Protein AF-0000000069460543 (afdb_homodimer)

Solvent-accessible surface area (backbone atoms only — not comparable to full-atom values): 22808 Å² total; per-residue (Å²): 130,92,50,48,71,61,76,53,67,44,56,52,52,51,47,51,51,32,42,70,69,61,38,53,67,60,47,52,57,54,53,64,64,22,32,71,47,74,68,56,28,33,51,51,40,27,51,17,43,76,58,66,29,61,70,50,37,52,49,44,46,74,73,62,39,51,56,57,54,98,86,43,42,60,34,55,42,48,24,46,72,68,46,42,61,69,56,40,38,53,42,44,71,67,62,44,70,57,83,63,67,57,51,96,53,58,57,56,29,51,76,68,66,34,53,64,28,37,40,52,51,27,51,59,62,61,37,50,68,58,34,55,57,48,50,75,77,48,89,68,52,72,66,53,36,30,52,51,46,37,38,30,44,62,72,61,42,54,69,45,46,54,52,41,49,74,70,68,42,51,73,76,70,92,49,88,83,61,82,73,48,44,54,52,44,17,52,74,66,68,35,61,68,50,29,51,54,48,50,55,51,49,54,65,74,96,133,91,52,50,71,60,77,53,67,44,56,51,50,52,46,51,50,33,41,69,68,61,38,54,68,62,48,52,56,53,53,64,66,22,32,70,48,72,67,56,29,34,50,51,42,27,52,16,44,75,59,66,28,59,68,50,39,51,50,44,45,74,74,61,37,50,56,56,56,98,86,43,39,59,33,54,41,50,23,47,70,69,46,42,61,70,56,40,37,52,41,44,70,66,61,45,69,56,85,61,69,57,50,96,53,58,57,54,30,50,74,67,65,34,54,63,29,36,41,52,50,26,51,58,62,62,37,48,69,60,33,54,57,48,51,73,77,48,88,69,52,72,66,55,35,31,52,52,45,38,38,32,44,62,72,61,41,54,70,45,48,54,52,41,48,75,69,68,41,51,74,77,70,92,50,89,84,59,83,74,50,44,53,51,45,18,53,76,66,68,34,61,70,50,29,50,52,46,50,54,50,49,52,65,74,96

Secondary structure (DSSP, 8-state):
--PPB---HHHHHHHHHHHHTT-HHHHHHHHHH-B--HHHHHHHHHHHHHTT-HHHHHHHHHTT--S-BTTB-HHHHHHHHHT-HHHHHHHHHTT--TT--S-S-THHHHHTT-HHHHHHHHHHHT-HHHHHHHHHT----HHHHHHHHHHHHHHT-HHHHHHHHHTT--S----TT--S-HHHHHHHTT-HHHHHHHHHHHHHH-/----B---HHHHHHHHHHHHTT-HHHHHHHHHH-B--HHHHHHHHHHHHHTT-HHHHHHHHHTT--S-BTTB-HHHHHHHHHT-HHHHHHHHHTT--TT--S-S-THHHHHTT-HHHHHHHHHHTT-HHHHHHHHHT----HHHHHHHHHHHHHHT-HHHHHHHHHTT--S----TT-SS-HHHHHHHTT-HHHHHHHHHHHHHH-

Organism: Araneus ventricosus (NCBI:txid182803)

Sequence (412 aa):
MYRPLITSNSLIYILTFHIKHGNIDKIREILQLGRLDEKQGHTLLFCAVLCKQFEIVSELLAQGCQVTIAGDSAPFRMALLSGNLKIVELLVVHGADLLIFVTKNPDIFRANGNYLCRLIHFVIQGRTTDVKETLHHLKLSQILRYEVMRLAVACGYTEMVKELLSLDFEINIKSIDCKQSPLEIAISRDNFEMAELLETEKAYLFMYRPLITSNSLIYILTFHIKHGNIDKIREILQLGRLDEKQGHTLLFCAVLCKQFEIVSELLAQGCQVTIAGDSAPFRMALLSGNLKIVELLVVHGADLLIFVTKNPDIFRANGNYLCRLIHFVIQGRTTDVKETLHHLKLSQILRYEVMRLAVACGYTEMVKELLSLDFEINIKSIDCKQSPLEIAISRDNFEMAELLETEKAYLF

InterPro domains:
  IPR002110 Ankyrin repeat [PF00023] (41-69)
  IPR002110 Ankyrin repeat [SM00248] (40-69)
  IPR002110 Ankyrin repeat [SM00248] (71-100)
  IPR002110 Ankyrin repeat [SM00248] (144-173)
  IPR036770 Ankyrin repeat-containing domain superfamily [G3DSA:1.25.40.20] (9-205)
  IPR036770 Ankyrin repeat-containing domain superfamily [SSF48403] (15-199)

Structure (mmCIF, N/CA/C/O backbone):
data_AF-0000000069460543-model_v1
#
loop_
_entity.id
_entity.type
_entity.pdbx_description
1 polymer Alpha-latrotoxin
#
loop_
_atom_site.group_PDB
_atom_site.id
_atom_site.type_symbol
_atom_site.label_atom_id
_atom_site.label_alt_id
_atom_site.label_comp_id
_atom_site.label_asym_id
_atom_site.label_entity_id
_atom_site.label_seq_id
_atom_site.pdbx_PDB_ins_code
_atom_site.Cartn_x
_atom_site.Cartn_y
_atom_site.Cartn_z
_atom_site.occupancy
_atom_site.B_iso_or_equiv
_atom_site.auth_seq_id
_atom_site.auth_comp_id
_atom_site.auth_asym_id
_atom_site.auth_atom_id
_atom_site.pdbx_PDB_model_num
ATOM 1 N N . MET A 1 1 ? 13.156 -2.096 28.5 1 50.56 1 MET A N 1
ATOM 2 C CA . MET A 1 1 ? 13.641 -3.414 28.109 1 50.56 1 MET A CA 1
ATOM 3 C C . MET A 1 1 ? 14.25 -3.371 26.703 1 50.56 1 MET A C 1
ATOM 5 O O . MET A 1 1 ? 13.805 -2.6 25.859 1 50.56 1 MET A O 1
ATOM 9 N N . TYR A 1 2 ? 15.461 -3.857 26.562 1 62.97 2 TYR A N 1
ATOM 10 C CA . TYR A 1 2 ? 16.266 -3.854 25.344 1 62.97 2 TYR A CA 1
ATOM 11 C C . TYR A 1 2 ? 15.555 -4.598 24.219 1 62.97 2 TYR A C 1
ATOM 13 O O . TYR A 1 2 ? 15.125 -5.742 24.406 1 62.97 2 TYR A O 1
ATOM 21 N N . ARG A 1 3 ? 15.094 -3.951 23.297 1 69.88 3 ARG A N 1
ATOM 22 C CA . ARG A 1 3 ? 14.477 -4.602 22.141 1 69.88 3 ARG A CA 1
ATOM 23 C C . ARG A 1 3 ? 15.477 -4.793 21.016 1 69.88 3 ARG A C 1
ATOM 25 O O . ARG A 1 3 ? 16.047 -3.822 20.516 1 69.88 3 ARG A O 1
ATOM 32 N N . PRO A 1 4 ? 15.758 -6.168 20.672 1 78.75 4 PRO A N 1
ATOM 33 C CA . PRO A 1 4 ? 16.703 -6.395 19.578 1 78.75 4 PRO A CA 1
ATOM 34 C C . PRO A 1 4 ? 16.188 -5.852 18.234 1 78.75 4 PRO A C 1
ATOM 36 O O . PRO A 1 4 ? 14.992 -5.609 18.078 1 78.75 4 PRO A O 1
ATOM 39 N N . LEU A 1 5 ? 17.188 -5.625 17.344 1 79.12 5 LEU A N 1
ATOM 40 C CA . LEU A 1 5 ? 16.797 -5.184 16.016 1 79.12 5 LEU A CA 1
ATOM 41 C C . LEU A 1 5 ? 16.125 -6.312 15.234 1 79.12 5 LEU A C 1
ATOM 43 O O . LEU A 1 5 ? 16.562 -7.465 15.312 1 79.12 5 LEU A O 1
ATOM 47 N N . ILE A 1 6 ? 15.086 -5.988 14.57 1 78.31 6 ILE A N 1
ATOM 48 C CA . ILE A 1 6 ? 14.469 -6.938 13.656 1 78.31 6 ILE A CA 1
ATOM 49 C C . ILE A 1 6 ? 15.336 -7.098 12.414 1 78.31 6 ILE A C 1
ATOM 51 O O . ILE A 1 6 ? 15.531 -6.145 11.656 1 78.31 6 ILE A O 1
ATOM 55 N N . THR A 1 7 ? 15.938 -8.195 12.234 1 71.94 7 THR A N 1
ATOM 56 C CA . THR A 1 7 ? 16.875 -8.406 11.141 1 71.94 7 THR A CA 1
ATOM 57 C C . THR A 1 7 ? 16.25 -9.281 10.055 1 71.94 7 THR A C 1
ATOM 59 O O . THR A 1 7 ? 16.75 -9.344 8.93 1 71.94 7 THR A O 1
ATOM 62 N N . SER A 1 8 ? 15.234 -9.852 10.43 1 69.25 8 SER A N 1
ATOM 63 C CA . SER A 1 8 ? 14.625 -10.789 9.484 1 69.25 8 SER A CA 1
ATOM 64 C C . SER A 1 8 ? 13.766 -10.055 8.461 1 69.25 8 SER A C 1
ATOM 66 O O . SER A 1 8 ? 12.805 -9.375 8.82 1 69.25 8 SER A O 1
ATOM 68 N N . ASN A 1 9 ? 14.148 -10.133 7.191 1 71.81 9 ASN A N 1
ATOM 69 C CA . ASN A 1 9 ? 13.352 -9.562 6.113 1 71.81 9 ASN A CA 1
ATOM 70 C C . ASN A 1 9 ? 11.945 -10.141 6.09 1 71.81 9 ASN A C 1
ATOM 72 O O . ASN A 1 9 ? 10.984 -9.445 5.746 1 71.81 9 ASN A O 1
ATOM 76 N N . SER A 1 10 ? 11.922 -11.375 6.562 1 73.25 10 SER A N 1
ATOM 77 C CA . SER A 1 10 ? 10.617 -12.023 6.586 1 73.25 10 SER A CA 1
ATOM 78 C C . SER A 1 10 ? 9.648 -11.289 7.516 1 73.25 10 SER A C 1
ATOM 80 O O . SER A 1 10 ? 8.469 -11.156 7.211 1 73.25 10 SER A O 1
ATOM 82 N N . LEU A 1 11 ? 10.203 -10.852 8.602 1 78.62 11 LEU A N 1
ATOM 83 C CA . LEU A 1 11 ? 9.359 -10.195 9.586 1 78.62 11 LEU A CA 1
ATOM 84 C C . LEU A 1 11 ? 8.836 -8.867 9.055 1 78.62 11 LEU A C 1
ATOM 86 O O . LEU A 1 11 ? 7.707 -8.469 9.359 1 78.62 11 LEU A O 1
ATOM 90 N N . ILE A 1 12 ? 9.586 -8.289 8.195 1 82.75 12 ILE A N 1
ATOM 91 C CA . ILE A 1 12 ? 9.172 -7.012 7.613 1 82.75 12 ILE A CA 1
ATOM 92 C C . ILE A 1 12 ? 7.98 -7.234 6.684 1 82.75 12 ILE A C 1
ATOM 94 O O . ILE A 1 12 ? 7.039 -6.434 6.668 1 82.75 12 ILE A O 1
ATOM 98 N N . TYR A 1 13 ? 8.016 -8.258 6.035 1 83.69 13 TYR A N 1
ATOM 99 C CA . TYR A 1 13 ? 6.914 -8.547 5.129 1 83.69 13 TYR A CA 1
ATOM 100 C C . TYR A 1 13 ? 5.664 -8.953 5.906 1 83.69 13 TYR A C 1
ATOM 102 O O . TYR A 1 13 ? 4.547 -8.625 5.5 1 83.69 13 TYR A O 1
ATOM 110 N N . ILE A 1 14 ? 5.914 -9.625 7.008 1 83.75 14 ILE A N 1
ATOM 111 C CA . ILE A 1 14 ? 4.793 -9.969 7.879 1 83.75 14 ILE A CA 1
ATOM 112 C C . ILE A 1 14 ? 4.168 -8.695 8.445 1 83.75 14 ILE A C 1
ATOM 114 O O . ILE A 1 14 ? 2.943 -8.555 8.477 1 83.75 14 ILE A O 1
ATOM 118 N N . LEU A 1 15 ? 4.977 -7.816 8.828 1 89.69 15 LEU A N 1
ATOM 119 C CA . LEU A 1 15 ? 4.488 -6.531 9.312 1 89.69 15 LEU A CA 1
ATOM 120 C C . LEU A 1 15 ? 3.721 -5.793 8.219 1 89.69 15 LEU A C 1
ATOM 122 O O . LEU A 1 15 ? 2.645 -5.25 8.469 1 89.69 15 LEU A O 1
ATOM 126 N N . THR A 1 16 ? 4.258 -5.797 7.023 1 90.81 16 THR A N 1
ATOM 127 C CA . THR A 1 16 ? 3.602 -5.145 5.895 1 90.81 16 THR A CA 1
ATOM 128 C C . THR A 1 16 ? 2.227 -5.758 5.637 1 90.81 16 THR A C 1
ATOM 130 O O . THR A 1 16 ? 1.266 -5.043 5.352 1 90.81 16 THR A O 1
ATOM 133 N N . PHE A 1 17 ? 2.156 -7.039 5.816 1 86.69 17 PHE A N 1
ATOM 134 C CA . PHE A 1 17 ? 0.882 -7.73 5.668 1 86.69 17 PHE A CA 1
ATOM 135 C C . PHE A 1 17 ? -0.129 -7.234 6.695 1 86.69 17 PHE A C 1
ATOM 137 O O . PHE A 1 17 ? -1.277 -6.945 6.352 1 86.69 17 PHE A O 1
ATOM 144 N N . HIS A 1 18 ? 0.3 -7.191 7.875 1 90 18 HIS A N 1
ATOM 145 C CA . HIS A 1 18 ? -0.588 -6.75 8.945 1 90 18 HIS A CA 1
ATOM 146 C C . HIS A 1 18 ? -0.95 -5.277 8.789 1 90 18 HIS A C 1
ATOM 148 O O . HIS A 1 18 ? -2.059 -4.867 9.141 1 90 18 HIS A O 1
ATOM 154 N N . ILE A 1 19 ? -0.067 -4.469 8.219 1 94.31 19 ILE A N 1
ATOM 155 C CA . ILE A 1 19 ? -0.363 -3.072 7.93 1 94.31 19 ILE A CA 1
ATOM 156 C C . ILE A 1 19 ? -1.477 -2.988 6.887 1 94.31 19 ILE A C 1
ATOM 158 O O . ILE A 1 19 ? -2.459 -2.268 7.078 1 94.31 19 ILE A O 1
ATOM 162 N N . LYS A 1 20 ? -1.317 -3.672 5.875 1 91.56 20 LYS A N 1
ATOM 163 C CA . LYS A 1 20 ? -2.307 -3.686 4.805 1 91.56 20 LYS A CA 1
ATOM 164 C C . LYS A 1 20 ? -3.697 -4.016 5.34 1 91.56 20 LYS A C 1
ATOM 166 O O . LYS A 1 20 ? -4.691 -3.438 4.898 1 91.56 20 LYS A O 1
ATOM 171 N N . HIS A 1 21 ? -3.727 -4.848 6.332 1 90 21 HIS A N 1
ATOM 172 C CA . HIS A 1 21 ? -5.012 -5.344 6.82 1 90 21 HIS A CA 1
ATOM 173 C C . HIS A 1 21 ? -5.438 -4.613 8.086 1 90 21 HIS A C 1
ATOM 175 O O . HIS A 1 21 ? -6.473 -4.934 8.672 1 90 21 HIS A O 1
ATOM 181 N N . GLY A 1 22 ? -4.664 -3.734 8.539 1 93.31 22 GLY A N 1
ATOM 182 C CA . GLY A 1 22 ? -5.027 -2.91 9.68 1 93.31 22 GLY A CA 1
ATOM 183 C C . GLY A 1 22 ? -4.996 -3.666 10.992 1 93.31 22 GLY A C 1
ATOM 184 O O . GLY A 1 22 ? -5.777 -3.373 11.906 1 93.31 22 GLY A O 1
ATOM 185 N N . ASN A 1 23 ? -4.137 -4.688 11.094 1 91.62 23 ASN A N 1
ATOM 186 C CA . ASN A 1 23 ? -4.039 -5.488 12.312 1 91.62 23 ASN A CA 1
ATOM 187 C C . ASN A 1 23 ? -3.115 -4.836 13.336 1 91.62 23 ASN A C 1
ATOM 189 O O . ASN A 1 23 ? -2.014 -5.328 13.586 1 91.62 23 ASN A O 1
ATOM 193 N N . ILE A 1 24 ? -3.621 -3.869 14.016 1 95.69 24 ILE A N 1
ATOM 194 C CA . ILE A 1 24 ? -2.814 -3.039 14.906 1 95.69 24 ILE A CA 1
ATOM 195 C C . ILE A 1 24 ? -2.285 -3.885 16.062 1 95.69 24 ILE A C 1
ATOM 197 O O . ILE A 1 24 ? -1.147 -3.701 16.5 1 95.69 24 ILE A O 1
ATOM 201 N N . ASP A 1 25 ? -3.072 -4.777 16.578 1 94.44 25 ASP A N 1
ATOM 202 C CA . ASP A 1 25 ? -2.652 -5.598 17.719 1 94.44 25 ASP A CA 1
ATOM 203 C C . ASP A 1 25 ? -1.455 -6.473 17.344 1 94.44 25 ASP A C 1
ATOM 205 O O . ASP A 1 25 ? -0.499 -6.578 18.125 1 94.44 25 ASP A O 1
ATOM 209 N N . LYS A 1 26 ? -1.512 -7.059 16.25 1 90.12 26 LYS A N 1
ATOM 210 C CA . LYS A 1 26 ? -0.409 -7.898 15.789 1 90.12 26 LYS A CA 1
ATOM 211 C C . LYS A 1 26 ? 0.852 -7.074 15.555 1 90.12 26 LYS A C 1
ATOM 213 O O . LYS A 1 26 ? 1.962 -7.527 15.844 1 90.12 26 LYS A O 1
ATOM 218 N N . ILE A 1 27 ? 0.662 -5.906 15 1 93.62 27 ILE A N 1
ATOM 219 C CA . ILE A 1 27 ? 1.788 -5.012 14.766 1 93.62 27 ILE A CA 1
ATOM 220 C C . ILE A 1 27 ? 2.461 -4.668 16.094 1 93.62 27 ILE A C 1
ATOM 222 O O . ILE A 1 27 ? 3.684 -4.758 16.219 1 93.62 27 ILE A O 1
ATOM 226 N N . ARG A 1 28 ? 1.667 -4.352 17.047 1 93.94 28 ARG A N 1
ATOM 227 C CA . ARG A 1 28 ? 2.193 -4.012 18.359 1 93.94 28 ARG A CA 1
ATOM 228 C C . ARG A 1 28 ? 2.939 -5.191 18.969 1 93.94 28 ARG A C 1
ATOM 230 O O . ARG A 1 28 ? 4.008 -5.02 19.562 1 93.94 28 ARG A O 1
ATOM 237 N N . GLU A 1 29 ? 2.389 -6.371 18.859 1 90.25 29 GLU A N 1
ATOM 238 C CA . GLU A 1 29 ? 3.029 -7.578 19.375 1 90.25 29 GLU A CA 1
ATOM 239 C C . GLU A 1 29 ? 4.414 -7.77 18.766 1 90.25 29 GLU A C 1
ATOM 241 O O . GLU A 1 29 ? 5.375 -8.078 19.469 1 90.25 29 GLU A O 1
ATOM 246 N N . ILE A 1 30 ? 4.516 -7.613 17.531 1 88.88 30 ILE A N 1
ATOM 247 C CA . ILE A 1 30 ? 5.773 -7.836 16.828 1 88.88 30 ILE A CA 1
ATOM 248 C C . ILE A 1 30 ? 6.781 -6.754 17.219 1 88.88 30 ILE A C 1
ATOM 250 O O . ILE A 1 30 ? 7.957 -7.047 17.453 1 88.88 30 ILE A O 1
ATOM 254 N N . LEU A 1 31 ? 6.301 -5.516 17.328 1 91.12 31 LEU A N 1
ATOM 255 C CA . LEU A 1 31 ? 7.184 -4.395 17.625 1 91.12 31 LEU A CA 1
ATOM 256 C C . LEU A 1 31 ? 7.68 -4.465 19.062 1 91.12 31 LEU A C 1
ATOM 258 O O . LEU A 1 31 ? 8.656 -3.803 19.422 1 91.12 31 LEU A O 1
ATOM 262 N N . GLN A 1 32 ? 6.969 -5.211 19.844 1 89.06 32 GLN A N 1
ATOM 263 C CA . GLN A 1 32 ? 7.426 -5.426 21.203 1 89.06 32 GLN A CA 1
ATOM 264 C C . GLN A 1 32 ? 8.602 -6.398 21.25 1 89.06 32 GLN A C 1
ATOM 266 O O . GLN A 1 32 ? 9.422 -6.355 22.172 1 89.06 32 GLN A O 1
ATOM 271 N N . LEU A 1 33 ? 8.68 -7.191 20.281 1 84.19 33 LEU A N 1
ATOM 272 C CA . LEU A 1 33 ? 9.711 -8.227 20.234 1 84.19 33 LEU A CA 1
ATOM 273 C C . LEU A 1 33 ? 11.016 -7.66 19.688 1 84.19 33 LEU A C 1
ATOM 275 O O . LEU A 1 33 ? 12.094 -8.203 19.969 1 84.19 33 LEU A O 1
ATOM 279 N N . GLY A 1 34 ? 10.891 -6.625 18.922 1 86.31 34 GLY A N 1
ATOM 280 C CA . GLY A 1 34 ? 12.086 -6.062 18.312 1 86.31 34 GLY A CA 1
ATOM 281 C C . GLY A 1 34 ? 11.898 -4.637 17.844 1 86.31 34 GLY A C 1
ATOM 282 O O . GLY A 1 34 ? 10.773 -4.152 17.734 1 86.31 34 GLY A O 1
ATOM 283 N N . ARG A 1 35 ? 13.164 -4.031 17.547 1 88.81 35 ARG A N 1
ATOM 284 C CA . ARG A 1 35 ? 13.148 -2.662 17.047 1 88.81 35 ARG A CA 1
ATOM 285 C C . ARG A 1 35 ? 13.414 -2.629 15.547 1 88.81 35 ARG A C 1
ATOM 287 O O . ARG A 1 35 ? 14.102 -3.504 15.008 1 88.81 35 ARG A O 1
ATOM 294 N N . LEU A 1 36 ? 12.883 -1.617 14.93 1 91.12 36 LEU A N 1
ATOM 295 C CA . LEU A 1 36 ? 13.102 -1.397 13.508 1 91.12 36 LEU A CA 1
ATOM 296 C C . LEU A 1 36 ? 14.32 -0.512 13.266 1 91.12 36 LEU A C 1
ATOM 298 O O . LEU A 1 36 ? 14.57 0.422 14.031 1 91.12 36 LEU A O 1
ATOM 302 N N . ASP A 1 37 ? 15.055 -0.892 12.266 1 90 37 ASP A N 1
ATOM 303 C CA . ASP A 1 37 ? 16.062 0.093 11.883 1 90 37 ASP A CA 1
ATOM 304 C C . ASP A 1 37 ? 15.438 1.253 11.117 1 90 37 ASP A C 1
ATOM 306 O O . ASP A 1 37 ? 14.234 1.25 10.844 1 90 37 ASP A O 1
ATOM 310 N N . GLU A 1 38 ? 16.25 2.203 10.758 1 91 38 GLU A N 1
ATOM 311 C CA . GLU A 1 38 ? 15.758 3.445 10.172 1 91 38 GLU A CA 1
ATOM 312 C C . GLU A 1 38 ? 15.078 3.188 8.828 1 91 38 GLU A C 1
ATOM 314 O O . GLU A 1 38 ? 13.992 3.711 8.57 1 91 38 GLU A O 1
ATOM 319 N N . LYS A 1 39 ? 15.703 2.398 8.055 1 88.69 39 LYS A N 1
ATOM 320 C CA . LYS A 1 39 ? 15.18 2.123 6.719 1 88.69 39 LYS A CA 1
ATOM 321 C C . LYS A 1 39 ? 13.898 1.297 6.793 1 88.69 39 LYS A C 1
ATOM 323 O O . LYS A 1 39 ? 12.922 1.585 6.094 1 88.69 39 LYS A O 1
ATOM 328 N N . GLN A 1 40 ? 13.859 0.308 7.672 1 90.56 40 GLN A N 1
ATOM 329 C CA . GLN A 1 40 ? 12.68 -0.527 7.871 1 90.56 40 GLN A CA 1
ATOM 330 C C . GLN A 1 40 ? 11.5 0.298 8.383 1 90.56 40 GLN A C 1
ATOM 332 O O . GLN A 1 40 ? 10.391 0.181 7.863 1 90.56 40 GLN A O 1
ATOM 337 N N . GLY A 1 41 ? 11.82 1.102 9.359 1 93.88 41 GLY A N 1
ATOM 338 C CA . GLY A 1 41 ? 10.781 1.95 9.922 1 93.88 41 GLY A CA 1
ATOM 339 C C . GLY A 1 41 ? 10.172 2.896 8.898 1 93.88 41 GLY A C 1
ATOM 340 O O . GLY A 1 41 ? 8.953 3.064 8.852 1 93.88 41 GLY A O 1
ATOM 341 N N . HIS A 1 42 ? 11.07 3.453 8.086 1 93.19 42 HIS A N 1
ATOM 342 C CA . HIS A 1 42 ? 10.625 4.391 7.066 1 93.19 42 HIS A CA 1
ATOM 343 C C . HIS A 1 42 ? 9.75 3.695 6.027 1 93.19 42 HIS A C 1
ATOM 345 O O . HIS A 1 42 ? 8.719 4.234 5.617 1 93.19 42 HIS A O 1
ATOM 351 N N . THR A 1 43 ? 10.117 2.541 5.691 1 91.38 43 THR A N 1
ATOM 352 C CA . THR A 1 43 ? 9.367 1.766 4.711 1 91.38 43 THR A CA 1
ATOM 353 C C . THR A 1 43 ? 8 1.376 5.258 1 91.38 43 THR A C 1
ATOM 355 O O . THR A 1 43 ? 6.988 1.506 4.562 1 91.38 43 THR A O 1
ATOM 358 N N . LEU A 1 44 ? 7.996 0.921 6.449 1 95.31 44 LEU A N 1
ATOM 359 C CA . LEU A 1 44 ? 6.738 0.515 7.07 1 95.31 44 LEU A CA 1
ATOM 360 C C . LEU A 1 44 ? 5.82 1.714 7.27 1 95.31 44 LEU A C 1
ATOM 362 O O . LEU A 1 44 ? 4.602 1.604 7.09 1 95.31 44 LEU A O 1
ATOM 366 N N . LEU A 1 45 ? 6.414 2.83 7.598 1 96.62 45 LEU A N 1
ATOM 367 C CA . LEU A 1 45 ? 5.629 4.055 7.719 1 96.62 45 LEU A CA 1
ATOM 368 C C . LEU A 1 45 ? 5 4.434 6.383 1 96.62 45 LEU A C 1
ATOM 370 O O . LEU A 1 45 ? 3.82 4.793 6.328 1 96.62 45 LEU A O 1
ATOM 374 N N . PHE A 1 46 ? 5.777 4.336 5.387 1 95.12 46 PHE A N 1
ATOM 375 C CA . PHE A 1 46 ? 5.266 4.605 4.047 1 95.12 46 PHE A CA 1
ATOM 376 C C . PHE A 1 46 ? 4.098 3.686 3.719 1 95.12 46 PHE A C 1
ATOM 378 O O . PHE A 1 46 ? 3.059 4.141 3.236 1 95.12 46 PHE A O 1
ATOM 385 N N . CYS A 1 47 ? 4.234 2.418 3.957 1 96.12 47 CYS A N 1
ATOM 386 C CA . CYS A 1 47 ? 3.174 1.45 3.689 1 96.12 47 CYS A CA 1
ATOM 387 C C . CYS A 1 47 ? 1.92 1.778 4.492 1 96.12 47 CYS A C 1
ATOM 389 O O . CYS A 1 47 ? 0.806 1.693 3.971 1 96.12 47 CYS A O 1
ATOM 391 N N . ALA A 1 48 ? 2.078 2.094 5.688 1 97.44 48 ALA A N 1
ATOM 392 C CA . ALA A 1 48 ? 0.944 2.424 6.547 1 97.44 48 ALA A CA 1
ATOM 393 C C . ALA A 1 48 ? 0.187 3.637 6.012 1 97.44 48 ALA A C 1
ATOM 395 O O . ALA A 1 48 ? -1.045 3.672 6.051 1 97.44 48 ALA A O 1
ATOM 396 N N . VAL A 1 49 ? 0.959 4.605 5.531 1 95.81 49 VAL A N 1
ATOM 397 C CA . VAL A 1 49 ? 0.344 5.801 4.965 1 95.81 49 VAL A CA 1
ATOM 398 C C . VAL A 1 49 ? -0.392 5.441 3.678 1 95.81 49 VAL A C 1
ATOM 400 O O . VAL A 1 49 ? -1.539 5.848 3.477 1 95.81 49 VAL A O 1
ATOM 403 N N . LEU A 1 50 ? 0.289 4.711 2.877 1 94.62 50 LEU A N 1
ATOM 404 C CA . LEU A 1 50 ? -0.296 4.289 1.61 1 94.62 50 LEU A CA 1
ATOM 405 C C . LEU A 1 50 ? -1.611 3.549 1.839 1 94.62 50 LEU A C 1
ATOM 407 O O . LEU A 1 50 ? -2.584 3.77 1.115 1 94.62 50 LEU A O 1
ATOM 411 N N . CYS A 1 51 ? -1.683 2.766 2.875 1 95 51 CYS A N 1
ATOM 412 C CA . CYS A 1 51 ? -2.859 1.953 3.166 1 95 51 CYS A CA 1
ATOM 413 C C . CYS A 1 51 ? -3.84 2.711 4.051 1 95 51 CYS A C 1
ATOM 415 O O . CYS A 1 51 ? -4.867 2.166 4.453 1 95 51 CYS A O 1
ATOM 417 N N . LYS A 1 52 ? -3.582 3.885 4.383 1 94.19 52 LYS A N 1
ATOM 418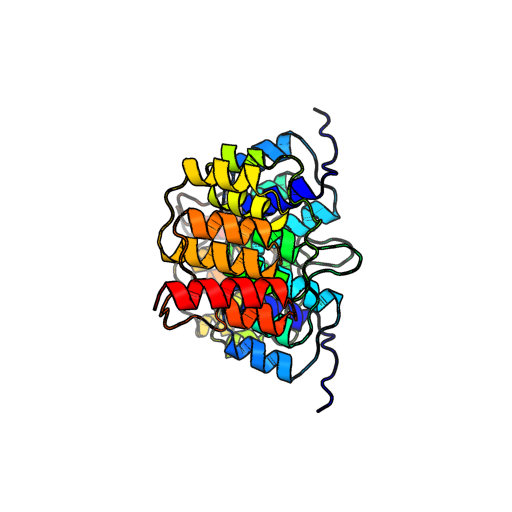 C CA . LYS A 1 52 ? -4.438 4.789 5.145 1 94.19 52 LYS A CA 1
ATOM 419 C C . LYS A 1 52 ? -4.77 4.207 6.516 1 94.19 52 LYS A C 1
ATOM 421 O O . LYS A 1 52 ? -5.922 4.242 6.949 1 94.19 52 LYS A O 1
ATOM 426 N N . GLN A 1 53 ? -3.758 3.646 7.109 1 95.75 53 GLN A N 1
ATOM 427 C CA . GLN A 1 53 ? -3.914 3.064 8.438 1 95.75 53 GLN A CA 1
ATOM 428 C C . GLN A 1 53 ? -3.457 4.035 9.523 1 95.75 53 GLN A C 1
ATOM 430 O O . GLN A 1 53 ? -2.332 3.939 10.016 1 95.75 53 GLN A O 1
ATOM 435 N N . PHE A 1 54 ? -4.355 4.867 10.008 1 95.12 54 PHE A N 1
ATOM 436 C CA . PHE A 1 54 ? -4.035 5.965 10.906 1 95.12 54 PHE A CA 1
ATOM 437 C C . PHE A 1 54 ? -3.418 5.438 12.203 1 95.12 54 PHE A C 1
ATOM 439 O O . PHE A 1 54 ? -2.375 5.922 12.641 1 95.12 54 PHE A O 1
ATOM 446 N N . GLU A 1 55 ? -4.059 4.434 12.797 1 96 55 GLU A N 1
ATOM 447 C CA . GLU A 1 55 ? -3.594 3.914 14.078 1 96 55 GLU A CA 1
ATOM 448 C C . GLU A 1 55 ? -2.197 3.311 13.953 1 96 55 GLU A C 1
ATOM 450 O O . GLU A 1 55 ? -1.375 3.447 14.859 1 96 55 GLU A O 1
ATOM 455 N N . ILE A 1 56 ? -1.962 2.719 12.867 1 97.56 56 ILE A N 1
ATOM 456 C CA . ILE A 1 56 ? -0.663 2.088 12.656 1 97.56 56 ILE A CA 1
ATOM 457 C C . ILE A 1 56 ? 0.399 3.16 12.422 1 97.56 56 ILE A C 1
ATOM 459 O O . ILE A 1 56 ? 1.52 3.053 12.93 1 97.56 56 ILE A O 1
ATOM 463 N N . VAL A 1 57 ? 0.034 4.176 11.617 1 97.56 57 VAL A N 1
ATOM 464 C CA . VAL A 1 57 ? 0.942 5.301 11.438 1 97.56 57 VAL A CA 1
ATOM 465 C C . VAL A 1 57 ? 1.326 5.879 12.797 1 97.56 57 VAL A C 1
ATOM 467 O O . VAL A 1 57 ? 2.51 6.082 13.086 1 97.56 57 VAL A O 1
ATOM 470 N N . SER A 1 58 ? 0.338 6.074 13.625 1 95.94 58 SER A N 1
ATOM 471 C CA . SER A 1 58 ? 0.548 6.613 14.969 1 95.94 58 SER A CA 1
ATOM 472 C C . SER A 1 58 ? 1.468 5.715 15.789 1 95.94 58 SER A C 1
ATOM 474 O O . SER A 1 58 ? 2.381 6.203 16.453 1 95.94 58 SER A O 1
ATOM 476 N N . GLU A 1 59 ? 1.253 4.473 15.719 1 96 59 GLU A N 1
ATOM 477 C CA . GLU A 1 59 ? 2.057 3.51 16.469 1 96 59 GLU A CA 1
ATOM 478 C C . GLU A 1 59 ? 3.51 3.523 16 1 96 59 GLU A C 1
ATOM 480 O O . GLU A 1 59 ? 4.43 3.512 16.812 1 96 59 GLU A O 1
ATOM 485 N N . LEU A 1 60 ? 3.746 3.518 14.734 1 96.88 60 LEU A N 1
ATOM 486 C CA . LEU A 1 60 ? 5.098 3.512 14.188 1 96.88 60 LEU A CA 1
ATOM 487 C C . LEU A 1 60 ? 5.848 4.781 14.578 1 96.88 60 LEU A C 1
ATOM 489 O O . LEU A 1 60 ? 7.031 4.723 14.93 1 96.88 60 LEU A O 1
ATOM 493 N N . LEU A 1 61 ? 5.156 5.887 14.539 1 95.56 61 LEU A N 1
ATOM 494 C CA . LEU A 1 61 ? 5.762 7.148 14.945 1 95.56 61 LEU A CA 1
ATOM 495 C C . LEU A 1 61 ? 6.105 7.129 16.438 1 95.56 61 LEU A C 1
ATOM 497 O O . LEU A 1 61 ? 7.164 7.613 16.844 1 95.56 61 LEU A O 1
ATOM 501 N N . ALA A 1 62 ? 5.203 6.578 17.234 1 93.19 62 ALA A N 1
ATOM 502 C CA . ALA A 1 62 ? 5.445 6.449 18.672 1 93.19 62 ALA A CA 1
ATOM 503 C C . ALA A 1 62 ? 6.672 5.586 18.953 1 93.19 62 ALA A C 1
ATOM 505 O O . ALA A 1 62 ? 7.371 5.793 19.938 1 93.19 62 ALA A O 1
ATOM 506 N N . GLN A 1 63 ? 6.992 4.676 18.062 1 92.56 63 GLN A N 1
ATOM 507 C CA . GLN A 1 63 ? 8.141 3.789 18.188 1 92.56 63 GLN A CA 1
ATOM 508 C C . GLN A 1 63 ? 9.422 4.469 17.703 1 92.56 63 GLN A C 1
ATOM 510 O O . GLN A 1 63 ? 10.508 3.889 17.781 1 92.56 63 GLN A O 1
ATOM 515 N N . GLY A 1 64 ? 9.234 5.648 17.125 1 92.38 64 GLY A N 1
ATOM 516 C CA . GLY A 1 64 ? 10.406 6.434 16.781 1 92.38 64 GLY A CA 1
ATOM 517 C C . GLY A 1 64 ? 10.719 6.426 15.297 1 92.38 64 GLY A C 1
ATOM 518 O O . GLY A 1 64 ? 11.781 6.887 14.875 1 92.38 64 GLY A O 1
ATOM 519 N N . CYS A 1 65 ? 9.883 5.867 14.516 1 94 65 CYS A N 1
ATOM 520 C CA . CYS A 1 65 ? 10.102 5.914 13.07 1 94 65 CYS A CA 1
ATOM 521 C C . CYS A 1 65 ? 10.117 7.355 12.57 1 94 65 CYS A C 1
ATOM 523 O O . CYS A 1 65 ? 9.297 8.172 12.992 1 94 65 CYS A O 1
ATOM 525 N N . GLN A 1 66 ? 11.039 7.566 11.672 1 93.12 66 GLN A N 1
ATOM 526 C CA . GLN A 1 66 ? 11.211 8.93 11.188 1 93.12 66 GLN A CA 1
ATOM 527 C C . GLN A 1 66 ? 10.422 9.164 9.906 1 93.12 66 GLN A C 1
ATOM 529 O O . GLN A 1 66 ? 10.367 8.289 9.039 1 93.12 66 GLN A O 1
ATOM 534 N N . VAL A 1 67 ? 9.828 10.344 9.812 1 93.56 67 VAL A N 1
ATOM 535 C CA . VAL A 1 67 ? 9.031 10.703 8.648 1 93.56 67 VAL A CA 1
ATOM 536 C C . VAL A 1 67 ? 9.953 10.938 7.449 1 93.56 67 VAL A C 1
ATOM 538 O O . VAL A 1 67 ? 9.602 10.586 6.32 1 93.56 67 VAL A O 1
ATOM 541 N N . THR A 1 68 ? 11.086 11.523 7.699 1 90.81 68 THR A N 1
ATOM 542 C CA . THR A 1 68 ? 12.062 11.812 6.66 1 90.81 68 THR A CA 1
ATOM 543 C C . THR A 1 68 ? 13.414 11.195 7.004 1 90.81 68 THR A C 1
ATOM 545 O O . THR A 1 68 ? 13.898 11.336 8.125 1 90.81 68 THR A O 1
ATOM 548 N N . ILE A 1 69 ? 13.945 10.43 6.023 1 88.31 69 ILE A N 1
ATOM 549 C CA . ILE A 1 69 ? 15.281 9.883 6.195 1 88.31 69 ILE A CA 1
ATOM 550 C C . ILE A 1 69 ? 16.172 10.289 5.02 1 88.31 69 ILE A C 1
ATOM 552 O O . ILE A 1 69 ? 15.812 10.062 3.861 1 88.31 69 ILE A O 1
ATOM 556 N N . ALA A 1 70 ? 17.297 10.812 5.273 1 86.12 70 ALA A N 1
ATOM 557 C CA . ALA A 1 70 ? 18.266 11.227 4.254 1 86.12 70 ALA A CA 1
ATOM 558 C C . ALA A 1 70 ? 17.578 12.023 3.146 1 86.12 70 ALA A C 1
ATOM 560 O O . ALA A 1 70 ? 17.766 11.742 1.961 1 86.12 70 ALA A O 1
ATOM 561 N N . GLY A 1 71 ? 16.625 12.891 3.5 1 81.12 71 GLY A N 1
ATOM 562 C CA . GLY A 1 71 ? 15.961 13.781 2.561 1 81.12 71 GLY A CA 1
ATOM 563 C C . GLY A 1 71 ? 14.75 13.156 1.891 1 81.12 71 GLY A C 1
ATOM 564 O O . GLY A 1 71 ? 14 13.844 1.186 1 81.12 71 GLY A O 1
ATOM 565 N N . ASP A 1 72 ? 14.523 11.852 2.135 1 84.56 72 ASP A N 1
ATOM 566 C CA . ASP A 1 72 ? 13.367 11.18 1.547 1 84.56 72 ASP A CA 1
ATOM 567 C C . ASP A 1 72 ? 12.133 11.32 2.438 1 84.56 72 ASP A C 1
ATOM 569 O O . ASP A 1 72 ? 12.133 10.844 3.578 1 84.56 72 ASP A O 1
ATOM 573 N N . SER A 1 73 ? 11.156 11.992 1.968 1 89.94 73 SER A N 1
ATOM 574 C CA . SER A 1 73 ? 9.906 12.211 2.695 1 89.94 73 SER A CA 1
ATOM 575 C C . SER A 1 73 ? 8.742 11.5 2.021 1 89.94 73 SER A C 1
ATOM 577 O O . SER A 1 73 ? 7.648 12.055 1.907 1 89.94 73 SER A O 1
ATOM 579 N N . ALA A 1 74 ? 8.969 10.281 1.66 1 88.94 74 ALA A N 1
ATOM 580 C CA . ALA A 1 74 ? 7.977 9.523 0.902 1 88.94 74 ALA A CA 1
ATOM 581 C C . ALA A 1 74 ? 6.676 9.383 1.688 1 88.94 74 ALA A C 1
ATOM 583 O O . ALA A 1 74 ? 5.59 9.617 1.15 1 88.94 74 ALA A O 1
ATOM 584 N N . PRO A 1 75 ? 6.742 9.039 2.977 1 92.38 75 PRO A N 1
ATOM 585 C CA . PRO A 1 75 ? 5.48 8.922 3.707 1 92.38 75 PRO A CA 1
ATOM 586 C C . PRO A 1 75 ? 4.676 10.219 3.701 1 92.38 75 PRO A C 1
ATOM 588 O O . PRO A 1 75 ? 3.467 10.203 3.455 1 92.38 75 PRO A O 1
ATOM 591 N N . PHE A 1 76 ? 5.363 11.328 3.844 1 92 76 PHE A N 1
ATOM 592 C CA . PHE A 1 76 ? 4.676 12.609 3.904 1 92 76 PHE A CA 1
ATOM 593 C C . PHE A 1 76 ? 4.133 12.992 2.535 1 92 76 PHE A C 1
ATOM 595 O O . PHE A 1 76 ? 2.99 13.453 2.422 1 92 76 PHE A O 1
ATOM 602 N N . ARG A 1 77 ? 4.887 12.805 1.528 1 87.56 77 ARG A N 1
ATOM 603 C CA . ARG A 1 77 ? 4.438 13.102 0.171 1 87.56 77 ARG A CA 1
ATOM 604 C C . ARG A 1 77 ? 3.207 12.273 -0.191 1 87.56 77 ARG A C 1
ATOM 606 O O . ARG A 1 77 ? 2.256 12.797 -0.778 1 87.56 77 ARG A O 1
ATOM 613 N N . MET A 1 78 ? 3.24 11.055 0.193 1 89.62 78 MET A N 1
ATOM 614 C CA . MET A 1 78 ? 2.098 10.188 -0.085 1 89.62 78 MET A CA 1
ATOM 615 C C . MET A 1 78 ? 0.867 10.648 0.689 1 89.62 78 MET A C 1
ATOM 617 O O . MET A 1 78 ? -0.25 10.602 0.172 1 89.62 78 MET A O 1
ATOM 621 N N . ALA A 1 79 ? 1.044 11.016 1.861 1 91.44 79 ALA A N 1
ATOM 622 C CA . ALA A 1 79 ? -0.067 11.516 2.668 1 91.44 79 ALA A CA 1
ATOM 623 C C . ALA A 1 79 ? -0.7 12.75 2.021 1 91.44 79 ALA A C 1
ATOM 625 O O . ALA A 1 79 ? -1.927 12.875 1.979 1 91.44 79 ALA A O 1
ATOM 626 N N . LEU A 1 80 ? 0.119 13.609 1.523 1 87.56 80 LEU A N 1
ATOM 627 C CA . LEU A 1 80 ? -0.358 14.828 0.878 1 87.56 80 LEU A CA 1
ATOM 628 C C . LEU A 1 80 ? -1.168 14.5 -0.372 1 87.56 80 LEU A C 1
ATOM 630 O O . LEU A 1 80 ? -2.242 15.07 -0.587 1 87.56 80 LEU A O 1
ATOM 634 N N . LEU A 1 81 ? -0.689 13.586 -1.062 1 84.19 81 LEU A N 1
ATOM 635 C CA . LEU A 1 81 ? -1.353 13.203 -2.305 1 84.19 81 LEU A CA 1
ATOM 636 C C . LEU A 1 81 ? -2.672 12.5 -2.023 1 84.19 81 LEU A C 1
ATOM 638 O O . LEU A 1 81 ? -3.633 12.641 -2.785 1 84.19 81 LEU A O 1
ATOM 642 N N . SER A 1 82 ? -2.691 11.773 -0.961 1 85.06 82 SER A N 1
ATOM 643 C CA . SER A 1 82 ? -3.9 11.031 -0.614 1 85.06 82 SER A CA 1
ATOM 644 C C . SER A 1 82 ? -4.957 11.953 -0.015 1 85.06 82 SER A C 1
ATOM 646 O O . SER A 1 82 ? -6.141 11.602 0.038 1 85.06 82 SER A O 1
ATOM 648 N N . GLY A 1 83 ? -4.516 13.047 0.522 1 83.94 83 GLY A N 1
ATOM 649 C CA . GLY A 1 83 ? -5.445 14.008 1.097 1 83.94 83 GLY A CA 1
ATOM 650 C C . GLY A 1 83 ? -5.969 13.594 2.459 1 83.94 83 GLY A C 1
ATOM 651 O O . GLY A 1 83 ? -7.047 14.023 2.871 1 83.94 83 GLY A O 1
ATOM 652 N N . ASN A 1 84 ? -5.359 12.719 3.07 1 87.19 84 ASN A N 1
ATOM 653 C CA . ASN A 1 84 ? -5.766 12.32 4.414 1 87.19 84 ASN A CA 1
ATOM 654 C C . ASN A 1 84 ? -5.281 13.32 5.465 1 87.19 84 ASN A C 1
ATOM 656 O O . ASN A 1 84 ? -4.168 13.195 5.977 1 87.19 84 ASN A O 1
ATOM 660 N N . LEU A 1 85 ? -6.137 14.188 5.879 1 88.88 85 LEU A N 1
ATOM 661 C CA . LEU A 1 85 ? -5.785 15.312 6.738 1 88.88 85 LEU A CA 1
ATOM 662 C C . LEU A 1 85 ? -5.266 14.828 8.086 1 88.88 85 LEU A C 1
ATOM 664 O O . LEU A 1 85 ? -4.309 15.383 8.625 1 88.88 85 LEU A O 1
ATOM 668 N N . LYS A 1 86 ? -5.863 13.82 8.602 1 89.31 86 LYS A N 1
ATOM 669 C CA . LYS A 1 86 ? -5.469 13.32 9.914 1 89.31 86 LYS A CA 1
ATOM 670 C C . LYS A 1 86 ? -4.039 12.781 9.891 1 89.31 86 LYS A C 1
ATOM 672 O O . LYS A 1 86 ? -3.248 13.07 10.789 1 89.31 86 LYS A O 1
ATOM 677 N N . ILE A 1 87 ? -3.754 12.062 8.836 1 94.31 87 ILE A N 1
ATOM 678 C CA . ILE A 1 87 ? -2.41 11.508 8.727 1 94.31 87 ILE A CA 1
ATOM 679 C C . ILE A 1 87 ? -1.409 12.625 8.438 1 94.31 87 ILE A C 1
ATOM 681 O O . ILE A 1 87 ? -0.304 12.633 8.984 1 94.31 87 ILE A O 1
ATOM 685 N N . VAL A 1 88 ? -1.776 13.586 7.59 1 93 88 VAL A N 1
ATOM 686 C CA . VAL A 1 88 ? -0.915 14.727 7.285 1 93 88 VAL A CA 1
ATOM 687 C C . VAL A 1 88 ? -0.572 15.477 8.57 1 93 88 VAL A C 1
ATOM 689 O O . VAL A 1 88 ? 0.598 15.75 8.844 1 93 88 VAL A O 1
ATOM 692 N N . GLU A 1 89 ? -1.577 15.758 9.344 1 91.12 89 GLU A N 1
ATOM 693 C CA . GLU A 1 89 ? -1.378 16.453 10.609 1 91.12 89 GLU A CA 1
ATOM 694 C C . GLU A 1 89 ? -0.446 15.68 11.531 1 91.12 89 GLU A C 1
ATOM 696 O O . GLU A 1 89 ? 0.454 16.25 12.148 1 91.12 89 GLU A O 1
ATOM 701 N N . LEU A 1 90 ? -0.707 14.438 11.641 1 91.88 90 LEU A N 1
ATOM 702 C CA . LEU A 1 90 ? 0.102 13.578 12.492 1 91.88 90 LEU A CA 1
ATOM 703 C C . LEU A 1 90 ? 1.57 13.633 12.086 1 91.88 90 LEU A C 1
ATOM 705 O O . LEU A 1 90 ? 2.455 13.727 12.938 1 91.88 90 LEU A O 1
ATOM 709 N N . LEU A 1 91 ? 1.806 13.562 10.805 1 94.25 91 LEU A N 1
ATOM 710 C CA . LEU A 1 91 ? 3.178 13.602 10.312 1 94.25 91 LEU A CA 1
ATOM 711 C C . LEU A 1 91 ? 3.814 14.961 10.562 1 94.25 91 LEU A C 1
ATOM 713 O O . LEU A 1 91 ? 5 15.047 10.891 1 94.25 91 LEU A O 1
ATOM 717 N N . VAL A 1 92 ? 3.092 16.016 10.438 1 89.94 92 VAL A N 1
ATOM 718 C CA . VAL A 1 92 ? 3.572 17.375 10.688 1 89.94 92 VAL A CA 1
ATOM 719 C C . VAL A 1 92 ? 3.984 17.516 12.148 1 89.94 92 VAL A C 1
ATOM 721 O O . VAL A 1 92 ? 5.078 18 12.445 1 89.94 92 VAL A O 1
ATOM 724 N N . VAL A 1 93 ? 3.096 17.078 12.992 1 87.69 93 VAL A N 1
ATOM 725 C CA . VAL A 1 93 ? 3.352 17.172 14.422 1 87.69 93 VAL A CA 1
ATOM 726 C C . VAL A 1 93 ? 4.602 16.375 14.789 1 87.69 93 VAL A C 1
ATOM 728 O O . VAL A 1 93 ? 5.324 16.734 15.719 1 87.69 93 VAL A O 1
ATOM 731 N N . HIS A 1 94 ? 4.934 15.367 13.984 1 90.5 94 HIS A N 1
ATOM 732 C CA . HIS A 1 94 ? 6.09 14.531 14.273 1 90.5 94 HIS A CA 1
ATOM 733 C C . HIS A 1 94 ? 7.301 14.953 13.453 1 90.5 94 HIS A C 1
ATOM 735 O O . HIS A 1 94 ? 8.242 14.18 13.281 1 90.5 94 HIS A O 1
ATOM 741 N N . GLY A 1 95 ? 7.172 16.047 12.773 1 86.81 95 GLY A N 1
ATOM 742 C CA . GLY A 1 95 ? 8.375 16.656 12.242 1 86.81 95 GLY A CA 1
ATOM 743 C C . GLY A 1 95 ? 8.484 16.547 10.734 1 86.81 95 GLY A C 1
ATOM 744 O O . GLY A 1 95 ? 9.586 16.578 10.18 1 86.81 95 GLY A O 1
ATOM 745 N N . ALA A 1 96 ? 7.449 16.406 10.078 1 90 96 ALA A N 1
ATOM 746 C CA . ALA A 1 96 ? 7.5 16.422 8.617 1 90 96 ALA A CA 1
ATOM 747 C C . ALA A 1 96 ? 8.094 17.719 8.102 1 90 96 ALA A C 1
ATOM 749 O O . ALA A 1 96 ? 7.898 18.781 8.688 1 90 96 ALA A O 1
ATOM 750 N N . ASP A 1 97 ? 8.898 17.547 7.035 1 83.62 97 ASP A N 1
ATOM 751 C CA . ASP A 1 97 ? 9.453 18.719 6.375 1 83.62 97 ASP A CA 1
ATOM 752 C C . ASP A 1 97 ? 8.398 19.406 5.52 1 83.62 97 ASP A C 1
ATOM 754 O O . ASP A 1 97 ? 8 18.906 4.469 1 83.62 97 ASP A O 1
ATOM 758 N N . LEU A 1 98 ? 8.078 20.609 5.953 1 80.31 98 LEU A N 1
ATOM 759 C CA . LEU A 1 98 ? 6.973 21.312 5.32 1 80.31 98 LEU A CA 1
ATOM 760 C C . LEU A 1 98 ? 7.406 21.922 3.992 1 80.31 98 LEU A C 1
ATOM 762 O O . LEU A 1 98 ? 6.566 22.344 3.186 1 80.31 98 LEU A O 1
ATOM 766 N N . LEU A 1 99 ? 8.68 21.969 3.725 1 75.88 99 LEU A N 1
ATOM 767 C CA . LEU A 1 99 ? 9.188 22.578 2.5 1 75.88 99 LEU A CA 1
ATOM 768 C C . LEU A 1 99 ? 9.172 21.578 1.347 1 75.88 99 LEU A C 1
ATOM 770 O O . LEU A 1 99 ? 9.562 21.922 0.226 1 75.88 99 LEU A O 1
ATOM 774 N N . ILE A 1 100 ? 8.602 20.469 1.655 1 70.5 100 ILE A N 1
ATOM 775 C CA . ILE A 1 100 ? 8.594 19.453 0.62 1 70.5 100 ILE A CA 1
ATOM 776 C C . ILE A 1 100 ? 7.48 19.734 -0.384 1 70.5 100 ILE A C 1
ATOM 778 O O . ILE A 1 100 ? 6.395 20.188 -0.005 1 70.5 100 ILE A O 1
ATOM 782 N N . PHE A 1 101 ? 7.883 19.844 -1.617 1 62.09 101 PHE A N 1
ATOM 783 C CA . PHE A 1 101 ? 6.898 20 -2.68 1 62.09 101 PHE A CA 1
ATOM 784 C C . PHE A 1 101 ? 6.488 18.656 -3.258 1 62.09 101 PHE A C 1
ATOM 786 O O . PHE A 1 101 ? 7.344 17.828 -3.572 1 62.09 101 PHE A O 1
ATOM 793 N N . VAL A 1 102 ? 5.262 18.281 -2.992 1 61.62 102 VAL A N 1
ATOM 794 C CA . VAL A 1 102 ? 4.785 17.078 -3.684 1 61.62 102 VAL A CA 1
ATOM 795 C C . VAL A 1 102 ? 4.809 17.312 -5.191 1 61.62 102 VAL A C 1
ATOM 797 O O . VAL A 1 102 ? 5.23 16.438 -5.957 1 61.62 102 VAL A O 1
ATOM 800 N N . THR A 1 103 ? 4.238 18.344 -5.629 1 61.06 103 THR A N 1
ATOM 801 C CA . THR A 1 103 ? 4.246 18.703 -7.039 1 61.06 103 THR A CA 1
ATOM 802 C C . THR A 1 103 ? 4.523 20.203 -7.203 1 61.06 103 THR A C 1
ATOM 804 O O . THR A 1 103 ? 4.145 21 -6.352 1 61.06 103 THR A O 1
ATOM 807 N N . LYS A 1 104 ? 5.43 20.406 -8.062 1 61.44 104 LYS A N 1
ATOM 808 C CA . LYS A 1 104 ? 5.688 21.797 -8.383 1 61.44 104 LYS A CA 1
ATOM 809 C C . LYS A 1 104 ? 4.434 22.484 -8.93 1 61.44 104 LYS A C 1
ATOM 811 O O . LYS A 1 104 ? 4.312 23.703 -8.867 1 61.44 104 LYS A O 1
ATOM 816 N N . ASN A 1 105 ? 3.527 21.609 -9.328 1 61.81 105 ASN A N 1
ATOM 817 C CA . ASN A 1 105 ? 2.301 22.156 -9.898 1 61.81 105 ASN A CA 1
ATOM 818 C C . ASN A 1 105 ? 1.064 21.625 -9.172 1 61.81 105 ASN A C 1
ATOM 820 O O . ASN A 1 105 ? 0.525 20.578 -9.531 1 61.81 105 ASN A O 1
ATOM 824 N N . PRO A 1 106 ? 0.701 22.328 -8.164 1 60.09 106 PRO A N 1
ATOM 825 C CA . PRO A 1 106 ? -0.472 21.906 -7.398 1 60.09 106 PRO A CA 1
ATOM 826 C C . PRO A 1 106 ? -1.742 21.859 -8.242 1 60.09 106 PRO A C 1
ATOM 828 O O . PRO A 1 106 ? -2.744 21.266 -7.824 1 60.09 106 PRO A O 1
ATOM 831 N N . ASP A 1 107 ? -1.633 22.344 -9.391 1 62 107 ASP A N 1
ATOM 832 C CA . ASP A 1 107 ? -2.805 22.344 -10.258 1 62 107 ASP A CA 1
ATOM 833 C C . ASP A 1 107 ? -3.162 20.938 -10.711 1 62 107 ASP A C 1
ATOM 835 O O . ASP A 1 107 ? -4.285 20.688 -11.148 1 62 107 ASP A O 1
ATOM 839 N N . ILE A 1 108 ? -2.244 20.141 -10.477 1 62.41 108 ILE A N 1
ATOM 840 C CA . ILE A 1 108 ? -2.562 18.766 -10.836 1 62.41 108 ILE A CA 1
ATOM 841 C C . ILE A 1 108 ? -3.736 18.266 -9.992 1 62.41 108 ILE A C 1
ATOM 843 O O . ILE A 1 108 ? -4.586 17.516 -10.484 1 62.41 108 ILE A O 1
ATOM 847 N N . PHE A 1 109 ? -3.773 18.688 -8.867 1 66.25 109 PHE A N 1
ATOM 848 C CA . PHE A 1 109 ? -4.859 18.266 -7.984 1 66.25 109 PHE A CA 1
ATOM 849 C C . PHE A 1 109 ? -6.184 18.875 -8.438 1 66.25 109 PHE A C 1
ATOM 851 O O . PHE A 1 109 ? -7.227 18.219 -8.359 1 66.25 109 PHE A O 1
ATOM 858 N N . ARG A 1 110 ? -6.023 20.016 -8.852 1 59.5 110 ARG A N 1
ATOM 859 C CA . ARG A 1 110 ? -7.219 20.641 -9.406 1 59.5 110 ARG A CA 1
ATOM 860 C C . ARG A 1 110 ? -7.73 19.875 -10.625 1 59.5 110 ARG A C 1
ATOM 862 O O . ARG A 1 110 ? -8.93 19.625 -10.742 1 59.5 110 ARG A O 1
ATOM 869 N N . ALA A 1 111 ? -6.852 19.594 -11.359 1 54.75 111 ALA A N 1
ATOM 870 C CA . ALA A 1 111 ? -7.199 18.906 -12.594 1 54.75 111 ALA A CA 1
ATOM 871 C C . ALA A 1 111 ? -7.859 17.562 -12.305 1 54.75 111 ALA A C 1
ATOM 873 O O . ALA A 1 111 ? -8.727 17.109 -13.055 1 54.75 111 ALA A O 1
ATOM 874 N N . ASN A 1 112 ? -7.578 17.109 -11.242 1 57.75 112 ASN A N 1
ATOM 875 C CA . ASN A 1 112 ? -8.133 15.805 -10.906 1 57.75 112 ASN A CA 1
ATOM 876 C C . ASN A 1 112 ? -9.336 15.93 -9.984 1 57.75 112 ASN A C 1
ATOM 878 O O . ASN A 1 112 ? -9.859 14.922 -9.492 1 57.75 112 ASN A O 1
ATOM 882 N N . GLY A 1 113 ? -9.633 17.141 -9.773 1 60.47 113 GLY A N 1
ATOM 883 C CA . GLY A 1 113 ? -10.812 17.391 -8.961 1 60.47 113 GLY A CA 1
ATOM 884 C C . GLY A 1 113 ? -10.57 17.156 -7.48 1 60.47 113 GLY A C 1
ATOM 885 O O . GLY A 1 113 ? -11.523 17.016 -6.703 1 60.47 113 GLY A O 1
ATOM 886 N N . ASN A 1 114 ? -9.438 17.047 -7.262 1 74.12 114 ASN A N 1
ATOM 887 C CA . ASN A 1 114 ? -9.164 16.797 -5.852 1 74.12 114 ASN A CA 1
ATOM 888 C C . ASN A 1 114 ? -8.812 18.078 -5.113 1 74.12 114 ASN A C 1
ATOM 890 O O . ASN A 1 114 ? -7.668 18.281 -4.703 1 7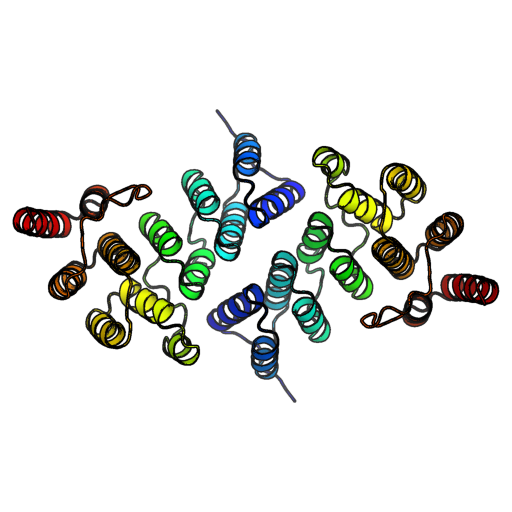4.12 114 ASN A O 1
ATOM 894 N N . TYR A 1 115 ? -9.727 18.891 -4.855 1 77.19 115 TYR A N 1
ATOM 895 C CA . TYR A 1 115 ? -9.57 20.203 -4.25 1 77.19 115 TYR A CA 1
ATOM 896 C C . TYR A 1 115 ? -9.102 20.094 -2.807 1 77.19 115 TYR A C 1
ATOM 898 O O . TYR A 1 115 ? -8.422 20.984 -2.293 1 77.19 115 TYR A O 1
ATOM 906 N N . LEU A 1 116 ? -9.438 19.109 -2.271 1 82.81 116 LEU A N 1
ATOM 907 C CA . LEU A 1 116 ? -8.992 18.922 -0.892 1 82.81 116 LEU A CA 1
ATOM 908 C C . LEU A 1 116 ? -7.477 18.781 -0.821 1 82.81 116 LEU A C 1
ATOM 910 O O . LEU A 1 116 ? -6.828 19.391 0.023 1 82.81 116 LEU A O 1
ATOM 914 N N . CYS A 1 117 ? -6.957 18.016 -1.7 1 83.12 117 CYS A N 1
ATOM 915 C CA . CYS A 1 117 ? -5.508 17.859 -1.753 1 83.12 117 CYS A CA 1
ATOM 916 C C . CYS A 1 117 ? -4.832 19.203 -2.037 1 83.12 117 CYS A C 1
ATOM 918 O O . CYS A 1 117 ? -3.791 19.5 -1.454 1 83.12 117 CYS A O 1
ATOM 920 N N . ARG A 1 118 ? -5.43 19.922 -2.906 1 83.06 118 ARG A N 1
ATOM 921 C CA . ARG A 1 118 ? -4.91 21.25 -3.217 1 83.06 118 AR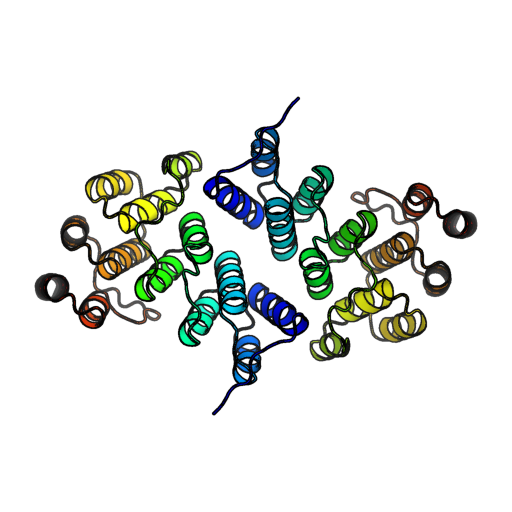G A CA 1
ATOM 922 C C . ARG A 1 118 ? -4.902 22.141 -1.976 1 83.06 118 ARG A C 1
ATOM 924 O O . ARG A 1 118 ? -3.912 22.812 -1.696 1 83.06 118 ARG A O 1
ATOM 931 N N . LEU A 1 119 ? -5.98 22.125 -1.3 1 88.81 119 LEU A N 1
ATOM 932 C CA . LEU A 1 119 ? -6.102 22.922 -0.076 1 88.81 119 LEU A CA 1
ATOM 933 C C . LEU A 1 119 ? -5.031 22.516 0.934 1 88.81 119 LEU A C 1
ATOM 935 O O . LEU A 1 119 ? -4.34 23.375 1.482 1 88.81 119 LEU A O 1
ATOM 939 N N . ILE A 1 120 ? -4.887 21.25 1.134 1 88.88 120 ILE A N 1
ATOM 940 C CA . ILE A 1 120 ? -3.918 20.734 2.094 1 88.88 120 ILE A CA 1
ATOM 941 C C . ILE A 1 120 ? -2.512 21.188 1.696 1 88.88 120 ILE A C 1
ATOM 943 O O . ILE A 1 120 ? -1.729 21.625 2.543 1 88.88 120 ILE A O 1
ATOM 947 N N . HIS A 1 121 ? -2.256 21.141 0.479 1 86.62 121 HIS A N 1
ATOM 948 C CA . HIS A 1 121 ? -0.946 21.547 -0.017 1 86.62 121 HIS A CA 1
ATOM 949 C C . HIS A 1 121 ? -0.677 23.016 0.289 1 86.62 121 HIS A C 1
ATOM 951 O O . HIS A 1 121 ? 0.408 23.359 0.756 1 86.62 121 HIS A O 1
ATOM 957 N N . PHE A 1 122 ? -1.594 23.828 0.043 1 89 122 PHE A N 1
ATOM 958 C CA . PHE A 1 122 ? -1.427 25.266 0.279 1 89 122 PHE A CA 1
ATOM 959 C C . PHE A 1 122 ? -1.277 25.547 1.768 1 89 122 PHE A C 1
ATOM 961 O O . PHE A 1 122 ? -0.519 26.438 2.16 1 89 122 PHE A O 1
ATOM 968 N N . VAL A 1 123 ? -2.023 24.844 2.553 1 91.56 123 VAL A N 1
ATOM 969 C CA . VAL A 1 123 ? -1.922 25.031 3.998 1 91.56 123 VAL A CA 1
ATOM 970 C C . VAL A 1 123 ? -0.509 24.688 4.465 1 91.56 123 VAL A C 1
ATOM 972 O O . VAL A 1 123 ? 0.118 25.469 5.188 1 91.56 123 VAL A O 1
ATOM 975 N N . ILE A 1 124 ? -0.011 23.562 4.02 1 90.12 124 ILE A N 1
ATOM 976 C CA . ILE A 1 124 ? 1.305 23.078 4.438 1 90.12 124 ILE A CA 1
ATOM 977 C C . ILE A 1 124 ? 2.379 24.062 3.963 1 90.12 124 ILE A C 1
ATOM 979 O O . ILE A 1 124 ? 3.377 24.281 4.656 1 90.12 124 ILE A O 1
ATOM 983 N N . GLN A 1 125 ? 2.164 24.703 2.875 1 88.31 125 GLN A N 1
ATOM 984 C CA . GLN A 1 125 ? 3.141 25.625 2.316 1 88.31 125 GLN A CA 1
ATOM 985 C C . GLN A 1 125 ? 2.982 27.016 2.916 1 88.31 125 GLN A C 1
ATOM 987 O O . GLN A 1 125 ? 3.77 27.922 2.621 1 88.31 125 GLN A O 1
ATOM 992 N N . GLY A 1 126 ? 1.991 27.203 3.645 1 91 126 GLY A N 1
ATOM 993 C CA . GLY A 1 126 ? 1.76 28.484 4.281 1 91 126 GLY A CA 1
ATOM 994 C C . GLY A 1 126 ? 1.269 29.547 3.314 1 91 126 GLY A C 1
ATOM 995 O O . GLY A 1 126 ? 1.468 30.75 3.545 1 91 126 GLY A O 1
ATOM 996 N N . ARG A 1 127 ? 0.708 29.125 2.309 1 90.88 127 ARG A N 1
ATOM 997 C CA . ARG A 1 127 ? 0.198 30.062 1.307 1 90.88 127 ARG A CA 1
ATOM 998 C C . ARG A 1 127 ? -1.225 30.5 1.638 1 90.88 127 ARG A C 1
ATOM 1000 O O . ARG A 1 127 ? -2.184 30.031 1.024 1 90.88 127 ARG A O 1
ATOM 1007 N N . THR A 1 128 ? -1.388 31.516 2.428 1 94.38 128 THR A N 1
ATOM 1008 C CA . THR A 1 128 ? -2.656 31.953 3 1 94.38 128 THR A CA 1
ATOM 1009 C C . THR A 1 128 ? -3.604 32.438 1.906 1 94.38 128 THR A C 1
ATOM 1011 O O . THR A 1 128 ? -4.793 32.125 1.915 1 94.38 128 THR A O 1
ATOM 1014 N N . THR A 1 129 ? -3.064 33.188 0.923 1 93.88 129 THR A N 1
ATOM 1015 C CA . THR A 1 129 ? -3.896 33.719 -0.148 1 93.88 129 THR A CA 1
ATOM 1016 C C . THR A 1 129 ? -4.516 32.594 -0.97 1 93.88 129 THR A C 1
ATOM 1018 O O . THR A 1 129 ? -5.707 32.625 -1.284 1 93.88 129 THR A O 1
ATOM 1021 N N . ASP A 1 130 ? -3.732 31.672 -1.318 1 90.31 130 ASP A N 1
ATOM 1022 C CA . ASP A 1 130 ? -4.203 30.531 -2.109 1 90.31 130 ASP A CA 1
ATOM 1023 C C . ASP A 1 130 ? -5.223 29.719 -1.328 1 90.31 130 ASP A C 1
ATOM 1025 O O . ASP A 1 130 ? -6.156 29.156 -1.911 1 90.31 130 ASP A O 1
ATOM 1029 N N . VAL A 1 131 ? -5.016 29.547 -0.034 1 93.06 131 VAL A N 1
ATOM 1030 C CA . VAL A 1 131 ? -5.953 28.828 0.817 1 93.06 131 VAL A CA 1
ATOM 1031 C C . VAL A 1 131 ? -7.328 29.5 0.759 1 93.06 131 VAL A C 1
ATOM 1033 O O . VAL A 1 131 ? -8.336 28.828 0.532 1 93.06 131 VAL A O 1
ATOM 1036 N N . LYS A 1 132 ? -7.359 30.75 0.878 1 91.25 132 LYS A N 1
ATOM 1037 C CA . LYS A 1 132 ? -8.609 31.5 0.836 1 91.25 132 LYS A CA 1
ATOM 1038 C C . LYS A 1 132 ? -9.32 31.312 -0.503 1 91.25 132 LYS A C 1
ATOM 1040 O O . LYS A 1 132 ? -10.531 31.109 -0.546 1 91.25 132 LYS A O 1
ATOM 1045 N N . GLU A 1 133 ? -8.555 31.406 -1.494 1 89.06 133 GLU A N 1
ATOM 1046 C CA . GLU A 1 133 ? -9.117 31.25 -2.83 1 89.06 133 GLU A CA 1
ATOM 1047 C C . GLU A 1 133 ? -9.719 29.859 -3.012 1 89.06 133 GLU A C 1
ATOM 1049 O O . GLU A 1 133 ? -10.805 29.719 -3.586 1 89.06 133 GLU A O 1
ATOM 1054 N N . THR A 1 134 ? -8.969 28.906 -2.602 1 87.88 134 THR A N 1
ATOM 1055 C CA . THR A 1 134 ? -9.43 27.516 -2.746 1 87.88 134 THR A CA 1
ATOM 1056 C C . THR A 1 134 ? -10.703 27.281 -1.945 1 87.88 134 THR A C 1
ATOM 1058 O O . THR A 1 134 ? -11.594 26.547 -2.383 1 87.88 134 THR A O 1
ATOM 1061 N N . LEU A 1 135 ? -10.789 27.891 -0.81 1 90.06 135 LEU A N 1
ATOM 1062 C CA . LEU A 1 135 ? -11.938 27.703 0.074 1 90.06 135 LEU A CA 1
ATOM 1063 C C . LEU A 1 135 ? -13.203 28.266 -0.562 1 90.06 135 LEU A C 1
ATOM 1065 O O . LEU A 1 135 ? -14.312 27.812 -0.257 1 90.06 135 LEU A O 1
ATOM 1069 N N . HIS A 1 136 ? -13.016 29.172 -1.473 1 85.5 136 HIS A N 1
ATOM 1070 C CA . HIS A 1 136 ? -14.164 29.734 -2.164 1 85.5 136 HIS A CA 1
ATOM 1071 C C . HIS A 1 136 ? -14.82 28.719 -3.084 1 85.5 136 HIS A C 1
ATOM 1073 O O . HIS A 1 136 ? -16.016 28.797 -3.371 1 85.5 136 HIS A O 1
ATOM 1079 N N . HIS A 1 137 ? -14.078 27.766 -3.428 1 80.88 137 HIS A N 1
ATOM 1080 C CA . HIS A 1 137 ? -14.57 26.766 -4.367 1 80.88 137 HIS A CA 1
ATOM 1081 C C . HIS A 1 137 ? -14.914 25.453 -3.654 1 80.88 137 HIS A C 1
ATOM 1083 O O . HIS A 1 137 ? -15.375 24.5 -4.285 1 80.88 137 HIS A O 1
ATOM 1089 N N . LEU A 1 138 ? -14.641 25.391 -2.395 1 82.69 138 LEU A N 1
ATOM 1090 C CA . LEU A 1 138 ? -14.82 24.141 -1.66 1 82.69 138 LEU A CA 1
ATOM 1091 C C . LEU A 1 138 ? -15.867 24.297 -0.568 1 82.69 138 LEU A C 1
ATOM 1093 O O . LEU A 1 138 ? -15.859 25.281 0.17 1 82.69 138 LEU A O 1
ATOM 1097 N N . LYS A 1 139 ? -16.844 23.438 -0.649 1 84 139 LYS A N 1
ATOM 1098 C CA . LYS A 1 139 ? -17.75 23.328 0.484 1 84 139 LYS A CA 1
ATOM 1099 C C . LYS A 1 139 ? -17.266 22.281 1.479 1 84 139 LYS A C 1
ATOM 1101 O O . LYS A 1 139 ? -17.297 21.078 1.185 1 84 139 LYS A O 1
ATOM 1106 N N . LEU A 1 140 ? -16.828 22.75 2.562 1 87.94 140 LEU A N 1
ATOM 1107 C CA . LEU A 1 140 ? -16.281 21.844 3.562 1 87.94 140 LEU A CA 1
ATOM 1108 C C . LEU A 1 140 ? -17.281 21.578 4.672 1 87.94 140 LEU A C 1
ATOM 1110 O O . LEU A 1 140 ? -18.016 22.484 5.078 1 87.94 140 LEU A O 1
ATOM 1114 N N . SER A 1 141 ? -17.328 20.359 5.066 1 87.38 141 SER A N 1
ATOM 1115 C CA . SER A 1 141 ? -18.094 20.031 6.262 1 87.38 141 SER A CA 1
ATOM 1116 C C . SER A 1 141 ? -17.484 20.672 7.504 1 87.38 141 SER A C 1
ATOM 1118 O O . SER A 1 141 ? -16.344 21.156 7.469 1 87.38 141 SER A O 1
ATOM 1120 N N . GLN A 1 142 ? -18.219 20.734 8.539 1 85.56 142 GLN A N 1
ATOM 1121 C CA . GLN A 1 142 ? -17.734 21.266 9.805 1 85.56 142 GLN A CA 1
ATOM 1122 C C . GLN A 1 142 ? -16.516 20.5 10.297 1 85.56 142 GLN A C 1
ATOM 1124 O O . GLN A 1 142 ? -15.57 21.109 10.828 1 85.56 142 GLN A O 1
ATOM 1129 N N . ILE A 1 143 ? -16.578 19.266 10.117 1 84.56 143 ILE A N 1
ATOM 1130 C CA . ILE A 1 143 ? -15.477 18.422 10.578 1 84.56 143 ILE A CA 1
ATOM 1131 C C . ILE A 1 143 ? -14.211 18.734 9.773 1 84.56 143 ILE A C 1
ATOM 1133 O O . ILE A 1 143 ? -13.125 18.875 10.344 1 84.56 143 ILE A O 1
ATOM 1137 N N . LEU A 1 144 ? -14.352 18.844 8.484 1 87.12 144 LEU A N 1
ATOM 1138 C CA . LEU A 1 144 ? -13.195 19.109 7.633 1 87.12 144 LEU A CA 1
ATOM 1139 C C . LEU A 1 144 ? -12.625 20.5 7.914 1 87.12 144 LEU A C 1
ATOM 1141 O O . LEU A 1 144 ? -11.414 20.703 7.871 1 87.12 144 LEU A O 1
ATOM 1145 N N . ARG A 1 145 ? -13.5 21.422 8.195 1 88.62 145 ARG A N 1
ATOM 1146 C CA . ARG A 1 145 ? -13.047 22.75 8.578 1 88.62 145 ARG A CA 1
ATOM 1147 C C . ARG A 1 145 ? -12.203 22.703 9.844 1 88.62 145 ARG A C 1
ATOM 1149 O O . ARG A 1 145 ? -11.164 23.359 9.93 1 88.62 145 ARG A O 1
ATOM 1156 N N . TYR A 1 146 ? -12.695 21.906 10.711 1 89.19 146 TYR A N 1
ATOM 1157 C CA . TYR A 1 146 ? -11.969 21.734 11.969 1 89.19 146 TYR A CA 1
ATOM 1158 C C . TYR A 1 146 ? -10.609 21.094 11.727 1 89.19 146 TYR A C 1
ATOM 1160 O O . TYR A 1 146 ? -9.609 21.5 12.312 1 89.19 146 TYR A O 1
ATOM 1168 N N . GLU A 1 147 ? -10.578 20.109 10.875 1 89.19 147 GLU A N 1
ATOM 1169 C CA . GLU A 1 147 ? -9.328 19.422 10.578 1 89.19 147 GLU A CA 1
ATOM 1170 C C . GLU A 1 147 ? -8.336 20.359 9.891 1 89.19 147 GLU A C 1
ATOM 1172 O O . GLU A 1 147 ? -7.133 20.281 10.141 1 89.19 147 GLU A O 1
ATOM 1177 N N . VAL A 1 148 ? -8.836 21.188 9.031 1 92.12 148 VAL A N 1
ATOM 1178 C CA . VAL A 1 148 ? -7.984 22.156 8.359 1 92.12 148 VAL A CA 1
ATOM 1179 C C . VAL A 1 148 ? -7.426 23.141 9.367 1 92.12 148 VAL A C 1
ATOM 1181 O O . VAL A 1 148 ? -6.238 23.484 9.336 1 92.12 148 VAL A O 1
ATOM 1184 N N . MET A 1 149 ? -8.234 23.578 10.273 1 92.12 149 MET A N 1
ATOM 1185 C CA . MET A 1 149 ? -7.801 24.469 11.344 1 92.12 149 MET A CA 1
ATOM 1186 C C . MET A 1 149 ? -6.691 23.844 12.172 1 92.12 149 MET A C 1
ATOM 1188 O O . MET A 1 149 ? -5.656 24.469 12.414 1 92.12 149 MET A O 1
ATOM 1192 N N . ARG A 1 150 ? -6.926 22.641 12.555 1 91.19 150 ARG A N 1
ATOM 1193 C CA . ARG A 1 150 ? -5.938 21.906 13.352 1 91.19 150 ARG A CA 1
ATOM 1194 C C . ARG A 1 150 ? -4.609 21.812 12.609 1 91.19 150 ARG A C 1
ATOM 1196 O O . ARG A 1 150 ? -3.543 21.969 13.211 1 91.19 150 ARG A O 1
ATOM 1203 N N . LEU A 1 151 ? -4.684 21.531 11.375 1 92.88 151 LEU A N 1
ATOM 1204 C CA . LEU A 1 151 ? -3.477 21.422 10.562 1 92.88 151 LEU A CA 1
ATOM 1205 C C . LEU A 1 151 ? -2.732 22.75 10.516 1 92.88 151 LEU A C 1
ATOM 1207 O O . LEU A 1 151 ? -1.509 22.797 10.664 1 92.88 151 LEU A O 1
ATOM 1211 N N . ALA A 1 152 ? -3.422 23.797 10.273 1 94.5 152 ALA A N 1
ATOM 1212 C CA . ALA A 1 152 ? -2.811 25.109 10.227 1 94.5 152 ALA A CA 1
ATOM 1213 C C . ALA A 1 152 ? -2.117 25.453 11.539 1 94.5 152 ALA A C 1
ATOM 1215 O O . ALA A 1 152 ? -1.02 26.016 11.547 1 94.5 152 ALA A O 1
ATOM 1216 N N . VAL A 1 153 ? -2.768 25.141 12.664 1 93.38 153 VAL A N 1
ATOM 1217 C CA . VAL A 1 153 ? -2.195 25.359 13.984 1 93.38 153 VAL A CA 1
ATOM 1218 C C . VAL A 1 153 ? -0.936 24.516 14.156 1 93.38 153 VAL A C 1
ATOM 1220 O O . VAL A 1 153 ? 0.09 25.016 14.633 1 93.38 153 VAL A O 1
ATOM 1223 N N . ALA A 1 154 ? -1.018 23.281 13.758 1 91.44 154 ALA A N 1
ATOM 1224 C CA . ALA A 1 154 ? 0.12 22.375 13.867 1 91.44 154 ALA A CA 1
ATOM 1225 C C . ALA A 1 154 ? 1.312 22.875 13.062 1 91.44 154 ALA A C 1
ATOM 1227 O O . ALA A 1 154 ? 2.463 22.703 13.461 1 91.44 154 ALA A O 1
ATOM 1228 N N . CYS A 1 155 ? 1.041 23.531 11.938 1 92.88 155 CYS A N 1
ATOM 1229 C CA . CYS A 1 155 ? 2.094 24.062 11.078 1 92.88 155 CYS A CA 1
ATOM 1230 C C . CYS A 1 155 ? 2.654 25.375 11.641 1 92.88 155 CYS A C 1
ATOM 1232 O O . CYS A 1 155 ? 3.73 25.812 11.242 1 92.88 155 CYS A O 1
ATOM 1234 N N . GLY A 1 156 ? 1.877 25.984 12.469 1 92.5 156 GLY A N 1
ATOM 1235 C CA . GLY A 1 156 ? 2.34 27.188 13.133 1 92.5 156 GLY A CA 1
ATOM 1236 C C . GLY A 1 156 ? 2.088 28.453 12.328 1 92.5 156 GLY A C 1
ATOM 1237 O O . GLY A 1 156 ? 2.766 29.453 12.523 1 92.5 156 GLY A O 1
ATOM 1238 N N . TYR A 1 157 ? 1.231 28.453 11.461 1 94.25 157 TYR A N 1
ATOM 1239 C CA . TYR A 1 157 ? 0.942 29.609 10.625 1 94.25 157 TYR A CA 1
ATOM 1240 C C . TYR A 1 157 ? -0.127 30.5 11.258 1 94.25 157 TYR A C 1
ATOM 1242 O O . TYR A 1 157 ? -1.31 30.375 10.93 1 94.25 157 TYR A O 1
ATOM 1250 N N . THR A 1 158 ? 0.276 31.453 12.047 1 94.62 158 THR A N 1
ATOM 1251 C CA . THR A 1 158 ? -0.614 32.281 12.852 1 94.62 158 THR A CA 1
ATOM 1252 C C . THR A 1 158 ? -1.493 33.156 11.961 1 94.62 158 THR A C 1
ATOM 1254 O O . THR A 1 158 ? -2.695 33.281 12.195 1 94.62 158 THR A O 1
ATOM 1257 N N . GLU A 1 159 ? -0.91 33.719 10.922 1 94.62 159 GLU A N 1
ATOM 1258 C CA . GLU A 1 159 ? -1.686 34.562 10.023 1 94.62 159 GLU A CA 1
ATOM 1259 C C . GLU A 1 159 ? -2.791 33.75 9.328 1 94.62 159 GLU A C 1
ATOM 1261 O O . GLU A 1 159 ? -3.912 34.25 9.18 1 94.62 159 GLU A O 1
ATOM 1266 N N . MET A 1 160 ? -2.492 32.625 8.914 1 96.25 160 MET A N 1
ATOM 1267 C CA . MET A 1 160 ? -3.48 31.75 8.273 1 96.25 160 MET A CA 1
ATOM 1268 C C . MET A 1 160 ? -4.609 31.406 9.234 1 96.25 160 MET A C 1
ATOM 1270 O O . MET A 1 160 ? -5.781 31.406 8.852 1 96.25 160 MET A O 1
ATOM 1274 N N . VAL A 1 161 ? -4.242 31.125 10.438 1 95.88 161 VAL A N 1
ATOM 1275 C CA . VAL A 1 161 ? -5.238 30.766 11.445 1 95.88 161 VAL A CA 1
ATOM 1276 C C . VAL A 1 161 ? -6.188 31.938 11.664 1 95.88 161 VAL A C 1
ATOM 1278 O O . VAL A 1 161 ? -7.402 31.75 11.781 1 95.88 161 VAL A O 1
ATOM 1281 N N . LYS A 1 162 ? -5.68 33.125 11.688 1 94.25 162 LYS A N 1
ATOM 1282 C CA . LYS A 1 162 ? -6.516 34.312 11.812 1 94.25 162 LYS A CA 1
ATOM 1283 C C . LYS A 1 162 ? -7.527 34.406 10.672 1 94.25 162 LYS A C 1
ATOM 1285 O O . LYS A 1 162 ? -8.703 34.688 10.906 1 94.25 162 LYS A O 1
ATOM 1290 N N . GLU A 1 163 ? -7.031 34.125 9.523 1 94.12 163 GLU A N 1
ATOM 1291 C CA . GLU A 1 163 ? -7.902 34.188 8.352 1 94.12 163 GLU A CA 1
ATOM 1292 C C . GLU A 1 163 ? -8.984 33.094 8.422 1 94.12 163 GLU A C 1
ATOM 1294 O O . GLU A 1 163 ? -10.141 33.344 8.078 1 94.12 163 GLU A O 1
ATOM 1299 N N . LEU A 1 164 ? -8.625 31.938 8.797 1 94.94 164 LEU A N 1
ATOM 1300 C CA . LEU A 1 164 ? -9.586 30.844 8.906 1 94.94 164 LEU A CA 1
ATOM 1301 C C . LEU A 1 164 ? -10.656 31.156 9.945 1 94.94 164 LEU A C 1
ATOM 1303 O O . LEU A 1 164 ? -11.828 30.828 9.758 1 94.94 164 LEU A O 1
ATOM 1307 N N . LEU A 1 165 ? -10.266 31.797 11.016 1 92 165 LEU A N 1
ATOM 1308 C CA . LEU A 1 165 ? -11.211 32.219 12.039 1 92 165 LEU A CA 1
ATOM 1309 C C . LEU A 1 165 ? -12.219 33.219 11.477 1 92 165 LEU A C 1
ATOM 1311 O O . LEU A 1 165 ? -13.406 33.156 11.789 1 92 165 LEU A O 1
ATOM 1315 N N . SER A 1 166 ? -11.75 34.062 10.641 1 91.12 166 SER A N 1
ATOM 1316 C CA . SER A 1 166 ? -12.617 35.062 10.031 1 91.12 166 SER A CA 1
ATOM 1317 C C . SER A 1 166 ? -13.609 34.406 9.07 1 91.12 166 SER A C 1
ATOM 1319 O O . SER A 1 166 ? -14.664 34.969 8.781 1 91.12 166 SER A O 1
ATOM 1321 N N . LEU A 1 167 ? -13.266 33.25 8.578 1 90.5 167 LEU A N 1
ATOM 1322 C CA . LEU A 1 167 ? -14.133 32.5 7.66 1 90.5 167 LEU A CA 1
ATOM 1323 C C . LEU A 1 167 ? -15.008 31.516 8.422 1 90.5 167 LEU A C 1
ATOM 1325 O O . LEU A 1 167 ? -15.578 30.609 7.82 1 90.5 167 LEU A O 1
ATOM 1329 N N . ASP A 1 168 ? -15.07 31.531 9.672 1 86.75 168 ASP A N 1
ATOM 1330 C CA . ASP A 1 168 ? -15.961 30.797 10.562 1 86.75 168 ASP A CA 1
ATOM 1331 C C . ASP A 1 168 ? -15.5 29.359 10.727 1 86.75 168 ASP A C 1
ATOM 1333 O O . ASP A 1 168 ? -16.312 28.438 10.773 1 86.75 168 ASP A O 1
ATOM 1337 N N . PHE A 1 169 ? -14.234 29.156 10.617 1 90.25 169 PHE A N 1
ATOM 1338 C CA . PHE A 1 169 ? -13.711 27.844 10.992 1 90.25 169 PHE A CA 1
ATOM 1339 C C . PHE A 1 169 ? -13.734 27.672 12.508 1 90.25 169 PHE A C 1
ATOM 1341 O O . PHE A 1 169 ? -13.336 28.578 13.25 1 90.25 169 PHE A O 1
ATOM 1348 N N . GLU A 1 170 ? -14.203 26.547 12.938 1 82.31 170 GLU A N 1
ATOM 1349 C CA . GLU A 1 170 ? -14.383 26.312 14.367 1 82.31 170 GLU A CA 1
ATOM 1350 C C . GLU A 1 170 ? -13.094 25.797 15 1 82.31 170 GLU A C 1
ATOM 1352 O O . GLU A 1 170 ? -12.297 25.109 14.352 1 82.31 170 GLU A O 1
ATOM 1357 N N . ILE A 1 171 ? -12.867 26.188 16.266 1 82.94 171 ILE A N 1
ATOM 1358 C CA . ILE A 1 171 ? -11.695 25.719 17 1 82.94 171 ILE A CA 1
ATOM 1359 C C . ILE A 1 171 ? -12.117 24.719 18.062 1 82.94 171 ILE A C 1
ATOM 1361 O O . ILE A 1 171 ? -11.281 24 18.625 1 82.94 171 ILE A O 1
ATOM 1365 N N . ASN A 1 172 ? -13.344 24.719 18.344 1 76.44 172 ASN A N 1
ATOM 1366 C CA . ASN A 1 172 ? -13.828 23.812 19.375 1 76.44 172 ASN A CA 1
ATOM 1367 C C . ASN A 1 172 ? -14.914 22.875 18.844 1 76.44 172 ASN A C 1
ATOM 1369 O O . ASN A 1 172 ? -15.898 23.328 18.266 1 76.44 172 ASN A O 1
ATOM 1373 N N . ILE A 1 173 ? -14.469 21.75 18.375 1 67.5 173 ILE A N 1
ATOM 1374 C CA . ILE A 1 173 ? -15.508 20.781 18.078 1 67.5 173 ILE A CA 1
ATOM 1375 C C . ILE A 1 173 ? -15.445 19.625 19.078 1 67.5 173 ILE A C 1
ATOM 1377 O O . ILE A 1 173 ? -14.359 19.219 19.484 1 67.5 173 ILE A O 1
ATOM 1381 N N . LYS A 1 174 ? -16.594 19.375 19.781 1 56.31 174 LYS A N 1
ATOM 1382 C CA . LYS A 1 174 ? -16.75 18.25 20.719 1 56.31 174 LYS A CA 1
ATOM 1383 C C . LYS A 1 174 ? -16.453 16.922 20.031 1 56.31 174 LYS A C 1
ATOM 1385 O O . LYS A 1 174 ? -17.359 16.281 19.484 1 56.31 174 LYS A O 1
ATOM 1390 N N . SER A 1 175 ? -15.578 16.922 19.094 1 52.81 175 SER A N 1
ATOM 1391 C CA . SER A 1 175 ? -15.508 15.641 18.406 1 52.81 175 SER A CA 1
ATOM 1392 C C . SER A 1 175 ? -14.898 14.562 19.281 1 52.81 175 SER A C 1
ATOM 1394 O O . SER A 1 175 ? -13.977 14.836 20.062 1 52.81 175 SER A O 1
ATOM 1396 N N . ILE A 1 176 ? -15.734 13.531 19.578 1 49.59 176 ILE A N 1
ATOM 1397 C CA . ILE A 1 176 ? -15.5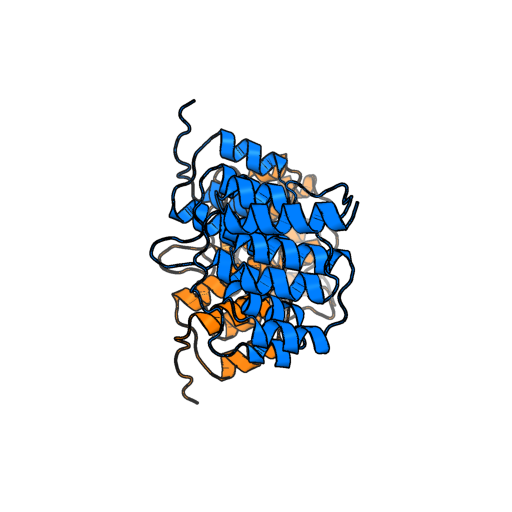 12.359 20.422 1 49.59 176 ILE A CA 1
ATOM 1398 C C . ILE A 1 176 ? -14.086 11.828 20.188 1 49.59 176 ILE A C 1
ATOM 1400 O O . ILE A 1 176 ? -13.438 11.367 21.141 1 49.59 176 ILE A O 1
ATOM 1404 N N . ASP A 1 177 ? -13.703 11.883 18.984 1 50.72 177 ASP A N 1
ATOM 1405 C CA . ASP A 1 177 ? -12.523 11.07 18.734 1 50.72 177 ASP A CA 1
ATOM 1406 C C . ASP A 1 177 ? -11.258 11.93 18.688 1 50.72 177 ASP A C 1
ATOM 1408 O O . ASP A 1 177 ? -10.188 11.445 18.312 1 50.72 177 ASP A O 1
ATOM 1412 N N . CYS A 1 178 ? -11.539 13.32 19.031 1 55.16 178 CYS A N 1
ATOM 1413 C CA . CYS A 1 178 ? -10.398 14.172 18.719 1 55.16 178 CYS A CA 1
ATOM 1414 C C . CYS A 1 178 ? -9.422 14.242 19.891 1 55.16 178 CYS A C 1
ATOM 1416 O O . CYS A 1 178 ? -9.844 14.32 21.047 1 55.16 178 CYS A O 1
ATOM 1418 N N . LYS A 1 179 ? -8.062 13.773 19.672 1 62.47 179 LYS A N 1
ATOM 1419 C CA . LYS A 1 179 ? -6.957 13.781 20.641 1 62.47 179 LYS A CA 1
ATOM 1420 C C . LYS A 1 179 ? -6.762 15.164 21.25 1 62.47 179 LYS A C 1
ATOM 1422 O O . LYS A 1 179 ? -7.582 15.609 22.047 1 62.47 179 LYS A O 1
ATOM 1427 N N . GLN A 1 180 ? -5.961 16.031 20.625 1 77.62 180 GLN A N 1
ATOM 1428 C CA . GLN A 1 180 ? -5.559 17.328 21.172 1 77.62 180 GLN A CA 1
ATOM 1429 C C . GLN A 1 180 ? -6.27 18.469 20.438 1 77.62 180 GLN A C 1
ATOM 1431 O O . GLN A 1 180 ? -6.383 18.453 19.219 1 77.62 180 GLN A O 1
ATOM 1436 N N . SER A 1 181 ? -6.93 19.344 21.219 1 84.94 181 SER A N 1
ATOM 1437 C CA . SER A 1 181 ? -7.531 20.547 20.625 1 84.94 181 SER A CA 1
ATOM 1438 C C . SER A 1 181 ? -6.477 21.438 19.984 1 84.94 181 SER A C 1
ATOM 1440 O O . SER A 1 181 ? -5.281 21.297 20.266 1 84.94 181 SER A O 1
ATOM 1442 N N . PRO A 1 182 ? -6.961 22.359 19.047 1 89 182 PRO A N 1
ATOM 1443 C CA . PRO A 1 182 ? -6.012 23.297 18.438 1 89 182 PRO A CA 1
ATOM 1444 C C . PRO A 1 182 ? -5.191 24.047 19.469 1 89 182 PRO A C 1
ATOM 1446 O O . PRO A 1 182 ? -3.98 24.234 19.297 1 89 182 PRO A O 1
ATOM 1449 N N . LEU A 1 183 ? -5.805 24.469 20.594 1 88.5 183 LEU A N 1
ATOM 1450 C CA . LEU A 1 183 ? -5.098 25.156 21.656 1 88.5 183 LEU A CA 1
ATOM 1451 C C . LEU A 1 183 ? -4.027 24.266 22.281 1 88.5 183 LEU A C 1
ATOM 1453 O O . LEU A 1 183 ? -2.898 24.703 22.5 1 88.5 183 LEU A O 1
ATOM 1457 N N . GLU A 1 184 ? -4.418 23.094 22.547 1 88.44 184 GLU A N 1
ATOM 1458 C CA . GLU A 1 184 ? -3.479 22.125 23.109 1 88.44 184 GLU A CA 1
ATOM 1459 C C . GLU A 1 184 ? -2.297 21.891 22.188 1 88.44 184 GLU A C 1
ATOM 1461 O O . GLU A 1 184 ? -1.16 21.75 22.641 1 88.44 184 GLU A O 1
ATOM 1466 N N . ILE A 1 185 ? -2.52 21.812 20.922 1 88.62 185 ILE A N 1
ATOM 1467 C CA . ILE A 1 185 ? -1.463 21.641 19.922 1 88.62 185 ILE A CA 1
ATOM 1468 C C . ILE A 1 185 ? -0.509 22.828 19.969 1 88.62 185 ILE A C 1
ATOM 1470 O O . ILE A 1 185 ? 0.711 22.656 20 1 88.62 185 ILE A O 1
ATOM 1474 N N . ALA A 1 186 ? -1.037 23.984 19.984 1 91 186 ALA A N 1
ATOM 1475 C CA . ALA A 1 186 ? -0.23 25.203 20.016 1 91 186 ALA A CA 1
ATOM 1476 C C . ALA A 1 186 ? 0.676 25.219 21.25 1 91 186 ALA A C 1
ATOM 1478 O O . ALA A 1 186 ? 1.85 25.578 21.156 1 91 186 ALA A O 1
ATOM 1479 N N . ILE A 1 187 ? 0.073 24.797 22.344 1 90.81 187 ILE A N 1
ATOM 1480 C CA . ILE A 1 187 ? 0.819 24.781 23.594 1 90.81 187 ILE A CA 1
ATOM 1481 C C . ILE A 1 187 ? 1.925 23.719 23.516 1 90.81 187 ILE A C 1
ATOM 1483 O O . ILE A 1 187 ? 3.07 23.984 23.891 1 90.81 187 ILE A O 1
ATOM 1487 N N . SER A 1 188 ? 1.513 22.562 23.031 1 87.88 188 SER A N 1
ATOM 1488 C CA . SER A 1 188 ? 2.465 21.469 22.953 1 87.88 188 SER A CA 1
ATOM 1489 C C . SER A 1 188 ? 3.637 21.812 22.047 1 87.88 188 SER A C 1
ATOM 1491 O O . SER A 1 188 ? 4.75 21.328 22.234 1 87.88 188 SER A O 1
ATOM 1493 N N . ARG A 1 189 ? 3.457 22.703 21.141 1 89.12 189 ARG A N 1
ATOM 1494 C CA . ARG A 1 189 ? 4.488 23.094 20.203 1 89.12 189 ARG A CA 1
ATOM 1495 C C . ARG A 1 189 ? 5.18 24.375 20.656 1 89.12 189 ARG A C 1
ATOM 1497 O O . ARG A 1 189 ? 5.965 24.969 19.906 1 89.12 189 ARG A O 1
ATOM 1504 N N . ASP A 1 190 ? 4.816 24.859 21.781 1 91.31 190 ASP A N 1
ATOM 1505 C CA . ASP A 1 190 ? 5.395 26.047 22.391 1 91.31 190 ASP A CA 1
ATOM 1506 C C . ASP A 1 190 ? 5.195 27.281 21.516 1 91.31 190 ASP A C 1
ATOM 1508 O O . ASP A 1 190 ? 6.113 28.094 21.359 1 91.31 190 ASP A O 1
ATOM 1512 N N . ASN A 1 191 ? 4.223 27.312 20.781 1 93 191 ASN A N 1
ATOM 1513 C CA . ASN A 1 191 ? 3.84 28.484 20.016 1 93 191 ASN A CA 1
ATOM 1514 C C . ASN A 1 191 ? 2.943 29.422 20.828 1 93 191 ASN A C 1
ATOM 1516 O O . ASN A 1 191 ? 1.718 29.375 20.703 1 93 191 ASN A O 1
ATOM 1520 N N . PHE A 1 192 ? 3.459 30.297 21.516 1 92.44 192 PHE A N 1
ATOM 1521 C CA . PHE A 1 192 ? 2.756 31.125 22.484 1 92.44 192 PHE A CA 1
ATOM 1522 C C . PHE A 1 192 ? 1.882 32.156 21.781 1 92.44 192 PHE A C 1
ATOM 1524 O O 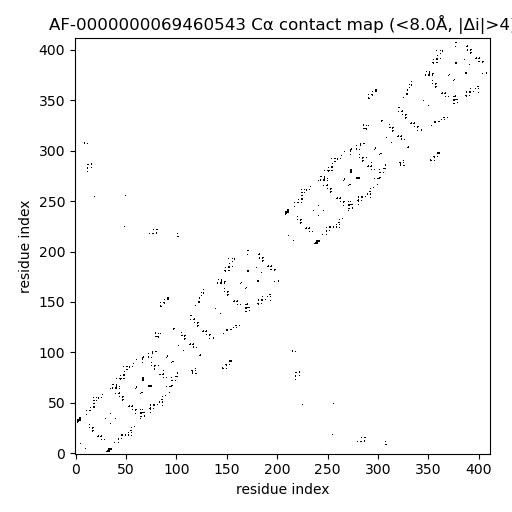. PHE A 1 192 ? 0.786 32.469 22.25 1 92.44 192 PHE A O 1
ATOM 1531 N N . GLU A 1 193 ? 2.377 32.688 20.719 1 93.44 193 GLU A N 1
ATOM 1532 C CA . GLU A 1 193 ? 1.571 33.625 19.953 1 93.44 193 GLU A CA 1
ATOM 1533 C C . GLU A 1 193 ? 0.27 32.969 19.469 1 93.44 193 GLU A C 1
ATOM 1535 O O . GLU A 1 193 ? -0.803 33.562 19.594 1 93.44 193 GLU A O 1
ATOM 1540 N N . MET A 1 194 ? 0.419 31.812 18.938 1 94.12 194 MET A N 1
ATOM 1541 C CA . MET A 1 194 ? -0.732 31.047 18.469 1 94.12 194 MET A CA 1
ATOM 1542 C C . MET A 1 194 ? -1.678 30.734 19.625 1 94.12 194 MET A C 1
ATOM 1544 O O . MET A 1 194 ? -2.896 30.844 19.484 1 94.12 194 MET A O 1
ATOM 1548 N N . ALA A 1 195 ? -1.117 30.297 20.734 1 93.06 195 ALA A N 1
ATOM 1549 C CA . ALA A 1 195 ? -1.927 29.953 21.906 1 93.06 195 ALA A CA 1
ATOM 1550 C C . ALA A 1 195 ? -2.73 31.156 22.391 1 93.06 195 ALA A C 1
ATOM 1552 O O . ALA A 1 195 ? -3.912 31.016 22.719 1 93.06 195 ALA A O 1
ATOM 1553 N N . GLU A 1 196 ? -2.127 32.219 22.422 1 93.06 196 GLU A N 1
ATOM 1554 C CA . GLU A 1 196 ? -2.799 33.469 22.844 1 93.06 196 GLU A CA 1
ATOM 1555 C C . GLU A 1 196 ? -3.943 33.812 21.906 1 93.06 196 GLU A C 1
ATOM 1557 O O . GLU A 1 196 ? -5.027 34.188 22.344 1 93.06 196 GLU A O 1
ATOM 1562 N N . LEU A 1 197 ? -3.66 33.719 20.656 1 92.44 197 LEU A N 1
ATOM 1563 C CA . LEU A 1 197 ? -4.676 34 19.656 1 92.44 197 LEU A CA 1
ATOM 1564 C C . LEU A 1 197 ? -5.891 33.094 19.844 1 92.44 197 LEU A C 1
ATOM 1566 O O . LEU A 1 197 ? -7.031 33.562 19.828 1 92.44 197 LEU A O 1
ATOM 1570 N N . LEU A 1 198 ? -5.68 31.828 20.031 1 92.38 198 LEU A N 1
ATOM 1571 C CA . LEU A 1 198 ? -6.758 30.859 20.156 1 92.38 198 LEU A CA 1
ATOM 1572 C C . LEU A 1 198 ? -7.523 31.062 21.453 1 92.38 198 LEU A C 1
ATOM 1574 O O . LEU A 1 198 ? -8.742 30.859 21.5 1 92.38 198 LEU A O 1
ATOM 1578 N N . GLU A 1 199 ? -6.797 31.359 22.453 1 88.81 199 GLU A N 1
ATOM 1579 C CA . GLU A 1 199 ? -7.434 31.625 23.75 1 88.81 199 GLU A CA 1
ATOM 1580 C C . GLU A 1 199 ? -8.352 32.844 23.656 1 88.81 199 GLU A C 1
ATOM 1582 O O . GLU A 1 199 ? -9.445 32.844 24.234 1 88.81 199 GLU A O 1
ATOM 1587 N N . THR A 1 200 ? -7.883 33.812 23.062 1 87.06 200 THR A N 1
ATOM 1588 C CA . THR A 1 200 ? -8.672 35.031 22.891 1 87.06 200 THR A CA 1
ATOM 1589 C C . THR A 1 200 ? -9.938 34.75 22.094 1 87.06 200 THR A C 1
ATOM 1591 O O . THR A 1 200 ? -11.008 35.281 22.406 1 87.06 200 THR A O 1
ATOM 1594 N N . GLU A 1 201 ? -9.789 34 21.062 1 83.12 201 GLU A N 1
ATOM 1595 C CA . GLU A 1 201 ? -10.938 33.625 20.234 1 83.12 201 GLU A CA 1
ATOM 1596 C C . GLU A 1 201 ? -11.93 32.781 21 1 83.12 201 GLU A C 1
ATOM 1598 O O . GLU A 1 201 ? -13.148 32.906 20.828 1 83.12 201 GLU A O 1
ATOM 1603 N N . LYS A 1 202 ? -11.352 31.766 21.688 1 75.69 202 LYS A N 1
ATOM 1604 C CA . LYS A 1 202 ? -12.219 30.922 22.516 1 75.69 202 LYS A CA 1
ATOM 1605 C C . LYS A 1 202 ? -13.008 31.75 23.516 1 75.69 202 LYS A C 1
ATOM 1607 O O . LYS A 1 202 ? -14.18 31.469 23.766 1 75.69 202 LYS A O 1
ATOM 1612 N N . ALA A 1 203 ? -12.367 32.625 24.078 1 62.62 203 ALA A N 1
ATOM 1613 C CA . ALA A 1 203 ? -12.992 33.531 25.062 1 62.62 203 ALA A CA 1
ATOM 1614 C C . ALA A 1 203 ? -14.133 34.312 24.438 1 62.62 203 ALA A C 1
ATOM 1616 O O . ALA A 1 203 ? -15.141 34.594 25.094 1 62.62 203 ALA A O 1
ATOM 1617 N N . TYR A 1 204 ? -13.906 34.469 23.266 1 58.19 204 TYR A N 1
ATOM 1618 C CA . TYR A 1 204 ? -14.945 35.25 22.562 1 58.19 204 TYR A CA 1
ATOM 1619 C C . TYR A 1 204 ? -16.141 34.344 22.219 1 58.19 204 TYR A C 1
ATOM 1621 O O . TYR A 1 204 ? -17.266 34.812 22.172 1 58.19 204 TYR A O 1
ATOM 1629 N N . LEU A 1 205 ? -15.82 33.125 21.922 1 58 205 LEU A N 1
ATOM 1630 C CA . LEU A 1 205 ? -16.906 32.219 21.547 1 58 205 LEU A CA 1
ATOM 1631 C C . LEU A 1 205 ? -17.734 31.844 22.781 1 58 205 LEU A C 1
ATOM 1633 O O . LEU A 1 205 ? -18.922 31.562 22.656 1 58 205 LEU A O 1
ATOM 1637 N N . PHE A 1 206 ? -17.25 31.734 24.016 1 51.56 206 PHE A N 1
ATOM 1638 C CA . PHE A 1 206 ? -18.016 31.5 25.234 1 51.56 206 PHE A CA 1
ATOM 1639 C C . PHE A 1 206 ? -18.109 32.781 26.062 1 51.56 206 PHE A C 1
ATOM 1641 O O . PHE A 1 206 ? -17.156 33.562 26.094 1 51.56 206 PHE A O 1
ATOM 1648 N N . MET B 1 1 ? 9.07 4.336 -30.172 1 50.22 1 MET B N 1
ATOM 1649 C CA . MET B 1 1 ? 9.312 5.73 -29.828 1 50.22 1 MET B CA 1
ATOM 1650 C C . MET B 1 1 ? 10.07 5.832 -28.5 1 50.22 1 MET B C 1
ATOM 1652 O O . MET B 1 1 ? 9.891 4.99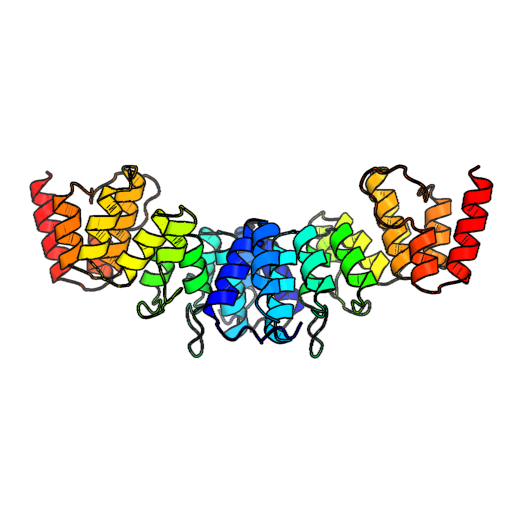6 -27.609 1 50.22 1 MET B O 1
ATOM 1656 N N . TYR B 1 2 ? 11.141 6.566 -28.5 1 62.94 2 TYR B N 1
ATOM 1657 C CA . TYR B 1 2 ? 12.055 6.742 -27.375 1 62.94 2 TYR B CA 1
ATOM 1658 C C . TYR B 1 2 ? 11.336 7.34 -26.172 1 62.94 2 TYR B C 1
ATOM 1660 O O . TYR B 1 2 ? 10.656 8.359 -26.297 1 62.94 2 TYR B O 1
ATOM 1668 N N . ARG B 1 3 ? 11.133 6.613 -25.188 1 70.19 3 ARG B N 1
ATOM 1669 C CA . ARG B 1 3 ? 10.523 7.133 -23.969 1 70.19 3 ARG B CA 1
ATOM 1670 C C . ARG B 1 3 ? 11.586 7.547 -22.953 1 70.19 3 ARG B C 1
ATOM 1672 O O . ARG B 1 3 ? 12.398 6.727 -22.531 1 70.19 3 ARG B O 1
ATOM 1679 N N . PRO B 1 4 ? 11.609 8.953 -22.641 1 79.75 4 PRO B N 1
ATOM 1680 C CA . PRO B 1 4 ? 12.602 9.391 -21.656 1 79.75 4 PRO B CA 1
ATOM 1681 C C . PRO B 1 4 ? 12.375 8.773 -20.266 1 79.75 4 PRO B C 1
ATOM 1683 O O . PRO B 1 4 ? 11.281 8.289 -19.984 1 79.75 4 PRO B O 1
ATOM 1686 N N . LEU B 1 5 ? 13.484 8.773 -19.5 1 79.81 5 LEU B N 1
ATOM 1687 C CA . LEU B 1 5 ? 13.359 8.273 -18.125 1 79.81 5 LEU B CA 1
ATOM 1688 C C . LEU B 1 5 ? 12.57 9.25 -17.266 1 79.81 5 LEU B C 1
ATOM 1690 O O . LEU B 1 5 ? 12.734 10.469 -17.391 1 79.81 5 LEU B O 1
ATOM 1694 N N . ILE B 1 6 ? 11.688 8.719 -16.5 1 78.56 6 ILE B N 1
ATOM 1695 C CA . ILE B 1 6 ? 10.992 9.523 -15.5 1 78.56 6 ILE B CA 1
ATOM 1696 C C . ILE B 1 6 ? 11.938 9.875 -14.367 1 78.56 6 ILE B C 1
ATOM 1698 O O . ILE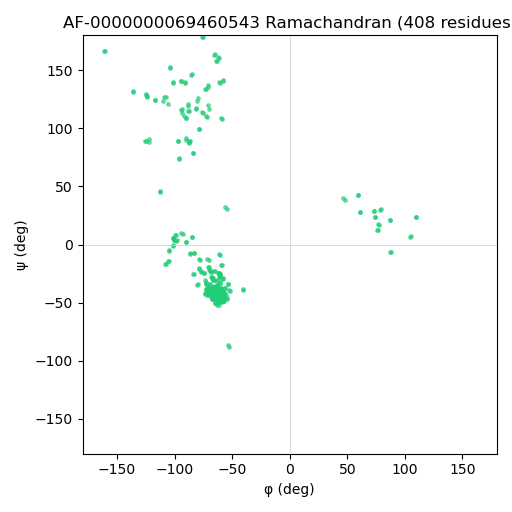 B 1 6 ? 12.414 8.992 -13.641 1 78.56 6 ILE B O 1
ATOM 1702 N N . THR B 1 7 ? 12.312 11.078 -14.25 1 72.19 7 THR B N 1
ATOM 1703 C CA . THR B 1 7 ? 13.305 11.492 -13.258 1 72.19 7 THR B CA 1
ATOM 1704 C C . THR B 1 7 ? 12.633 12.219 -12.102 1 72.19 7 THR B C 1
ATOM 1706 O O . THR B 1 7 ? 13.242 12.406 -11.047 1 72.19 7 THR B O 1
ATOM 1709 N N . SER B 1 8 ? 11.484 12.562 -12.336 1 69.38 8 SER B N 1
ATOM 1710 C CA . SER B 1 8 ? 10.797 13.352 -11.32 1 69.38 8 SER B CA 1
ATOM 1711 C C . SER B 1 8 ? 10.242 12.461 -10.211 1 69.38 8 SER B C 1
ATOM 1713 O O . SER B 1 8 ? 9.414 11.586 -10.461 1 69.38 8 SER B O 1
ATOM 1715 N N . ASN B 1 9 ? 10.734 12.656 -9 1 71.94 9 ASN B N 1
ATOM 1716 C CA . ASN B 1 9 ? 10.211 11.938 -7.84 1 71.94 9 ASN B CA 1
ATOM 1717 C C . ASN B 1 9 ? 8.719 12.195 -7.652 1 71.94 9 ASN B C 1
ATOM 1719 O O . ASN B 1 9 ? 7.98 11.312 -7.223 1 71.94 9 ASN B O 1
ATOM 1723 N N . SER B 1 10 ? 8.367 13.398 -8.094 1 73.19 10 SER B N 1
ATOM 1724 C CA . SER B 1 10 ? 6.953 13.742 -7.957 1 73.19 10 SER B CA 1
ATOM 1725 C C . SER B 1 10 ? 6.078 12.812 -8.789 1 73.19 10 SER B C 1
ATOM 1727 O O . SER B 1 10 ? 4.992 12.422 -8.352 1 73.19 10 SER B O 1
ATOM 1729 N N . LEU B 1 11 ? 6.59 12.484 -9.93 1 78.75 11 LEU B N 1
ATOM 1730 C CA . LEU B 1 11 ? 5.797 11.648 -10.82 1 78.75 11 LEU B CA 1
ATOM 1731 C C . LEU B 1 11 ? 5.637 10.242 -10.25 1 78.75 11 LEU B C 1
ATOM 1733 O O . LEU B 1 11 ? 4.598 9.609 -10.438 1 78.75 11 LEU B O 1
ATOM 1737 N N . ILE B 1 12 ? 6.586 9.844 -9.492 1 82.75 12 ILE B N 1
ATOM 1738 C CA . ILE B 1 12 ? 6.523 8.523 -8.891 1 82.75 12 ILE B CA 1
ATOM 1739 C C . ILE B 1 12 ? 5.43 8.492 -7.824 1 82.75 12 ILE B C 1
ATOM 1741 O O . ILE B 1 12 ? 4.691 7.508 -7.711 1 82.75 12 ILE B O 1
ATOM 1745 N N . TYR B 1 13 ? 5.328 9.5 -7.168 1 83.69 13 TYR B N 1
ATOM 1746 C CA . TYR B 1 13 ? 4.297 9.562 -6.141 1 83.69 13 TYR B CA 1
ATOM 1747 C C . TYR B 1 13 ? 2.91 9.688 -6.762 1 83.69 13 TYR B C 1
ATOM 1749 O O . TYR B 1 13 ? 1.938 9.133 -6.238 1 83.69 13 TYR B O 1
ATOM 1757 N N . ILE B 1 14 ? 2.879 10.391 -7.887 1 83.62 14 ILE B N 1
ATOM 1758 C CA . ILE B 1 14 ? 1.619 10.477 -8.617 1 83.62 14 ILE B CA 1
ATOM 1759 C C . ILE B 1 14 ? 1.223 9.094 -9.125 1 83.62 14 ILE B C 1
ATOM 1761 O O . ILE B 1 14 ? 0.06 8.695 -9.023 1 83.62 14 ILE B O 1
ATOM 1765 N N . LEU B 1 15 ? 2.15 8.406 -9.617 1 89.81 15 LEU B N 1
ATOM 1766 C CA . LEU B 1 15 ? 1.896 7.039 -10.055 1 89.81 15 LEU B CA 1
ATOM 1767 C C . LEU B 1 15 ? 1.434 6.168 -8.898 1 89.81 15 LEU B C 1
ATOM 1769 O O . LEU B 1 15 ? 0.476 5.406 -9.031 1 89.81 15 LEU B O 1
ATOM 1773 N N . THR B 1 16 ? 2.092 6.293 -7.77 1 90.94 16 THR B N 1
ATOM 1774 C CA . THR B 1 16 ? 1.722 5.527 -6.582 1 90.94 16 THR B CA 1
ATOM 1775 C C . THR B 1 16 ? 0.286 5.832 -6.164 1 90.94 16 THR B C 1
ATOM 1777 O O . THR B 1 16 ? -0.462 4.93 -5.785 1 90.94 16 THR B O 1
ATOM 1780 N N . PHE B 1 17 ? -0.07 7.07 -6.32 1 86.62 17 PHE B N 1
ATOM 1781 C CA . PHE B 1 17 ? -1.438 7.477 -6.02 1 86.62 17 PHE B CA 1
ATOM 1782 C C . PHE B 1 17 ? -2.428 6.762 -6.934 1 86.62 17 PHE B C 1
ATOM 1784 O O . PHE B 1 17 ? -3.443 6.238 -6.469 1 86.62 17 PHE B O 1
ATOM 1791 N N . HIS B 1 18 ? -2.146 6.801 -8.148 1 90.12 18 HIS B N 1
ATOM 1792 C CA . HIS B 1 18 ? -3.033 6.168 -9.117 1 90.12 18 HIS B CA 1
ATOM 1793 C C . HIS B 1 18 ? -3.053 4.656 -8.945 1 90.12 18 HIS B C 1
ATOM 1795 O O . HIS B 1 18 ? -4.082 4.012 -9.172 1 90.12 18 HIS B O 1
ATOM 1801 N N . ILE B 1 19 ? -1.955 4.059 -8.484 1 94.5 19 ILE B N 1
ATOM 1802 C CA . ILE B 1 19 ? -1.912 2.633 -8.18 1 94.5 19 ILE B CA 1
ATOM 1803 C C . ILE B 1 19 ? -2.857 2.324 -7.02 1 94.5 19 ILE B C 1
ATOM 1805 O O . ILE B 1 19 ? -3.68 1.409 -7.109 1 94.5 19 ILE B O 1
ATOM 1809 N N . LYS B 1 20 ? -2.736 3.045 -6.02 1 91.5 20 LYS B N 1
ATOM 1810 C CA . LYS B 1 20 ? -3.578 2.859 -4.84 1 91.5 20 LYS B CA 1
ATOM 1811 C C . LYS B 1 20 ? -5.059 2.877 -5.215 1 91.5 20 LYS B C 1
ATOM 1813 O O . LYS B 1 20 ? -5.852 2.107 -4.668 1 91.5 20 LYS B O 1
ATOM 1818 N N . HIS B 1 21 ? -5.387 3.67 -6.191 1 90.06 21 HIS B N 1
ATOM 1819 C CA . HIS B 1 21 ? -6.793 3.871 -6.523 1 90.06 21 HIS B CA 1
ATOM 1820 C C . HIS B 1 21 ? -7.191 3.053 -7.742 1 90.06 21 HIS B C 1
ATOM 1822 O O . HIS B 1 21 ? -8.336 3.139 -8.211 1 90.06 21 HIS B O 1
ATOM 1828 N N . GLY B 1 22 ? -6.312 2.355 -8.289 1 93.38 22 GLY B N 1
ATOM 1829 C CA . GLY B 1 22 ? -6.621 1.461 -9.391 1 93.38 22 GLY B CA 1
ATOM 1830 C C . GLY B 1 22 ? -6.898 2.191 -10.695 1 93.38 22 GLY B C 1
ATOM 1831 O O . GLY B 1 22 ? -7.691 1.729 -11.516 1 93.38 22 GLY B O 1
ATOM 1832 N N . ASN B 1 23 ? -6.293 3.373 -10.875 1 91.69 23 ASN B N 1
ATOM 1833 C CA . ASN B 1 23 ? -6.504 4.164 -12.078 1 91.69 23 ASN B CA 1
ATOM 1834 C C . ASN B 1 23 ? -5.582 3.715 -13.211 1 91.69 23 ASN B C 1
ATOM 1836 O O . ASN B 1 23 ? -4.648 4.43 -13.578 1 91.69 23 ASN B O 1
ATOM 1840 N N . ILE B 1 24 ? -5.945 2.641 -13.844 1 95.75 24 ILE B N 1
ATOM 1841 C CA . ILE B 1 24 ? -5.082 1.992 -14.82 1 95.75 24 ILE B CA 1
ATOM 1842 C C . ILE B 1 24 ? -4.887 2.914 -16.031 1 95.75 24 ILE B C 1
ATOM 1844 O O . ILE B 1 24 ? -3.793 2.975 -16.594 1 95.75 24 ILE B O 1
ATOM 1848 N N . ASP B 1 25 ? -5.887 3.619 -16.438 1 94.5 25 ASP B N 1
ATOM 1849 C CA . ASP B 1 25 ? -5.789 4.492 -17.609 1 94.5 25 ASP B CA 1
ATOM 1850 C C . ASP B 1 25 ? -4.773 5.609 -17.359 1 94.5 25 ASP B C 1
ATOM 1852 O O . ASP B 1 25 ? -3.957 5.906 -18.234 1 94.5 25 ASP B O 1
ATOM 1856 N N . LYS B 1 26 ? -4.828 6.18 -16.25 1 90.31 26 LYS B N 1
ATOM 1857 C CA . LYS B 1 26 ? -3.887 7.246 -15.922 1 90.31 26 LYS B CA 1
ATOM 1858 C C . LYS B 1 26 ? -2.459 6.715 -15.844 1 90.31 26 LYS B C 1
ATOM 1860 O O . LYS B 1 26 ? -1.514 7.391 -16.25 1 90.31 26 LYS B O 1
ATOM 1865 N N . ILE B 1 27 ? -2.334 5.539 -15.289 1 93.69 27 ILE B N 1
ATOM 1866 C CA . ILE B 1 27 ? -1.021 4.91 -15.195 1 93.69 27 ILE B CA 1
ATOM 1867 C C . ILE B 1 27 ? -0.449 4.699 -16.594 1 93.69 27 ILE B C 1
ATOM 1869 O O . ILE B 1 27 ? 0.703 5.051 -16.859 1 93.69 27 ILE B O 1
ATOM 1873 N N . ARG B 1 28 ? -1.254 4.211 -17.438 1 94 28 ARG B N 1
ATOM 1874 C CA . ARG B 1 28 ? -0.823 3.975 -18.812 1 94 28 ARG B CA 1
ATOM 1875 C C . ARG B 1 28 ? -0.42 5.277 -19.484 1 94 28 ARG B C 1
ATOM 1877 O O . ARG B 1 28 ? 0.588 5.332 -20.203 1 94 28 ARG B O 1
ATOM 1884 N N . GLU B 1 29 ? -1.196 6.316 -19.312 1 90.38 29 GLU B N 1
ATOM 1885 C CA . GLU B 1 29 ? -0.894 7.625 -19.891 1 90.38 29 GLU B CA 1
ATOM 1886 C C . GLU B 1 29 ? 0.479 8.117 -19.438 1 90.38 29 GLU B C 1
ATOM 1888 O O . GLU B 1 29 ? 1.264 8.609 -20.25 1 90.38 29 GLU B O 1
ATOM 1893 N N . ILE B 1 30 ? 0.744 7.996 -18.234 1 88.81 30 ILE B N 1
ATOM 1894 C CA . ILE B 1 30 ? 1.996 8.492 -17.688 1 88.81 30 ILE B CA 1
ATOM 1895 C C . ILE B 1 30 ? 3.16 7.648 -18.188 1 88.81 30 ILE B C 1
ATOM 1897 O O . ILE B 1 30 ? 4.211 8.18 -18.547 1 88.81 30 ILE B O 1
ATOM 1901 N N . LEU B 1 31 ? 2.945 6.344 -18.25 1 91.12 31 LEU B N 1
ATOM 1902 C CA . LEU B 1 31 ? 4.008 5.434 -18.672 1 91.12 31 LEU B CA 1
ATOM 1903 C C . LEU B 1 31 ? 4.312 5.59 -20.156 1 91.12 31 LEU B C 1
ATOM 1905 O O . LEU B 1 31 ? 5.363 5.152 -20.625 1 91.12 31 LEU B O 1
ATOM 1909 N N . GLN B 1 32 ? 3.375 6.152 -20.828 1 89.12 32 GLN B N 1
ATOM 1910 C CA . GLN B 1 32 ? 3.619 6.449 -22.234 1 89.12 32 GLN B CA 1
ATOM 1911 C C . GLN B 1 32 ? 4.547 7.648 -22.406 1 89.12 32 GLN B C 1
ATOM 1913 O O . GLN B 1 32 ? 5.242 7.773 -23.406 1 89.12 32 GLN B O 1
ATOM 1918 N N . LEU B 1 33 ? 4.555 8.453 -21.438 1 84.25 33 LEU B N 1
ATOM 1919 C CA . LEU B 1 33 ? 5.336 9.68 -21.484 1 84.25 33 LEU B CA 1
ATOM 1920 C C . LEU B 1 33 ? 6.789 9.422 -21.109 1 84.25 33 LEU B C 1
ATOM 1922 O O . LEU B 1 33 ? 7.684 10.18 -21.484 1 84.25 33 LEU B O 1
ATOM 1926 N N . GLY B 1 34 ? 6.977 8.383 -20.344 1 86.38 34 GLY B N 1
ATOM 1927 C CA . GLY B 1 34 ? 8.328 8.094 -19.891 1 86.38 34 GLY B CA 1
ATOM 1928 C C . GLY B 1 34 ? 8.508 6.672 -19.406 1 86.38 34 GLY B C 1
ATOM 1929 O O . GLY B 1 34 ? 7.523 5.957 -19.188 1 86.38 34 GLY B O 1
ATOM 1930 N N . ARG B 1 35 ? 9.891 6.348 -19.266 1 88.88 35 ARG B N 1
ATOM 1931 C CA . ARG B 1 35 ? 10.227 5.016 -18.781 1 88.88 35 ARG B CA 1
ATOM 1932 C C . ARG B 1 35 ? 10.664 5.059 -17.328 1 88.88 35 ARG B C 1
ATOM 1934 O O . ARG B 1 35 ? 11.203 6.07 -16.859 1 88.88 35 ARG B O 1
ATOM 1941 N N . LEU B 1 36 ? 10.445 3.965 -16.656 1 91.25 36 LEU B N 1
ATOM 1942 C CA . LEU B 1 36 ? 10.867 3.816 -15.273 1 91.25 36 LEU B CA 1
ATOM 1943 C C . LEU B 1 36 ? 12.266 3.219 -15.188 1 91.25 36 LEU B C 1
ATOM 1945 O O . LEU B 1 36 ? 12.625 2.355 -15.992 1 91.25 36 LEU B O 1
ATOM 1949 N N . ASP B 1 37 ? 13.008 3.766 -14.258 1 90 37 ASP B N 1
ATOM 1950 C CA . ASP B 1 37 ? 14.242 3.021 -14.008 1 90 37 ASP B CA 1
ATOM 1951 C C . ASP B 1 37 ? 13.969 1.766 -13.188 1 90 37 ASP B C 1
ATOM 1953 O O . ASP B 1 37 ? 12.828 1.518 -12.789 1 90 37 ASP B O 1
ATOM 1957 N N . GLU B 1 38 ? 15.008 1.005 -12.938 1 90.94 38 GLU B N 1
ATOM 1958 C CA . GLU B 1 38 ? 14.852 -0.307 -12.32 1 90.94 38 GLU B CA 1
ATOM 1959 C C . GLU B 1 38 ? 14.297 -0.185 -10.906 1 90.94 38 GLU B C 1
ATOM 1961 O O . GLU B 1 38 ? 13.383 -0.925 -10.523 1 90.94 38 GLU B O 1
ATOM 1966 N N . LYS B 1 39 ? 14.82 0.73 -10.188 1 88.69 39 LYS B N 1
ATOM 1967 C CA . LYS B 1 39 ? 14.406 0.906 -8.805 1 88.69 39 LYS B CA 1
ATOM 1968 C C . LYS B 1 39 ? 12.977 1.438 -8.719 1 88.69 39 LYS B C 1
ATOM 1970 O O . LYS B 1 39 ? 12.18 0.959 -7.914 1 88.69 39 LYS B O 1
ATOM 1975 N N . GLN B 1 40 ? 12.641 2.389 -9.578 1 90.62 40 GLN B N 1
ATOM 1976 C CA . GLN B 1 40 ? 11.297 2.949 -9.633 1 90.62 40 GLN B CA 1
ATOM 1977 C C . GLN B 1 40 ? 10.266 1.885 -10.008 1 90.62 40 GLN B C 1
ATOM 1979 O O . GLN B 1 40 ? 9.227 1.766 -9.367 1 90.62 40 GLN B O 1
ATOM 1984 N N . GLY B 1 41 ? 10.641 1.162 -11.031 1 93.81 41 GLY B N 1
ATOM 1985 C CA . GLY B 1 41 ? 9.742 0.103 -11.477 1 93.81 41 GLY B CA 1
ATOM 1986 C C . GLY B 1 41 ? 9.477 -0.938 -10.406 1 93.81 41 GLY B C 1
ATOM 1987 O O . GLY B 1 41 ? 8.336 -1.362 -10.219 1 93.81 41 GLY B O 1
ATOM 1988 N N . HIS B 1 42 ? 10.562 -1.291 -9.719 1 93.25 42 HIS B N 1
ATOM 1989 C CA . HIS B 1 42 ? 10.445 -2.289 -8.664 1 93.25 42 HIS B CA 1
ATOM 1990 C C . HIS B 1 42 ? 9.57 -1.783 -7.52 1 93.25 42 HIS B C 1
ATOM 1992 O O . HIS B 1 42 ? 8.727 -2.523 -7 1 93.25 42 HIS B O 1
ATOM 1998 N N . THR B 1 43 ? 9.711 -0.565 -7.219 1 91.38 43 THR B N 1
ATOM 1999 C CA . THR B 1 43 ? 8.93 0.046 -6.145 1 91.38 43 THR B CA 1
ATOM 2000 C C . THR B 1 43 ? 7.457 0.128 -6.527 1 91.38 43 THR B C 1
ATOM 2002 O O . THR B 1 43 ? 6.582 -0.204 -5.727 1 91.38 43 THR B O 1
ATOM 2005 N N . LEU B 1 44 ? 7.215 0.552 -7.707 1 95.38 44 LEU B N 1
ATOM 2006 C CA . LEU B 1 44 ? 5.836 0.673 -8.18 1 95.38 44 LEU B CA 1
ATOM 2007 C C . LEU B 1 44 ? 5.176 -0.698 -8.281 1 95.38 44 LEU B C 1
ATOM 2009 O O . LEU B 1 44 ? 3.996 -0.849 -7.965 1 95.38 44 LEU B O 1
ATOM 2013 N N . LEU B 1 45 ? 5.957 -1.66 -8.688 1 96.75 45 LEU B N 1
ATOM 2014 C CA . LEU B 1 45 ? 5.441 -3.023 -8.734 1 96.75 45 LEU B CA 1
ATOM 2015 C C . LEU B 1 45 ? 5.062 -3.512 -7.34 1 96.75 45 LEU B C 1
ATOM 2017 O O . LEU B 1 45 ? 4 -4.109 -7.156 1 96.75 45 LEU B O 1
ATOM 2021 N N . PHE B 1 46 ? 5.914 -3.24 -6.441 1 95.31 46 PHE B N 1
ATOM 2022 C CA . PHE B 1 46 ? 5.629 -3.598 -5.055 1 95.31 46 PHE B CA 1
ATOM 2023 C C . PHE B 1 46 ? 4.336 -2.945 -4.582 1 95.31 46 PHE B C 1
ATOM 2025 O O . PHE B 1 46 ? 3.48 -3.607 -3.99 1 95.31 46 PHE B O 1
ATOM 2032 N N . CYS B 1 47 ? 4.168 -1.683 -4.824 1 96.12 47 CYS B N 1
ATOM 2033 C CA . CYS B 1 47 ? 2.965 -0.961 -4.426 1 96.12 47 CYS B CA 1
ATOM 2034 C C . CYS B 1 47 ? 1.727 -1.562 -5.078 1 96.12 47 CYS B C 1
ATOM 2036 O O . CYS B 1 47 ? 0.689 -1.714 -4.434 1 96.12 47 CYS B O 1
ATOM 2038 N N . ALA B 1 48 ? 1.809 -1.852 -6.285 1 97.5 48 ALA B N 1
ATOM 2039 C CA . ALA B 1 48 ? 0.681 -2.43 -7.012 1 97.5 48 ALA B CA 1
ATOM 2040 C C . ALA B 1 48 ? 0.268 -3.768 -6.406 1 97.5 48 ALA B C 1
ATOM 2042 O O . ALA B 1 48 ? -0.924 -4.066 -6.301 1 97.5 48 ALA B O 1
ATOM 2043 N N . VAL B 1 49 ? 1.282 -4.555 -6.031 1 95.88 49 VAL B N 1
ATOM 2044 C CA . VAL B 1 49 ? 1.007 -5.848 -5.414 1 95.88 49 VAL B CA 1
ATOM 2045 C C . VAL B 1 49 ? 0.363 -5.637 -4.047 1 95.88 49 VAL B C 1
ATOM 2047 O O . VAL B 1 49 ? -0.64 -6.277 -3.721 1 95.88 49 VAL B O 1
ATOM 2050 N N . LEU B 1 50 ? 0.956 -4.766 -3.318 1 94.69 50 LEU B N 1
ATOM 2051 C CA . LEU B 1 50 ? 0.44 -4.461 -1.988 1 94.69 50 LEU B CA 1
ATOM 2052 C C . LEU B 1 50 ? -1.02 -4.023 -2.059 1 94.69 50 LEU B C 1
ATOM 2054 O O . LEU B 1 50 ? -1.836 -4.441 -1.233 1 94.69 50 LEU B O 1
ATOM 2058 N N . CYS B 1 51 ? -1.375 -3.285 -3.068 1 95 51 CYS B N 1
ATOM 2059 C CA . CYS B 1 51 ? -2.723 -2.746 -3.213 1 95 51 CYS B CA 1
ATOM 2060 C C . CYS B 1 51 ? -3.613 -3.709 -3.99 1 95 51 CYS B C 1
ATOM 2062 O O . CYS B 1 51 ? -4.777 -3.402 -4.262 1 95 51 CYS B O 1
ATOM 2064 N N . LYS B 1 52 ? -3.15 -4.805 -4.367 1 94.19 52 LYS B N 1
ATOM 2065 C CA . LYS B 1 52 ? -3.875 -5.879 -5.039 1 94.19 52 LYS B CA 1
ATOM 2066 C C . LYS B 1 52 ? -4.473 -5.398 -6.359 1 94.19 52 LYS B C 1
ATOM 2068 O O . LYS B 1 52 ? -5.641 -5.672 -6.652 1 94.19 52 LYS B O 1
ATOM 2073 N N . GLN B 1 53 ? -3.678 -4.648 -7.055 1 95.81 53 GLN B N 1
ATOM 2074 C CA . GLN B 1 53 ? -4.105 -4.129 -8.352 1 95.81 53 GLN B CA 1
ATOM 2075 C C . GLN B 1 53 ? -3.58 -4.996 -9.492 1 95.81 53 GLN B C 1
ATOM 2077 O O . GLN B 1 53 ? -2.562 -4.672 -10.109 1 95.81 53 GLN B O 1
ATOM 2082 N N . PHE B 1 54 ? -4.336 -6.004 -9.867 1 95.12 54 PHE B N 1
ATOM 2083 C CA . PHE B 1 54 ? -3.893 -7.02 -10.82 1 95.12 54 PHE B CA 1
ATOM 2084 C C . PHE B 1 54 ? -3.557 -6.387 -12.164 1 95.12 54 PHE B C 1
ATOM 2086 O O . PHE B 1 54 ? -2.492 -6.645 -12.727 1 95.12 54 PHE B O 1
ATOM 2093 N N . GLU B 1 55 ? -4.449 -5.555 -12.672 1 96.06 55 GLU B N 1
ATOM 2094 C CA . GLU B 1 55 ? -4.258 -4.965 -13.992 1 96.06 55 GLU B CA 1
ATOM 2095 C C . GLU B 1 55 ? -3.018 -4.074 -14.023 1 96.06 55 GLU B C 1
ATOM 2097 O O . GLU B 1 55 ? -2.297 -4.039 -15.023 1 96.06 55 GLU B O 1
ATOM 2102 N N . ILE B 1 56 ? -2.797 -3.424 -12.961 1 97.62 56 ILE B N 1
ATOM 2103 C CA . ILE B 1 56 ? -1.649 -2.527 -12.898 1 97.62 56 ILE B CA 1
ATOM 2104 C C . ILE B 1 56 ? -0.362 -3.342 -12.797 1 97.62 56 ILE B C 1
ATOM 2106 O O . ILE B 1 56 ? 0.645 -3.006 -13.422 1 97.62 56 ILE B O 1
ATOM 2110 N N . VAL B 1 57 ? -0.397 -4.41 -11.969 1 97.56 57 VAL B N 1
ATOM 2111 C CA . VAL B 1 57 ? 0.747 -5.316 -11.906 1 97.56 57 VAL B CA 1
ATOM 2112 C C . VAL B 1 57 ? 1.089 -5.816 -13.312 1 97.56 57 VAL B C 1
ATOM 2114 O O . VAL B 1 57 ? 2.246 -5.762 -13.727 1 97.56 57 VAL B O 1
ATOM 2117 N N . SER B 1 58 ? 0.078 -6.215 -14.016 1 95.94 58 SER B N 1
ATOM 2118 C CA . SER B 1 58 ? 0.246 -6.715 -15.383 1 95.94 58 SER B CA 1
ATOM 2119 C C . SER B 1 58 ? 0.853 -5.652 -16.281 1 95.94 58 SER B C 1
ATOM 2121 O O . SER B 1 58 ? 1.77 -5.938 -17.062 1 95.94 58 SER B O 1
ATOM 2123 N N . GLU B 1 59 ? 0.38 -4.488 -16.203 1 96 59 GLU B N 1
ATOM 2124 C CA . GLU B 1 59 ? 0.868 -3.385 -17.016 1 96 59 GLU B CA 1
ATOM 2125 C C . GLU B 1 59 ? 2.334 -3.082 -16.719 1 96 59 GLU B C 1
ATOM 2127 O O . GLU B 1 59 ? 3.131 -2.887 -17.641 1 96 59 GLU B O 1
ATOM 2132 N N . LEU B 1 60 ? 2.707 -3.01 -15.484 1 96.94 60 LEU B N 1
ATOM 2133 C CA . LEU B 1 60 ? 4.078 -2.705 -15.094 1 96.94 60 LEU B CA 1
ATOM 2134 C C . LEU B 1 60 ? 5.035 -3.787 -15.586 1 96.94 60 LEU B C 1
ATOM 2136 O O . LEU B 1 60 ? 6.133 -3.482 -16.062 1 96.94 60 LEU B O 1
ATOM 2140 N N . LEU B 1 61 ? 4.613 -5.008 -15.469 1 95.56 61 LEU B N 1
ATOM 2141 C CA . LEU B 1 61 ? 5.43 -6.117 -15.961 1 95.56 61 LEU B CA 1
ATOM 2142 C C . LEU B 1 61 ? 5.586 -6.043 -17.484 1 95.56 61 LEU B C 1
ATOM 2144 O O . LEU B 1 61 ? 6.672 -6.297 -18 1 95.56 61 LEU B O 1
ATOM 2148 N N . ALA B 1 62 ? 4.508 -5.711 -18.172 1 93.19 62 ALA B N 1
ATOM 2149 C CA . ALA B 1 62 ? 4.547 -5.555 -19.625 1 93.19 62 ALA B CA 1
ATOM 2150 C C . ALA B 1 62 ? 5.52 -4.449 -20.031 1 93.19 62 ALA B C 1
ATOM 2152 O O . ALA B 1 62 ? 6.133 -4.512 -21.094 1 93.19 62 ALA B O 1
ATOM 2153 N N . GLN B 1 63 ? 5.734 -3.48 -19.172 1 92.5 63 GLN B N 1
ATOM 2154 C CA . GLN B 1 63 ? 6.645 -2.369 -19.422 1 92.5 63 GLN B CA 1
ATOM 2155 C C . GLN B 1 63 ? 8.086 -2.752 -19.094 1 92.5 63 GLN B C 1
ATOM 2157 O O . GLN B 1 63 ? 9.008 -1.955 -19.297 1 92.5 63 GLN B O 1
ATOM 2162 N N . GLY B 1 64 ? 8.227 -3.939 -18.5 1 92.31 64 GLY B N 1
ATOM 2163 C CA . GLY B 1 64 ? 9.57 -4.449 -18.297 1 92.31 64 GLY B CA 1
ATOM 2164 C C . GLY B 1 64 ? 10.039 -4.355 -16.859 1 92.31 64 GLY B C 1
ATOM 2165 O O . GLY B 1 64 ? 11.211 -4.57 -16.562 1 92.31 64 GLY B O 1
ATOM 2166 N N . CYS B 1 65 ? 9.18 -3.986 -15.984 1 94.06 65 CYS B N 1
ATOM 2167 C CA . CYS B 1 65 ? 9.578 -3.967 -14.586 1 94.06 65 CYS B CA 1
ATOM 2168 C C . CYS B 1 65 ? 9.961 -5.359 -14.102 1 94.06 65 CYS B C 1
ATOM 2170 O O . CYS B 1 65 ? 9.289 -6.34 -14.43 1 94.06 65 CYS B O 1
ATOM 2172 N N . GLN B 1 66 ? 11 -5.352 -13.32 1 93.25 66 GLN B N 1
ATOM 2173 C CA . GLN B 1 66 ? 11.516 -6.641 -12.867 1 93.25 66 GLN B CA 1
ATOM 2174 C C . GLN B 1 66 ? 10.945 -7.016 -11.508 1 93.25 66 GLN B C 1
ATOM 2176 O O . GLN B 1 66 ? 10.805 -6.164 -10.625 1 93.25 66 GLN B O 1
ATOM 2181 N N . VAL B 1 67 ? 10.633 -8.289 -11.359 1 93.69 67 VAL B N 1
ATOM 2182 C CA . VAL B 1 67 ? 10.078 -8.797 -10.117 1 93.69 67 VAL B CA 1
ATOM 2183 C C . VAL B 1 67 ? 11.148 -8.805 -9.031 1 93.69 67 VAL B C 1
ATOM 2185 O O . VAL B 1 67 ? 10.867 -8.516 -7.867 1 93.69 67 VAL B O 1
ATOM 2188 N N . THR B 1 68 ? 12.352 -9.141 -9.422 1 91 68 THR B N 1
ATOM 2189 C CA . THR B 1 68 ? 13.477 -9.203 -8.508 1 91 68 THR B CA 1
ATOM 2190 C C . THR B 1 68 ? 14.625 -8.32 -8.992 1 91 68 THR B C 1
ATOM 2192 O O . THR B 1 68 ? 14.992 -8.367 -10.172 1 91 68 THR B O 1
ATOM 2195 N N . ILE B 1 69 ? 15.078 -7.445 -8.07 1 88.44 69 ILE B N 1
ATOM 2196 C CA . ILE B 1 69 ? 16.25 -6.625 -8.391 1 88.44 69 ILE B CA 1
ATOM 2197 C C . ILE B 1 69 ? 17.328 -6.816 -7.324 1 88.44 69 ILE B C 1
ATOM 2199 O O . ILE B 1 69 ? 17.062 -6.648 -6.133 1 88.44 69 ILE B O 1
ATOM 2203 N N . ALA B 1 70 ? 18.5 -7.102 -7.715 1 86.38 70 ALA B N 1
ATOM 2204 C CA . ALA B 1 70 ? 19.625 -7.281 -6.816 1 86.38 70 ALA B CA 1
ATOM 2205 C C . ALA B 1 70 ? 19.266 -8.195 -5.648 1 86.38 70 ALA B C 1
ATOM 2207 O O . ALA B 1 70 ? 19.531 -7.867 -4.488 1 86.38 70 ALA B O 1
ATOM 2208 N N . GLY B 1 71 ? 18.484 -9.25 -5.902 1 81.31 71 GLY B N 1
ATOM 2209 C CA . GLY B 1 71 ? 18.141 -10.25 -4.906 1 81.31 71 GLY B CA 1
ATOM 2210 C C . GLY B 1 71 ? 16.906 -9.891 -4.094 1 81.31 71 GLY B C 1
ATOM 2211 O O . GLY B 1 71 ? 16.406 -10.711 -3.32 1 81.31 71 GLY B O 1
ATOM 2212 N N . ASP B 1 72 ? 16.375 -8.656 -4.301 1 84.69 72 ASP B N 1
ATOM 2213 C CA . ASP B 1 72 ? 15.18 -8.242 -3.574 1 84.69 72 ASP B CA 1
ATOM 2214 C C . ASP B 1 72 ? 13.914 -8.656 -4.32 1 84.69 72 ASP B C 1
ATOM 2216 O O . ASP B 1 72 ? 13.68 -8.219 -5.449 1 84.69 72 ASP B O 1
ATOM 2220 N N . SER B 1 73 ? 13.156 -9.523 -3.754 1 89.94 73 SER B N 1
ATOM 2221 C CA . SER B 1 73 ? 11.914 -10.016 -4.336 1 89.94 73 SER B CA 1
ATOM 2222 C C . SER B 1 73 ? 10.703 -9.562 -3.521 1 89.94 73 SER B C 1
ATOM 2224 O O . SER B 1 73 ? 9.781 -10.344 -3.287 1 89.94 73 SER B O 1
ATOM 2226 N N . ALA B 1 74 ? 10.711 -8.32 -3.178 1 88.94 74 ALA B N 1
ATOM 2227 C CA . ALA B 1 74 ? 9.672 -7.785 -2.303 1 88.94 74 ALA B CA 1
ATOM 2228 C C . ALA B 1 74 ? 8.289 -7.941 -2.93 1 88.94 74 ALA B C 1
ATOM 2230 O O . ALA B 1 74 ? 7.352 -8.398 -2.273 1 88.94 74 ALA B O 1
ATOM 2231 N N . PRO B 1 75 ? 8.133 -7.602 -4.219 1 92.38 75 PRO B N 1
ATOM 2232 C CA . PRO B 1 75 ? 6.793 -7.773 -4.797 1 92.38 75 PRO B CA 1
ATOM 2233 C C . PRO B 1 75 ? 6.297 -9.219 -4.715 1 92.38 75 PRO B C 1
ATOM 2235 O O . PRO B 1 75 ? 5.145 -9.453 -4.34 1 92.38 75 PRO B O 1
ATOM 2238 N N . PHE B 1 76 ? 7.211 -10.148 -4.965 1 92.5 76 PHE B N 1
ATOM 2239 C CA . PHE B 1 76 ? 6.82 -11.555 -4.957 1 92.5 76 PHE B CA 1
ATOM 2240 C C . PHE B 1 76 ? 6.531 -12.023 -3.537 1 92.5 76 PHE B C 1
ATOM 2242 O O . PHE B 1 76 ? 5.535 -12.711 -3.297 1 92.5 76 PHE B O 1
ATOM 2249 N N . ARG B 1 77 ? 7.312 -11.672 -2.621 1 87.44 77 ARG B N 1
ATOM 2250 C CA . ARG B 1 77 ? 7.098 -12.039 -1.225 1 87.44 77 ARG B CA 1
ATOM 2251 C C . ARG B 1 77 ? 5.766 -11.492 -0.714 1 87.44 77 ARG B C 1
ATOM 2253 O O . ARG B 1 77 ? 5.027 -12.195 -0.019 1 87.44 77 ARG B O 1
ATOM 2260 N N . MET B 1 78 ? 5.488 -10.297 -1.084 1 89.56 78 MET B N 1
ATOM 2261 C CA . MET B 1 78 ? 4.227 -9.695 -0.667 1 89.56 78 MET B CA 1
ATOM 2262 C C . MET B 1 78 ? 3.043 -10.414 -1.299 1 89.56 78 MET B C 1
ATOM 2264 O O . MET B 1 78 ? 2.008 -10.602 -0.656 1 89.56 78 MET B O 1
ATOM 2268 N N . ALA B 1 79 ? 3.156 -10.742 -2.479 1 91.56 79 ALA B N 1
ATOM 2269 C CA . ALA B 1 79 ? 2.096 -11.484 -3.156 1 91.56 79 ALA B CA 1
ATOM 2270 C C . ALA B 1 79 ? 1.819 -12.812 -2.459 1 91.56 79 ALA B C 1
ATOM 2272 O O . ALA B 1 79 ? 0.662 -13.203 -2.279 1 91.56 79 ALA B O 1
ATOM 2273 N N . LEU B 1 80 ? 2.861 -13.484 -2.066 1 87.69 80 LEU B N 1
ATOM 2274 C CA . LEU B 1 80 ? 2.734 -14.766 -1.386 1 87.69 80 LEU B CA 1
ATOM 2275 C C . LEU B 1 80 ? 2.021 -14.602 -0.048 1 87.69 80 LEU B C 1
ATOM 2277 O O . LEU B 1 80 ? 1.123 -15.383 0.281 1 87.69 80 LEU B O 1
ATOM 2281 N N . LEU B 1 81 ? 2.381 -13.602 0.597 1 84.38 81 LEU B N 1
ATOM 2282 C CA . LEU B 1 81 ? 1.8 -13.352 1.912 1 84.38 81 LEU B CA 1
ATOM 2283 C C . LEU B 1 81 ? 0.333 -12.953 1.794 1 84.38 81 LEU B C 1
ATOM 2285 O O . LEU B 1 81 ? -0.478 -13.289 2.66 1 84.38 81 LEU B O 1
ATOM 2289 N N . SER B 1 82 ? 0.033 -12.258 0.748 1 85.19 82 SER B N 1
ATOM 2290 C CA . SER B 1 82 ? -1.339 -11.805 0.551 1 85.19 82 SER B CA 1
ATOM 2291 C C . SER B 1 82 ? -2.232 -12.938 0.061 1 85.19 82 SER B C 1
ATOM 2293 O O . SER B 1 82 ? -3.459 -12.852 0.143 1 85.19 82 SER B O 1
ATOM 2295 N N . GLY B 1 83 ? -1.628 -13.922 -0.529 1 84.38 83 GLY B N 1
ATOM 2296 C CA . GLY B 1 83 ? -2.383 -15.07 -1.008 1 84.38 83 GLY B CA 1
ATOM 2297 C C . GLY B 1 83 ? -3.137 -14.789 -2.295 1 84.38 83 GLY B C 1
ATOM 2298 O O . GLY B 1 83 ? -4.145 -15.445 -2.582 1 84.38 83 GLY B O 1
ATOM 2299 N N . ASN B 1 84 ? -2.809 -13.812 -2.965 1 87.44 84 ASN B N 1
ATOM 2300 C CA . ASN B 1 84 ? -3.441 -13.523 -4.246 1 87.44 84 ASN B CA 1
ATOM 2301 C C . ASN B 1 84 ? -2.879 -14.398 -5.359 1 87.44 84 ASN B C 1
ATOM 2303 O O . ASN B 1 84 ? -1.884 -14.047 -5.996 1 87.44 84 ASN B O 1
ATOM 2307 N N . LEU B 1 85 ? -3.57 -15.438 -5.688 1 89.06 85 LEU B N 1
ATOM 2308 C CA . LEU B 1 85 ? -3.088 -16.469 -6.594 1 89.06 85 LEU B CA 1
ATOM 2309 C C . LEU B 1 85 ? -2.842 -15.906 -7.988 1 89.06 85 LEU B C 1
ATOM 2311 O O . LEU B 1 85 ? -1.852 -16.25 -8.641 1 89.06 85 LEU B O 1
ATOM 2315 N N . LYS B 1 86 ? -3.697 -15.062 -8.414 1 89.38 86 LYS B N 1
ATOM 2316 C CA . LYS B 1 86 ? -3.572 -14.5 -9.758 1 89.38 86 LYS B CA 1
ATOM 2317 C C . LYS B 1 86 ? -2.297 -13.672 -9.891 1 89.38 86 LYS B C 1
ATOM 2319 O O . LYS B 1 86 ? -1.572 -13.789 -10.883 1 89.38 86 LYS B O 1
ATOM 2324 N N . ILE B 1 87 ? -2.053 -12.891 -8.867 1 94.38 87 ILE B N 1
ATOM 2325 C CA . ILE B 1 87 ? -0.857 -12.055 -8.906 1 94.38 87 ILE B CA 1
ATOM 2326 C C . ILE B 1 87 ? 0.386 -12.93 -8.75 1 94.38 87 ILE B C 1
ATOM 2328 O O . ILE B 1 87 ? 1.396 -12.711 -9.414 1 94.38 87 ILE B O 1
ATOM 2332 N N . VAL B 1 88 ? 0.332 -13.938 -7.879 1 93.06 88 VAL B N 1
ATOM 2333 C CA . VAL B 1 88 ? 1.446 -14.859 -7.688 1 93.06 88 VAL B CA 1
ATOM 2334 C C . VAL B 1 88 ? 1.792 -15.531 -9.016 1 93.06 88 VAL B C 1
ATOM 2336 O O . VAL B 1 88 ? 2.957 -15.555 -9.422 1 93.06 88 VAL B O 1
ATOM 2339 N N . GLU B 1 89 ? 0.789 -16.031 -9.664 1 91.19 89 GLU B N 1
ATOM 2340 C CA . GLU B 1 89 ? 0.989 -16.688 -10.953 1 91.19 89 GLU B CA 1
ATOM 2341 C C . GLU B 1 89 ? 1.623 -15.734 -11.969 1 91.19 89 GLU B C 1
ATOM 2343 O O . GLU B 1 89 ? 2.557 -16.109 -12.68 1 91.19 89 GLU B O 1
ATOM 2348 N N . LEU B 1 90 ? 1.087 -14.594 -12.023 1 91.88 90 LEU B N 1
ATOM 2349 C CA . LEU B 1 90 ? 1.591 -13.586 -12.953 1 91.88 90 LEU B CA 1
ATOM 2350 C C . LEU B 1 90 ? 3.072 -13.32 -12.711 1 91.88 90 LEU B C 1
ATOM 2352 O O . LEU B 1 90 ? 3.855 -13.234 -13.664 1 91.88 90 LEU B O 1
ATOM 2356 N N . LEU B 1 91 ? 3.439 -13.18 -11.469 1 94.25 91 LEU B N 1
ATOM 2357 C CA . LEU B 1 91 ? 4.832 -12.914 -11.133 1 94.25 91 LEU B CA 1
ATOM 2358 C C . LEU B 1 91 ? 5.715 -14.109 -11.469 1 94.25 91 LEU B C 1
ATOM 2360 O O . LEU B 1 91 ? 6.848 -13.945 -11.93 1 94.25 91 LEU B O 1
ATOM 2364 N N . VAL B 1 92 ? 5.254 -15.281 -11.289 1 90 92 VAL B N 1
ATOM 2365 C CA . VAL B 1 92 ? 5.984 -16.516 -11.594 1 90 92 VAL B CA 1
ATOM 2366 C C . VAL B 1 92 ? 6.254 -16.578 -13.102 1 90 92 VAL B C 1
ATOM 2368 O O . VAL B 1 92 ? 7.387 -16.828 -13.523 1 90 92 VAL B O 1
ATOM 2371 N N . VAL B 1 93 ? 5.199 -16.344 -13.836 1 87.56 93 VAL B N 1
ATOM 2372 C CA . VAL B 1 93 ? 5.309 -16.406 -15.289 1 87.56 93 VAL B CA 1
ATOM 2373 C C . VAL B 1 93 ? 6.312 -15.367 -15.781 1 87.56 93 VAL B C 1
ATOM 2375 O O . VAL B 1 93 ? 6.984 -15.57 -16.797 1 87.56 93 VAL B O 1
ATOM 2378 N N . HIS B 1 94 ? 6.504 -14.312 -15.008 1 90.56 94 HIS B N 1
ATOM 2379 C CA . HIS B 1 94 ? 7.41 -13.242 -15.414 1 90.56 94 HIS B CA 1
ATOM 2380 C C . HIS B 1 94 ? 8.766 -13.391 -14.734 1 90.56 94 HIS B C 1
ATOM 2382 O O . HIS B 1 94 ? 9.539 -12.422 -14.664 1 90.56 94 HIS B O 1
ATOM 2388 N N . GLY B 1 95 ? 8.961 -14.469 -14.07 1 86.81 95 GLY B N 1
ATOM 2389 C CA . GLY B 1 95 ? 10.32 -14.812 -13.68 1 86.81 95 GLY B CA 1
ATOM 2390 C C . GLY B 1 95 ? 10.57 -14.672 -12.195 1 86.81 95 GLY B C 1
ATOM 2391 O O . GLY B 1 95 ? 11.703 -14.453 -11.766 1 86.81 95 GLY B O 1
ATOM 2392 N N . ALA B 1 96 ? 9.602 -14.742 -11.422 1 90.06 96 ALA B N 1
ATOM 2393 C CA . ALA B 1 96 ? 9.82 -14.719 -9.977 1 90.06 96 ALA B CA 1
ATOM 2394 C C . ALA B 1 96 ? 10.734 -15.859 -9.547 1 90.06 96 ALA B C 1
ATOM 2396 O O . ALA B 1 96 ? 10.711 -16.938 -10.125 1 90.06 96 ALA B O 1
ATOM 2397 N N . ASP B 1 97 ? 11.602 -15.5 -8.586 1 83.5 97 ASP B N 1
ATOM 2398 C CA . ASP B 1 97 ? 12.461 -16.516 -8.008 1 83.5 97 ASP B CA 1
ATOM 2399 C C . ASP B 1 97 ? 11.688 -17.422 -7.047 1 83.5 97 ASP B C 1
ATOM 2401 O O . ASP B 1 97 ? 11.328 -16.984 -5.945 1 83.5 97 ASP B O 1
ATOM 2405 N N . LEU B 1 98 ? 11.578 -18.656 -7.461 1 80.38 98 LEU B N 1
ATOM 2406 C CA . LEU B 1 98 ? 10.734 -19.578 -6.711 1 80.38 98 LEU B CA 1
ATOM 2407 C C . LEU B 1 98 ? 11.438 -20.062 -5.453 1 80.38 98 LEU B C 1
ATOM 2409 O O . LEU B 1 98 ? 10.805 -20.641 -4.562 1 80.38 98 LEU B O 1
ATOM 2413 N N . LEU B 1 99 ? 12.719 -19.828 -5.352 1 76.19 99 LEU B N 1
ATOM 2414 C CA . LEU B 1 99 ? 13.484 -20.312 -4.203 1 76.19 99 LEU B CA 1
ATOM 2415 C C . LEU B 1 99 ? 13.383 -19.328 -3.041 1 76.19 99 LEU B C 1
ATOM 2417 O O . LEU B 1 99 ? 13.938 -19.578 -1.968 1 76.19 99 LEU B O 1
ATOM 2421 N N . ILE B 1 100 ? 12.562 -18.375 -3.277 1 71.12 100 ILE B N 1
ATOM 2422 C CA . ILE B 1 100 ? 12.453 -17.359 -2.238 1 71.12 100 ILE B CA 1
ATOM 2423 C C . ILE B 1 100 ? 11.547 -17.859 -1.119 1 71.12 100 ILE B C 1
ATOM 2425 O O . ILE B 1 100 ? 10.547 -18.547 -1.379 1 71.12 100 ILE B O 1
ATOM 2429 N N . PHE B 1 101 ? 12.078 -17.812 0.069 1 62.94 101 PHE B N 1
ATOM 2430 C CA . PHE B 1 101 ? 11.281 -18.172 1.234 1 62.94 101 PHE B CA 1
ATOM 2431 C C . PHE B 1 101 ? 10.641 -16.938 1.856 1 62.94 101 PHE B C 1
ATOM 2433 O O . PHE B 1 101 ? 11.312 -15.914 2.057 1 62.94 101 PHE B O 1
ATOM 2440 N N . VAL B 1 102 ? 9.352 -16.875 1.773 1 61.88 102 VAL B N 1
ATOM 2441 C CA . VAL B 1 102 ? 8.688 -15.805 2.518 1 61.88 102 VAL B CA 1
ATOM 2442 C C . VAL B 1 102 ? 8.922 -15.992 4.016 1 61.88 102 VAL B C 1
ATOM 2444 O O . VAL B 1 102 ? 9.219 -15.039 4.73 1 61.88 102 VAL B O 1
ATOM 2447 N N . THR B 1 103 ? 8.648 -17.125 4.492 1 61.72 103 THR B N 1
ATOM 2448 C CA . THR B 1 103 ? 8.883 -17.453 5.891 1 61.72 103 THR B CA 1
ATOM 2449 C C . THR B 1 103 ? 9.508 -18.844 6.023 1 61.72 103 THR B C 1
ATOM 2451 O O . THR B 1 103 ? 9.242 -19.719 5.211 1 61.72 103 THR B O 1
ATOM 2454 N N . LYS B 1 104 ? 10.508 -18.812 6.801 1 62.28 104 LYS B N 1
ATOM 2455 C CA . LYS B 1 104 ? 11.117 -20.109 7.094 1 62.28 104 LYS B CA 1
ATOM 2456 C C . LYS B 1 104 ? 10.117 -21.047 7.758 1 62.28 104 LYS B C 1
ATOM 2458 O O . LYS B 1 104 ? 10.273 -22.266 7.707 1 62.28 104 LYS B O 1
ATOM 2463 N N . ASN B 1 105 ? 9.062 -20.375 8.25 1 63.12 105 ASN B N 1
ATOM 2464 C CA . ASN B 1 105 ? 8.062 -21.172 8.945 1 63.12 105 ASN B CA 1
ATOM 2465 C C . ASN B 1 105 ? 6.668 -20.953 8.359 1 63.12 105 ASN B C 1
ATOM 2467 O O . ASN B 1 105 ? 5.938 -20.062 8.797 1 63.12 105 ASN B O 1
ATOM 2471 N N . PRO B 1 106 ? 6.375 -21.75 7.391 1 60.88 106 PRO B N 1
ATOM 2472 C CA . PRO B 1 106 ? 5.066 -21.594 6.75 1 60.88 106 PRO B CA 1
ATOM 2473 C C . PRO B 1 106 ? 3.908 -21.828 7.715 1 60.88 106 PRO B C 1
ATOM 2475 O O . PRO B 1 106 ? 2.764 -21.484 7.406 1 60.88 106 PRO B O 1
ATOM 2478 N N . ASP B 1 107 ? 4.219 -22.266 8.828 1 63.06 107 ASP B N 1
ATOM 2479 C CA . ASP B 1 107 ? 3.166 -22.547 9.805 1 63.06 107 ASP B CA 1
ATOM 2480 C C . ASP B 1 107 ? 2.568 -21.25 10.344 1 63.06 107 ASP B C 1
ATOM 2482 O O . ASP B 1 107 ? 1.478 -21.25 10.914 1 63.06 107 ASP B O 1
ATOM 2486 N N . ILE B 1 108 ? 3.248 -20.266 10.031 1 63.44 108 ILE B N 1
ATOM 2487 C CA . ILE B 1 108 ? 2.686 -19 10.461 1 63.44 108 ILE B CA 1
ATOM 2488 C C . ILE B 1 108 ? 1.346 -18.766 9.766 1 63.44 108 ILE B C 1
ATOM 2490 O O . ILE B 1 108 ? 0.416 -18.219 10.367 1 63.44 108 ILE B O 1
ATOM 2494 N N . PHE B 1 109 ? 1.283 -19.156 8.656 1 67.38 109 PHE B N 1
ATOM 2495 C CA . PHE B 1 109 ? 0.045 -18.984 7.902 1 67.38 109 PHE B CA 1
ATOM 2496 C C . PHE B 1 109 ? -1.064 -19.844 8.484 1 67.38 109 PHE B C 1
ATOM 2498 O O . PHE B 1 109 ? -2.221 -19.422 8.547 1 67.38 109 PHE B O 1
ATOM 2505 N N . ARG B 1 110 ? -0.625 -20.953 8.828 1 59.78 110 ARG B N 1
ATOM 2506 C CA . ARG B 1 110 ? -1.589 -21.812 9.5 1 59.78 110 ARG B CA 1
ATOM 2507 C C . ARG B 1 110 ? -2.1 -21.172 10.789 1 59.78 110 ARG B C 1
ATOM 2509 O O . ARG B 1 110 ? -3.303 -21.172 11.055 1 59.78 110 ARG B O 1
ATOM 2516 N N . ALA B 1 111 ? -1.229 -20.703 11.422 1 56.16 111 ALA B N 1
ATOM 2517 C CA . ALA B 1 111 ? -1.564 -20.109 12.711 1 56.16 111 ALA B CA 1
ATOM 2518 C C . ALA B 1 111 ? -2.516 -18.922 12.523 1 56.16 111 ALA B C 1
ATOM 2520 O O . ALA B 1 111 ? -3.371 -18.672 13.375 1 56.16 111 ALA B O 1
ATOM 2521 N N . ASN B 1 112 ? -2.459 -18.422 11.461 1 58.66 112 ASN B N 1
ATOM 2522 C CA . ASN B 1 112 ? -3.307 -17.266 11.219 1 58.66 112 ASN B CA 1
ATOM 2523 C C . ASN B 1 112 ? -4.559 -17.641 10.422 1 58.66 112 ASN B C 1
ATOM 2525 O O . ASN B 1 112 ? -5.324 -16.766 10.023 1 58.66 112 ASN B O 1
ATOM 2529 N N . GLY B 1 113 ? -4.613 -18.875 10.227 1 61.59 113 GLY B N 1
ATOM 2530 C CA . GLY B 1 113 ? -5.801 -19.375 9.547 1 61.59 113 GLY B CA 1
ATOM 2531 C C . GLY B 1 113 ? -5.785 -19.109 8.047 1 61.59 113 GLY B C 1
ATOM 2532 O O . GLY B 1 113 ? -6.82 -19.188 7.387 1 61.59 113 GLY B O 1
ATOM 2533 N N . ASN B 1 114 ? -4.723 -18.766 7.703 1 74.88 114 ASN B N 1
ATOM 2534 C CA . ASN B 1 114 ? -4.656 -18.484 6.273 1 74.88 114 ASN B CA 1
ATOM 2535 C C . ASN B 1 114 ? -4.117 -19.688 5.488 1 74.88 114 ASN B C 1
ATOM 2537 O O . ASN B 1 114 ? -3.004 -19.641 4.965 1 74.88 114 ASN B O 1
ATOM 2541 N N . TYR B 1 115 ? -4.859 -20.672 5.312 1 77.94 115 TYR B N 1
ATOM 2542 C CA . TYR B 1 115 ? -4.488 -21.938 4.68 1 77.94 115 TYR B CA 1
ATOM 2543 C C . TYR B 1 115 ? -4.211 -21.734 3.193 1 77.94 115 TYR B C 1
ATOM 2545 O O . TYR B 1 115 ? -3.42 -22.469 2.598 1 77.94 115 TYR B O 1
ATOM 2553 N N . LEU B 1 116 ? -4.809 -20.844 2.705 1 83.19 116 LEU B N 1
ATOM 2554 C CA . LEU B 1 116 ? -4.574 -20.594 1.287 1 83.19 116 LEU B CA 1
ATOM 2555 C C . LEU B 1 116 ? -3.141 -20.125 1.05 1 83.19 116 LEU B C 1
ATOM 2557 O O . LEU B 1 116 ? -2.471 -20.609 0.132 1 83.19 116 LEU B O 1
ATOM 2561 N N . CYS B 1 117 ? -2.703 -19.25 1.877 1 83.62 117 CYS B N 1
ATOM 2562 C CA . CYS B 1 117 ? -1.323 -18.797 1.771 1 83.62 117 CYS B CA 1
ATOM 2563 C C . CYS B 1 117 ? -0.349 -19.953 1.96 1 83.62 117 CYS B C 1
ATOM 2565 O O . CYS B 1 117 ? 0.662 -20.031 1.26 1 83.62 117 CYS B O 1
ATOM 2567 N N . ARG B 1 118 ? -0.679 -20.781 2.877 1 83.38 118 ARG B N 1
ATOM 2568 C CA . ARG B 1 118 ? 0.143 -21.953 3.109 1 83.38 118 ARG B CA 1
ATOM 2569 C C . ARG B 1 118 ? 0.201 -22.844 1.865 1 83.38 118 ARG B C 1
ATOM 2571 O O . ARG B 1 118 ? 1.276 -23.297 1.469 1 83.38 118 ARG B O 1
ATOM 2578 N N . LEU B 1 119 ? -0.922 -23.078 1.312 1 89.06 119 LEU B N 1
ATOM 2579 C CA . LEU B 1 119 ? -1.012 -23.875 0.101 1 89.06 119 LEU B CA 1
ATOM 2580 C C . LEU B 1 119 ? -0.17 -23.281 -1.019 1 89.06 119 LEU B C 1
ATOM 2582 O O . LEU B 1 119 ? 0.626 -23.984 -1.648 1 89.06 119 LEU B O 1
ATOM 2586 N N . ILE B 1 120 ? -0.324 -22.016 -1.218 1 89.06 120 ILE B N 1
ATOM 2587 C CA . ILE B 1 120 ? 0.401 -21.312 -2.275 1 89.06 120 ILE B CA 1
ATOM 2588 C C . ILE B 1 120 ? 1.904 -21.438 -2.043 1 89.06 120 ILE B C 1
ATOM 2590 O O . ILE B 1 120 ? 2.662 -21.719 -2.979 1 89.06 120 ILE B O 1
ATOM 2594 N N . HIS B 1 121 ? 2.285 -21.328 -0.853 1 87 121 HIS B N 1
ATOM 2595 C CA . HIS B 1 121 ? 3.699 -21.438 -0.511 1 87 121 HIS B CA 1
ATOM 2596 C C . HIS B 1 121 ? 4.238 -22.828 -0.863 1 87 121 HIS B C 1
ATOM 2598 O O . HIS B 1 121 ? 5.312 -22.938 -1.457 1 87 121 HIS B O 1
ATOM 2604 N N . PHE B 1 122 ? 3.549 -23.812 -0.531 1 89.25 122 PHE B N 1
ATOM 2605 C CA . PHE B 1 122 ? 3.99 -25.172 -0.8 1 89.25 122 PHE B CA 1
ATOM 2606 C C . PHE B 1 122 ? 4.031 -25.453 -2.299 1 89.25 122 PHE B C 1
ATOM 2608 O O . PHE B 1 122 ? 4.914 -26.156 -2.783 1 89.25 122 PHE B O 1
ATOM 2615 N N . VAL B 1 123 ? 3.07 -24.922 -2.994 1 91.75 123 VAL B N 1
ATOM 2616 C CA . VAL B 1 123 ? 3.045 -25.094 -4.441 1 91.75 123 VAL B CA 1
ATOM 2617 C C . VAL B 1 123 ? 4.293 -24.469 -5.062 1 91.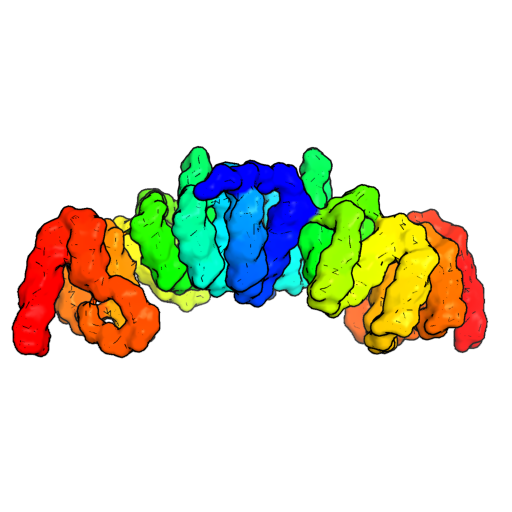75 123 VAL B C 1
ATOM 2619 O O . VAL B 1 123 ? 4.984 -25.109 -5.859 1 91.75 123 VAL B O 1
ATOM 2622 N N . ILE B 1 124 ? 4.578 -23.25 -4.664 1 90.25 124 ILE B N 1
ATOM 2623 C CA . ILE B 1 124 ? 5.707 -22.516 -5.223 1 90.25 124 ILE B CA 1
ATOM 2624 C C . ILE B 1 124 ? 7.012 -23.234 -4.883 1 90.25 124 ILE B C 1
ATOM 2626 O O . ILE B 1 124 ? 7.949 -23.234 -5.684 1 90.25 124 ILE B O 1
ATOM 2630 N N . GLN B 1 125 ? 7.062 -23.891 -3.783 1 88.56 125 GLN B N 1
ATOM 2631 C CA . GLN B 1 125 ? 8.273 -24.578 -3.346 1 88.56 125 GLN B CA 1
ATOM 2632 C C . GLN B 1 125 ? 8.344 -25.984 -3.938 1 88.56 125 GLN B C 1
ATOM 2634 O O . GLN B 1 125 ? 9.328 -26.703 -3.736 1 88.56 125 GLN B O 1
ATOM 2639 N N . GLY B 1 126 ? 7.332 -26.375 -4.551 1 91 126 GLY B N 1
ATOM 2640 C CA . GLY B 1 126 ? 7.312 -27.703 -5.168 1 91 126 GLY B CA 1
ATOM 2641 C C . GLY B 1 126 ? 7.168 -28.828 -4.164 1 91 126 GLY B C 1
ATOM 2642 O O . GLY B 1 126 ? 7.594 -29.953 -4.426 1 91 126 GLY B O 1
ATOM 2643 N N . ARG B 1 127 ? 6.656 -28.516 -3.096 1 90.94 127 ARG B N 1
ATOM 2644 C CA . ARG B 1 127 ? 6.469 -29.531 -2.053 1 90.94 127 ARG B CA 1
ATOM 2645 C C . ARG B 1 127 ? 5.141 -30.25 -2.229 1 90.94 127 ARG B C 1
ATOM 2647 O O . ARG B 1 127 ? 4.18 -30 -1.502 1 90.94 127 ARG B O 1
ATOM 2654 N N . THR B 1 128 ? 5.121 -31.297 -3 1 94.44 128 THR B N 1
ATOM 2655 C CA . THR B 1 128 ? 3.918 -32 -3.432 1 94.44 128 THR B CA 1
ATOM 2656 C C . THR B 1 128 ? 3.227 -32.688 -2.244 1 94.44 128 THR B C 1
ATOM 2658 O O . THR B 1 128 ? 2.002 -32.594 -2.117 1 94.44 128 THR B O 1
ATOM 2661 N N . THR B 1 129 ? 4.016 -33.281 -1.352 1 93.88 129 THR B N 1
ATOM 2662 C CA . THR B 1 129 ? 3.441 -33.969 -0.199 1 93.88 129 THR B CA 1
ATOM 2663 C C . THR B 1 129 ? 2.695 -33 0.699 1 93.88 129 THR B C 1
ATOM 2665 O O . THR B 1 129 ? 1.58 -33.281 1.143 1 93.88 129 THR B O 1
ATOM 2668 N N . ASP B 1 130 ? 3.291 -31.906 0.97 1 90.56 130 ASP B N 1
ATOM 2669 C CA . ASP B 1 130 ? 2.684 -30.891 1.82 1 90.56 130 ASP B CA 1
ATOM 2670 C C . ASP B 1 130 ? 1.432 -30.297 1.169 1 90.56 130 ASP B C 1
ATOM 2672 O O . ASP B 1 130 ? 0.472 -29.953 1.858 1 90.56 130 ASP B O 1
ATOM 2676 N N . VAL B 1 131 ? 1.456 -30.125 -0.137 1 93.25 131 VAL B N 1
ATOM 2677 C CA . VAL B 1 131 ? 0.295 -29.625 -0.87 1 93.25 131 VAL B CA 1
ATOM 2678 C C . VAL B 1 131 ? -0.888 -30.578 -0.664 1 93.25 131 VAL B C 1
ATOM 2680 O O . VAL B 1 131 ? -1.986 -30.141 -0.317 1 93.25 131 VAL B O 1
ATOM 2683 N N . LYS B 1 132 ? -0.668 -31.812 -0.8 1 91.44 132 LYS B N 1
ATOM 2684 C CA . LYS B 1 132 ? -1.719 -32.812 -0.625 1 91.44 132 LYS B CA 1
ATOM 2685 C C . LYS B 1 132 ? -2.293 -32.75 0.788 1 91.44 132 LYS B C 1
ATOM 2687 O O . LYS B 1 132 ? -3.51 -32.812 0.971 1 91.44 132 LYS B O 1
ATOM 2692 N N . GLU B 1 133 ? -1.408 -32.688 1.685 1 89.19 133 GLU B N 1
ATOM 2693 C CA . GLU B 1 133 ? -1.839 -32.625 3.078 1 89.19 133 GLU B CA 1
ATOM 2694 C C . GLU B 1 133 ? -2.697 -31.391 3.342 1 89.19 133 GLU B C 1
ATOM 2696 O O . GLU B 1 133 ? -3.713 -31.469 4.035 1 89.19 133 GLU B O 1
ATOM 2701 N N . THR B 1 134 ? -2.23 -30.297 2.867 1 88.31 134 THR B N 1
ATOM 2702 C CA . THR B 1 134 ? -2.947 -29.047 3.078 1 88.31 134 THR B CA 1
ATOM 2703 C C . THR B 1 134 ? -4.328 -29.094 2.43 1 88.31 134 THR B C 1
ATOM 2705 O O . THR B 1 134 ? -5.297 -28.562 2.977 1 88.31 134 THR B O 1
ATOM 2708 N N . LEU B 1 135 ? -4.41 -29.703 1.3 1 90.19 135 LEU B N 1
ATOM 2709 C CA . LEU B 1 135 ? -5.664 -29.781 0.555 1 90.19 135 LEU B CA 1
ATOM 2710 C C . LEU B 1 135 ? -6.703 -30.594 1.326 1 90.19 135 LEU B C 1
ATOM 2712 O O . LEU B 1 135 ? -7.906 -30.391 1.153 1 90.19 135 LEU B O 1
ATOM 2716 N N . HIS B 1 136 ? -6.23 -31.422 2.205 1 85.62 136 HIS B N 1
ATOM 2717 C CA . HIS B 1 136 ? -7.145 -32.219 3.018 1 85.62 136 HIS B CA 1
ATOM 2718 C C . HIS B 1 136 ? -7.891 -31.344 4.02 1 85.62 136 HIS B C 1
ATOM 2720 O O . HIS B 1 136 ? -9 -31.688 4.441 1 85.62 136 HIS B O 1
ATOM 2726 N N . HIS B 1 137 ? -7.336 -30.25 4.293 1 81.06 137 HIS B N 1
ATOM 2727 C CA . HIS B 1 137 ? -7.918 -29.375 5.293 1 81.06 137 HIS B CA 1
ATOM 2728 C C . HIS B 1 137 ? -8.617 -28.188 4.637 1 81.06 137 HIS B C 1
ATOM 2730 O O . HIS B 1 137 ? -9.18 -27.328 5.328 1 81.06 137 HIS B O 1
ATOM 2736 N N . LEU B 1 138 ? -8.5 -28.078 3.348 1 82.75 138 LEU B N 1
ATOM 2737 C CA . LEU B 1 138 ? -9.023 -26.891 2.65 1 82.75 138 LEU B CA 1
ATOM 2738 C C . LEU B 1 138 ? -10.133 -27.281 1.68 1 82.75 138 LEU B C 1
ATOM 2740 O O . LEU B 1 138 ? -9.992 -28.25 0.931 1 82.75 138 LEU B O 1
ATOM 2744 N N . LYS B 1 139 ? -11.242 -26.656 1.882 1 84.06 139 LYS B N 1
ATOM 2745 C CA . LYS B 1 139 ? -12.281 -26.766 0.861 1 84.06 139 LYS B CA 1
ATOM 2746 C C . LYS B 1 139 ? -12.148 -25.656 -0.17 1 84.06 139 LYS B C 1
ATOM 2748 O O . LYS B 1 139 ? -12.391 -24.484 0.138 1 84.06 139 LYS B O 1
ATOM 2753 N N . LEU B 1 140 ? -11.742 -26.031 -1.299 1 88.06 140 LEU B N 1
ATOM 2754 C CA . LEU B 1 140 ? -11.516 -25.031 -2.346 1 88.06 140 LEU B CA 1
ATOM 2755 C C . LEU B 1 140 ? -12.68 -25.016 -3.332 1 88.06 140 LEU B C 1
ATOM 2757 O O . LEU B 1 140 ? -13.242 -26.062 -3.66 1 88.06 140 LEU B O 1
ATOM 2761 N N . SER B 1 141 ? -13.023 -23.844 -3.709 1 87.31 141 SER B N 1
ATOM 2762 C CA . SER B 1 141 ? -13.977 -23.688 -4.809 1 87.31 141 SER B CA 1
ATOM 2763 C C . SER B 1 141 ? -13.383 -24.203 -6.117 1 87.31 141 SER B C 1
ATOM 2765 O O . SER B 1 141 ? -12.18 -24.438 -6.215 1 87.31 141 SER B O 1
ATOM 2767 N N . GLN B 1 142 ? -14.195 -24.438 -7.059 1 85.5 142 GLN B N 1
ATOM 2768 C CA . GLN B 1 142 ? -13.75 -24.891 -8.375 1 85.5 142 GLN B CA 1
ATOM 2769 C C . GLN B 1 142 ? -12.781 -23.891 -9 1 85.5 142 GLN B C 1
ATOM 2771 O O . GLN B 1 142 ? -11.797 -24.266 -9.633 1 85.5 142 GLN B O 1
ATOM 2776 N N . ILE B 1 143 ? -13.094 -22.688 -8.797 1 84.44 143 ILE B N 1
ATOM 2777 C CA . ILE B 1 143 ? -12.258 -21.625 -9.367 1 84.44 143 ILE B CA 1
ATOM 2778 C C . ILE B 1 143 ? -10.883 -21.656 -8.711 1 84.44 143 ILE B C 1
ATOM 2780 O O . ILE B 1 143 ? -9.859 -21.562 -9.398 1 84.44 143 ILE B O 1
ATOM 2784 N N . LEU B 1 144 ? -10.852 -21.75 -7.418 1 87.06 144 LEU B N 1
ATOM 2785 C CA . LEU B 1 144 ? -9.586 -21.766 -6.703 1 87.06 144 LEU B CA 1
ATOM 2786 C C . LEU B 1 144 ? -8.766 -23 -7.066 1 87.06 144 LEU B C 1
ATOM 2788 O O . LEU B 1 144 ? -7.539 -22.938 -7.164 1 87.06 144 LEU B O 1
ATOM 2792 N N . ARG B 1 145 ? -9.445 -24.078 -7.25 1 88.56 145 ARG B N 1
ATOM 2793 C CA . ARG B 1 145 ? -8.766 -25.297 -7.695 1 88.56 145 ARG B CA 1
ATOM 2794 C C . ARG B 1 145 ? -8.102 -25.078 -9.047 1 88.56 145 ARG B C 1
ATOM 2796 O O . ARG B 1 145 ? -6.961 -25.516 -9.258 1 88.56 145 ARG B O 1
ATOM 2803 N N . TYR B 1 146 ? -8.844 -24.422 -9.852 1 89.25 146 TYR B N 1
ATOM 2804 C CA . TYR B 1 146 ? -8.312 -24.125 -11.172 1 89.25 146 TYR B CA 1
ATOM 2805 C C . TYR B 1 146 ? -7.102 -23.203 -11.078 1 89.25 146 TYR B C 1
ATOM 2807 O O . TYR B 1 146 ? -6.105 -23.406 -11.781 1 89.25 146 TYR B O 1
ATOM 2815 N N . GLU B 1 147 ? -7.184 -22.234 -10.234 1 89.12 147 GLU B N 1
ATOM 2816 C CA . GLU B 1 147 ? -6.086 -21.281 -10.07 1 89.12 147 GLU B CA 1
ATOM 2817 C C . GLU B 1 147 ? -4.844 -21.984 -9.508 1 89.12 147 GLU B C 1
ATOM 2819 O O . GLU B 1 147 ? -3.719 -21.641 -9.891 1 89.12 147 GLU B O 1
ATOM 2824 N N . VAL B 1 148 ? -5.059 -22.875 -8.617 1 92.19 148 VAL B N 1
ATOM 2825 C CA . VAL B 1 148 ? -3.949 -23.625 -8.047 1 92.19 148 VAL B CA 1
ATOM 2826 C C . VAL B 1 148 ? -3.307 -24.5 -9.133 1 92.19 148 VAL B C 1
ATOM 2828 O O . VAL B 1 148 ? -2.078 -24.562 -9.234 1 92.19 148 VAL B O 1
ATOM 2831 N N . MET B 1 149 ? -4.102 -25.109 -9.938 1 92.19 149 MET B N 1
ATOM 2832 C CA . MET B 1 149 ? -3.611 -25.906 -11.062 1 92.19 149 MET B CA 1
ATOM 2833 C C . MET B 1 149 ? -2.766 -25.047 -12 1 92.19 149 MET B C 1
ATOM 2835 O O . MET B 1 149 ? -1.651 -25.438 -12.359 1 92.19 149 MET B O 1
ATOM 2839 N N . ARG B 1 150 ? -3.297 -23.938 -12.352 1 91.12 150 ARG B N 1
ATOM 2840 C CA . ARG B 1 150 ? -2.584 -23.016 -13.242 1 91.12 150 ARG B CA 1
ATOM 2841 C C . ARG B 1 150 ? -1.23 -22.625 -12.656 1 91.12 150 ARG B C 1
ATOM 2843 O O . ARG B 1 150 ? -0.232 -22.562 -13.375 1 91.12 150 ARG B O 1
ATOM 2850 N N . LEU B 1 151 ? -1.215 -22.359 -11.406 1 92.81 151 LEU B N 1
ATOM 2851 C CA . LEU B 1 151 ? 0.024 -21.984 -10.734 1 92.81 151 LEU B CA 1
ATOM 2852 C C . LEU B 1 151 ? 1.036 -23.125 -10.789 1 92.81 151 LEU B C 1
ATOM 2854 O O . LEU B 1 151 ? 2.215 -22.906 -11.07 1 92.81 151 LEU B O 1
ATOM 2858 N N . ALA B 1 152 ? 0.615 -24.281 -10.492 1 94.44 152 ALA B N 1
ATOM 2859 C CA . ALA B 1 152 ? 1.496 -25.438 -10.523 1 94.44 152 ALA B CA 1
ATOM 2860 C C . ALA B 1 152 ? 2.094 -25.641 -11.914 1 94.44 152 ALA B C 1
ATOM 2862 O O . ALA B 1 152 ? 3.279 -25.953 -12.047 1 94.44 152 ALA B O 1
ATOM 2863 N N . VAL B 1 153 ? 1.269 -25.5 -12.938 1 93.31 153 VAL B N 1
ATOM 2864 C CA . VAL B 1 153 ? 1.725 -25.609 -14.32 1 93.31 153 VAL B CA 1
ATOM 2865 C C . VAL B 1 153 ? 2.748 -24.516 -14.625 1 93.31 153 VAL B C 1
ATOM 2867 O O . VAL B 1 153 ? 3.795 -24.781 -15.219 1 93.31 153 VAL B O 1
ATOM 2870 N N . ALA B 1 154 ? 2.449 -23.312 -14.195 1 91.44 154 ALA B N 1
ATOM 2871 C CA . ALA B 1 154 ? 3.348 -22.188 -14.422 1 91.44 154 ALA B CA 1
ATOM 2872 C C . ALA B 1 154 ? 4.703 -22.422 -13.766 1 91.44 154 ALA B C 1
ATOM 2874 O O . ALA B 1 154 ? 5.738 -22 -14.289 1 91.44 154 ALA B O 1
ATOM 2875 N N . CYS B 1 155 ? 4.699 -23.109 -12.633 1 92.88 155 CYS B N 1
ATOM 2876 C CA . CYS B 1 155 ? 5.934 -23.391 -11.906 1 92.88 155 CYS B CA 1
ATOM 2877 C C . CYS B 1 155 ? 6.691 -24.547 -12.539 1 92.88 155 CYS B C 1
ATOM 2879 O O . CYS B 1 155 ? 7.875 -24.734 -12.273 1 92.88 155 CYS B O 1
ATOM 2881 N N . GLY B 1 156 ? 5.969 -25.312 -13.281 1 92.31 156 GLY B N 1
ATOM 2882 C CA . GLY B 1 156 ? 6.602 -26.406 -14.008 1 92.31 156 GLY B CA 1
ATOM 2883 C C . GLY B 1 156 ? 6.715 -27.688 -13.195 1 92.31 156 GLY B C 1
ATOM 2884 O O . GLY B 1 156 ? 7.578 -28.516 -13.461 1 92.31 156 GLY B O 1
ATOM 2885 N N . TYR B 1 157 ? 5.988 -27.859 -12.242 1 94.12 157 TYR B N 1
ATOM 2886 C CA . TYR B 1 157 ? 6.047 -29.047 -11.391 1 94.12 157 TYR B CA 1
ATOM 2887 C C . TYR B 1 157 ? 5.129 -30.141 -11.914 1 94.12 157 TYR B C 1
ATOM 2889 O O . TYR B 1 157 ? 3.992 -30.281 -11.453 1 94.12 157 TYR B O 1
ATOM 2897 N N . THR B 1 158 ? 5.633 -31.016 -12.742 1 94.5 158 THR B N 1
ATOM 2898 C CA . THR B 1 158 ? 4.855 -32.031 -13.453 1 94.5 158 THR B CA 1
ATOM 2899 C C . THR B 1 158 ? 4.285 -33.062 -12.477 1 94.5 158 THR B C 1
ATOM 2901 O O . THR B 1 158 ? 3.117 -33.438 -12.586 1 94.5 158 THR B O 1
ATOM 2904 N N . GLU B 1 159 ? 5.086 -33.469 -11.531 1 94.62 159 GLU B N 1
ATOM 2905 C CA . GLU B 1 159 ? 4.613 -34.438 -10.555 1 94.62 159 GLU B CA 1
ATOM 2906 C C . GLU B 1 159 ? 3.451 -33.875 -9.734 1 94.62 159 GLU B C 1
ATOM 2908 O O . GLU B 1 159 ? 2.482 -34.594 -9.461 1 94.62 159 GLU B O 1
ATOM 2913 N N . MET B 1 160 ? 3.551 -32.688 -9.344 1 96.19 160 MET B N 1
ATOM 2914 C CA . MET B 1 160 ? 2.482 -32.062 -8.578 1 96.19 160 MET B CA 1
ATOM 2915 C C . MET B 1 160 ? 1.203 -31.969 -9.406 1 96.19 160 MET B C 1
ATOM 2917 O O . MET B 1 160 ? 0.109 -32.219 -8.891 1 96.19 160 MET B O 1
ATOM 2921 N N . VAL B 1 161 ? 1.357 -31.625 -10.641 1 95.88 161 VAL B N 1
ATOM 2922 C CA . VAL B 1 161 ? 0.201 -31.5 -11.523 1 95.88 161 VAL B CA 1
ATOM 2923 C C . VAL B 1 161 ? -0.496 -32.844 -11.656 1 95.88 161 VAL B C 1
ATOM 2925 O O . VAL B 1 161 ? -1.727 -32.938 -11.625 1 95.88 161 VAL B O 1
ATOM 2928 N N . LYS B 1 162 ? 0.253 -33.906 -11.742 1 94.19 162 LYS B N 1
ATOM 2929 C CA . LYS B 1 162 ? -0.319 -35.25 -11.789 1 94.19 162 LYS B CA 1
ATOM 2930 C C . LYS B 1 162 ? -1.154 -35.531 -10.547 1 94.19 162 LYS B C 1
ATOM 2932 O O . LYS B 1 162 ? -2.262 -36.062 -10.641 1 94.19 162 LYS B O 1
ATOM 2937 N N . GLU B 1 163 ? -0.6 -35.156 -9.453 1 94.12 163 GLU B N 1
ATOM 2938 C CA . GLU B 1 163 ? -1.303 -35.375 -8.195 1 94.12 163 GLU B CA 1
ATOM 2939 C C . GLU B 1 163 ? -2.588 -34.531 -8.125 1 94.12 163 GLU B C 1
ATOM 2941 O O . GLU B 1 163 ? -3.619 -35.031 -7.66 1 94.12 163 GLU B O 1
ATOM 2946 N N . LEU B 1 164 ? -2.523 -33.344 -8.523 1 94.94 164 LEU B N 1
ATOM 2947 C CA . LEU B 1 164 ? -3.701 -32.469 -8.516 1 94.94 164 LEU B CA 1
ATOM 2948 C C . LEU B 1 164 ? -4.789 -33.031 -9.43 1 94.94 164 LEU B C 1
ATOM 2950 O O . LEU B 1 164 ? -5.977 -32.938 -9.102 1 94.94 164 LEU B O 1
ATOM 2954 N N . LEU B 1 165 ? -4.395 -33.562 -10.547 1 92 165 LEU B N 1
ATOM 2955 C CA . LEU B 1 165 ? -5.344 -34.188 -11.461 1 92 165 LEU B CA 1
ATOM 2956 C C . LEU B 1 165 ? -6.043 -35.375 -10.805 1 92 165 LEU B C 1
ATOM 2958 O O . LEU B 1 165 ? -7.25 -35.562 -10.977 1 92 165 LEU B O 1
ATOM 2962 N N . SER B 1 166 ? -5.316 -36.094 -10.039 1 91.19 166 SER B N 1
ATOM 2963 C CA . SER B 1 166 ? -5.879 -37.25 -9.344 1 91.19 166 SER B CA 1
ATOM 2964 C C . SER B 1 166 ? -6.875 -36.812 -8.273 1 91.19 166 SER B C 1
ATOM 2966 O O . SER B 1 166 ? -7.738 -37.594 -7.867 1 91.19 166 SER B O 1
ATOM 2968 N N . LEU B 1 167 ? -6.727 -35.594 -7.82 1 90.44 167 LEU B N 1
ATOM 2969 C CA . LEU B 1 167 ? -7.621 -35.062 -6.805 1 90.44 167 LEU B CA 1
ATOM 2970 C C . LEU B 1 167 ? -8.766 -34.281 -7.445 1 90.44 167 LEU B C 1
ATOM 2972 O O . LEU B 1 167 ? -9.445 -33.5 -6.777 1 90.44 167 LEU B O 1
ATOM 2976 N N . ASP B 1 168 ? -8.961 -34.312 -8.68 1 86.75 168 ASP B N 1
ATOM 2977 C CA . ASP B 1 168 ? -10.086 -33.812 -9.453 1 86.75 168 ASP B CA 1
ATOM 2978 C C . ASP B 1 168 ? -9.969 -32.281 -9.648 1 86.75 168 ASP B C 1
ATOM 2980 O O . ASP B 1 168 ? -10.961 -31.578 -9.594 1 86.75 168 ASP B O 1
ATOM 2984 N N . PHE B 1 169 ? -8.766 -31.828 -9.688 1 90 169 PHE B N 1
ATOM 2985 C CA . PHE B 1 169 ? -8.586 -30.438 -10.102 1 90 169 PHE B CA 1
ATOM 2986 C C . PHE B 1 169 ? -8.812 -30.297 -11.602 1 90 169 PHE B C 1
ATOM 2988 O O . PHE B 1 169 ? -8.312 -31.094 -12.391 1 90 169 PHE B O 1
ATOM 2995 N N . GLU B 1 170 ? -9.562 -29.297 -11.938 1 82.12 170 GLU B N 1
ATOM 2996 C CA . GLU B 1 170 ? -9.945 -29.109 -13.336 1 82.12 170 GLU B CA 1
ATOM 2997 C C . GLU B 1 170 ? -8.875 -28.359 -14.109 1 82.12 170 GLU B C 1
ATOM 2999 O O . GLU B 1 170 ? -8.172 -27.516 -13.539 1 82.12 170 GLU B O 1
ATOM 3004 N N . ILE B 1 171 ? -8.727 -28.703 -15.398 1 82.94 171 ILE B N 1
ATOM 3005 C CA . ILE B 1 171 ? -7.77 -28.016 -16.266 1 82.94 171 ILE B CA 1
ATOM 3006 C C . ILE B 1 171 ? -8.516 -27.141 -17.266 1 82.94 171 ILE B C 1
ATOM 3008 O O . ILE B 1 171 ? -7.918 -26.25 -17.875 1 82.94 171 ILE B O 1
ATOM 3012 N N . ASN B 1 172 ? -9.742 -27.406 -17.406 1 76.38 172 ASN B N 1
ATOM 3013 C CA . ASN B 1 172 ? -10.516 -26.641 -18.375 1 76.38 172 ASN B CA 1
ATOM 3014 C C . ASN B 1 172 ? -11.703 -25.938 -17.719 1 76.38 172 ASN B C 1
ATOM 3016 O O . ASN B 1 172 ? -12.5 -26.562 -17.031 1 76.38 172 ASN B O 1
ATOM 3020 N N . ILE B 1 173 ? -11.438 -24.75 -17.234 1 67.12 173 ILE B N 1
ATOM 3021 C CA . ILE B 1 173 ? -12.617 -24 -16.828 1 67.12 173 ILE B CA 1
ATOM 3022 C C . ILE B 1 173 ? -12.914 -22.891 -17.828 1 67.12 173 ILE B C 1
ATOM 3024 O O . ILE B 1 173 ? -11.992 -22.266 -18.344 1 67.12 173 ILE B O 1
ATOM 3028 N N . LYS B 1 174 ? -14.148 -22.938 -18.438 1 55.47 174 LYS B N 1
ATOM 3029 C CA . LYS B 1 174 ? -14.648 -21.906 -19.344 1 55.47 174 LYS B CA 1
ATOM 3030 C C . LYS B 1 174 ? -14.594 -20.531 -18.703 1 55.47 174 LYS B C 1
ATOM 3032 O O . LYS B 1 174 ? -15.555 -20.094 -18.062 1 55.47 174 LYS B O 1
ATOM 3037 N N . SER B 1 175 ? -13.672 -20.312 -17.859 1 52.47 175 SER B N 1
ATOM 3038 C CA . SER B 1 175 ? -13.852 -19.031 -17.203 1 52.47 175 SER B CA 1
ATOM 3039 C C . SER B 1 175 ? -13.57 -17.875 -18.156 1 52.47 175 SER B C 1
ATOM 3041 O O . SER B 1 175 ? -12.703 -17.969 -19.016 1 52.47 175 SER B O 1
ATOM 3043 N N . ILE B 1 176 ? -14.617 -17.062 -18.328 1 49.81 176 ILE B N 1
ATOM 3044 C CA . ILE B 1 176 ? -14.742 -15.891 -19.188 1 49.81 176 ILE B CA 1
ATOM 3045 C C . ILE B 1 176 ? -13.461 -15.062 -19.141 1 49.81 176 ILE B C 1
ATOM 3047 O O . ILE B 1 176 ? -13.031 -14.5 -20.141 1 49.81 176 ILE B O 1
ATOM 3051 N N . ASP B 1 177 ? -12.93 -14.977 -17.984 1 51 177 ASP B N 1
ATOM 3052 C CA . ASP B 1 177 ? -11.938 -13.914 -17.859 1 51 177 ASP B CA 1
ATOM 3053 C C . ASP B 1 177 ? -10.523 -14.477 -17.938 1 51 177 ASP B C 1
ATOM 3055 O O . ASP B 1 177 ? -9.547 -13.758 -17.672 1 51 177 ASP B O 1
ATOM 3059 N N . CYS B 1 178 ? -10.492 -15.906 -18.25 1 55.22 178 CYS B N 1
ATOM 3060 C CA . CYS B 1 178 ? -9.164 -16.469 -18.047 1 55.22 178 CYS B CA 1
ATOM 3061 C C . CYS B 1 178 ? -8.32 -16.344 -19.312 1 55.22 178 CYS B C 1
ATOM 3063 O O . CYS B 1 178 ? -8.82 -16.562 -20.422 1 55.22 178 CYS B O 1
ATOM 3065 N N . LYS B 1 179 ? -7.082 -15.602 -19.234 1 62.59 179 LYS B N 1
ATOM 3066 C CA . LYS B 1 179 ? -6.117 -15.375 -20.297 1 62.59 179 LYS B CA 1
ATOM 3067 C C . LYS B 1 179 ? -5.676 -16.688 -20.938 1 62.59 179 LYS B C 1
ATOM 3069 O O . LYS B 1 179 ? -6.402 -17.281 -21.734 1 62.59 179 LYS B O 1
ATOM 3074 N N . GLN B 1 180 ? -4.676 -17.375 -20.406 1 77.5 180 GLN B N 1
ATOM 3075 C CA . GLN B 1 180 ? -4.062 -18.562 -21 1 77.5 180 GLN B CA 1
ATOM 3076 C C . GLN B 1 180 ? -4.426 -19.812 -20.203 1 77.5 180 GLN B C 1
ATOM 3078 O O . GLN B 1 180 ? -4.414 -19.812 -18.969 1 77.5 180 GLN B O 1
ATOM 3083 N N . SER B 1 181 ? -4.957 -20.844 -20.906 1 84.88 181 SER B N 1
ATOM 3084 C CA . SER B 1 181 ? -5.223 -22.125 -20.266 1 84.88 181 SER B CA 1
ATOM 3085 C C . SER B 1 181 ? -3.936 -22.766 -19.75 1 84.88 181 SER B C 1
ATOM 3087 O O . SER B 1 181 ? -2.838 -22.375 -20.156 1 84.88 181 SER B O 1
ATOM 3089 N N . PRO B 1 182 ? -4.113 -23.766 -18.781 1 89 182 PRO B N 1
ATOM 3090 C CA . PRO B 1 182 ? -2.922 -24.469 -18.297 1 89 182 PRO B CA 1
ATOM 3091 C C . PRO B 1 182 ? -2.078 -25.047 -19.422 1 89 182 PRO B C 1
ATOM 3093 O O . PRO B 1 182 ? -0.847 -24.953 -19.391 1 89 182 PRO B O 1
ATOM 3096 N N . LEU B 1 183 ? -2.713 -25.594 -20.469 1 88.44 183 LEU B N 1
ATOM 3097 C CA . LEU B 1 183 ? -1.997 -26.141 -21.609 1 88.44 183 LEU B CA 1
ATOM 3098 C C . LEU B 1 183 ? -1.221 -25.047 -22.328 1 88.44 183 LEU B C 1
ATOM 3100 O O . LEU B 1 183 ? -0.054 -25.234 -22.688 1 88.44 183 LEU B O 1
ATOM 3104 N N . GLU B 1 184 ? -1.88 -23.984 -22.547 1 88.38 184 GLU B N 1
ATOM 3105 C CA . GLU B 1 184 ? -1.236 -22.859 -23.203 1 88.38 184 GLU B CA 1
ATOM 3106 C C . GLU B 1 184 ? -0.036 -22.359 -22.406 1 88.38 184 GLU B C 1
ATOM 3108 O O . GLU B 1 184 ? 0.985 -21.969 -22.984 1 88.38 184 GLU B O 1
ATOM 3113 N N . ILE B 1 185 ? -0.142 -22.312 -21.125 1 88.44 185 ILE B N 1
ATOM 3114 C CA . ILE B 1 185 ? 0.955 -21.891 -20.25 1 88.44 185 ILE B CA 1
ATOM 3115 C C . ILE B 1 185 ? 2.131 -22.859 -20.422 1 88.44 185 ILE B C 1
ATOM 3117 O O . ILE B 1 185 ? 3.275 -22.422 -20.578 1 88.44 185 ILE B O 1
ATOM 3121 N N . ALA B 1 186 ? 1.879 -24.094 -20.391 1 91 186 ALA B N 1
ATOM 3122 C CA . ALA B 1 186 ? 2.918 -25.109 -20.531 1 91 186 ALA B CA 1
ATOM 3123 C C . ALA B 1 186 ? 3.666 -24.938 -21.844 1 91 186 ALA B C 1
ATOM 3125 O O . ALA B 1 186 ? 4.895 -25.047 -21.891 1 91 186 ALA B O 1
ATOM 3126 N N . ILE B 1 187 ? 2.871 -24.688 -22.875 1 90.81 187 ILE B N 1
ATOM 3127 C CA . ILE B 1 187 ? 3.449 -24.531 -24.203 1 90.81 187 ILE B CA 1
ATOM 3128 C C . ILE B 1 187 ? 4.309 -23.266 -24.234 1 90.81 187 ILE B C 1
ATOM 3130 O O . ILE B 1 187 ? 5.434 -23.281 -24.734 1 90.81 187 ILE B O 1
ATOM 3134 N N . SER B 1 188 ? 3.715 -22.203 -23.688 1 87.88 188 SER B N 1
ATOM 3135 C CA . SER B 1 188 ? 4.414 -20.922 -23.703 1 87.88 188 SER B CA 1
ATOM 3136 C C . SER B 1 188 ? 5.727 -21.016 -22.938 1 87.88 188 SER B C 1
ATOM 3138 O O . SER B 1 188 ? 6.68 -20.281 -23.234 1 87.88 188 SER B O 1
ATOM 3140 N N . ARG B 1 189 ? 5.828 -21.891 -22.031 1 89 189 ARG B N 1
ATOM 3141 C CA . ARG B 1 189 ? 7.023 -22.047 -21.219 1 89 189 ARG B CA 1
ATOM 3142 C C . ARG B 1 189 ? 7.914 -23.172 -21.766 1 89 189 ARG B C 1
ATOM 3144 O O . ARG B 1 189 ? 8.883 -23.562 -21.109 1 89 189 ARG B O 1
ATOM 3151 N N . ASP B 1 190 ? 7.543 -23.734 -22.844 1 91.25 190 ASP B N 1
ATOM 3152 C CA . ASP B 1 190 ? 8.289 -24.781 -23.531 1 91.25 190 ASP B CA 1
ATOM 3153 C C . ASP B 1 190 ? 8.461 -26.016 -22.656 1 91.25 190 ASP B C 1
ATOM 3155 O O . ASP B 1 190 ? 9.539 -26.609 -22.594 1 91.25 190 ASP B O 1
ATOM 3159 N N . ASN B 1 191 ? 7.598 -26.234 -21.812 1 92.88 191 ASN B N 1
ATOM 3160 C CA . ASN B 1 191 ? 7.566 -27.453 -21.016 1 92.88 191 ASN B CA 1
ATOM 3161 C C . ASN B 1 191 ? 6.797 -28.562 -21.734 1 92.88 191 ASN B C 1
ATOM 3163 O O . ASN B 1 191 ? 5.609 -28.766 -21.484 1 92.88 191 ASN B O 1
ATOM 3167 N N . PHE B 1 192 ? 7.398 -29.328 -22.5 1 92.31 192 PHE B N 1
ATOM 3168 C CA . PHE B 1 192 ? 6.781 -30.297 -23.391 1 92.31 192 PHE B CA 1
ATOM 3169 C C . PHE B 1 192 ? 6.234 -31.484 -22.594 1 92.31 192 PHE B C 1
ATOM 3171 O O . PHE B 1 192 ? 5.184 -32.031 -22.938 1 92.31 192 PHE B O 1
ATOM 3178 N N . GLU B 1 193 ? 6.957 -31.875 -21.609 1 93.38 193 GLU B N 1
ATOM 3179 C CA . GLU B 1 193 ? 6.465 -32.969 -20.766 1 93.38 193 GLU B CA 1
ATOM 3180 C C . GLU B 1 193 ? 5.117 -32.594 -20.141 1 93.38 193 GLU B C 1
ATOM 3182 O O . GLU B 1 193 ? 4.191 -33.406 -20.156 1 93.38 193 GLU B O 1
ATOM 3187 N N . MET B 1 194 ? 5.074 -31.438 -19.609 1 94.06 194 MET B N 1
ATOM 3188 C CA . MET B 1 194 ? 3.846 -30.922 -19 1 94.06 194 MET B CA 1
ATOM 3189 C C . MET B 1 194 ? 2.73 -30.828 -20.031 1 94.06 194 MET B C 1
ATOM 3191 O O . MET B 1 194 ? 1.588 -31.203 -19.766 1 94.06 194 MET B O 1
ATOM 3195 N N . ALA B 1 195 ? 3.053 -30.297 -21.203 1 92.94 195 ALA B N 1
ATOM 3196 C CA . ALA B 1 195 ? 2.062 -30.141 -22.266 1 92.94 195 ALA B CA 1
ATOM 3197 C C . ALA B 1 195 ? 1.482 -31.5 -22.672 1 92.94 195 ALA B C 1
ATOM 3199 O O . ALA B 1 195 ? 0.272 -31.625 -22.859 1 92.94 195 ALA B O 1
ATOM 3200 N N . GLU B 1 196 ? 2.299 -32.406 -22.781 1 92.81 196 GLU B N 1
ATOM 3201 C CA . GLU B 1 196 ? 1.856 -33.75 -23.141 1 92.81 196 GLU B CA 1
ATOM 3202 C C . GLU B 1 196 ? 0.927 -34.344 -22.078 1 92.81 196 GLU B C 1
ATOM 3204 O O . GLU B 1 196 ? -0.093 -34.938 -22.406 1 92.81 196 GLU B O 1
ATOM 3209 N N . LEU B 1 197 ? 1.325 -34.156 -20.891 1 92.38 197 LEU B N 1
ATOM 3210 C CA . LEU B 1 197 ? 0.51 -34.656 -19.781 1 92.38 197 LEU B CA 1
ATOM 3211 C C . LEU B 1 197 ? -0.881 -34.031 -19.812 1 92.38 197 LEU B C 1
ATOM 3213 O O . LEU B 1 197 ? -1.886 -34.719 -19.672 1 92.38 197 LEU B O 1
ATOM 3217 N N . LEU B 1 198 ? -0.967 -32.75 -20 1 92.25 198 LEU B N 1
ATOM 3218 C CA . LEU B 1 198 ? -2.236 -32.031 -20 1 92.25 198 LEU B CA 1
ATOM 3219 C C . LEU B 1 198 ? -3.08 -32.406 -21.203 1 92.25 198 LEU B C 1
ATOM 3221 O O . LEU B 1 198 ? -4.309 -32.469 -21.125 1 92.25 198 LEU B O 1
ATOM 3225 N N . GLU B 1 199 ? -2.43 -32.562 -22.281 1 88.62 199 GLU B N 1
ATOM 3226 C CA . GLU B 1 199 ? -3.133 -32.969 -23.5 1 88.62 199 GLU B CA 1
ATOM 3227 C C . GLU B 1 199 ? -3.758 -34.344 -23.328 1 88.62 199 GLU B C 1
ATOM 3229 O O . GLU B 1 199 ? -4.883 -34.594 -23.766 1 88.62 199 GLU B O 1
ATOM 3234 N N . THR B 1 200 ? -3.021 -35.219 -22.797 1 87 200 THR B N 1
ATOM 3235 C CA . THR B 1 200 ? -3.516 -36.562 -22.562 1 87 200 THR B CA 1
ATOM 3236 C C . THR B 1 200 ? -4.711 -36.531 -21.609 1 87 200 THR B C 1
ATOM 3238 O O . THR B 1 200 ? -5.68 -37.281 -21.812 1 87 200 THR B O 1
ATOM 3241 N N . GLU B 1 201 ? -4.617 -35.719 -20.609 1 83.19 201 GLU B N 1
ATOM 3242 C CA . GLU B 1 201 ? -5.711 -35.625 -19.641 1 83.19 201 GLU B CA 1
ATOM 3243 C C . GLU B 1 201 ? -6.949 -35 -20.281 1 83.19 201 GLU B C 1
ATOM 3245 O O . GLU B 1 201 ? -8.078 -35.375 -19.984 1 83.19 201 GLU B O 1
ATOM 3250 N N . LYS B 1 202 ? -6.68 -33.906 -21.016 1 75.62 202 LYS B N 1
ATOM 3251 C CA . LYS B 1 202 ? -7.789 -33.281 -21.734 1 75.62 202 LYS B CA 1
ATOM 3252 C C . LYS B 1 202 ? -8.492 -34.25 -22.656 1 75.62 202 LYS B C 1
ATOM 3254 O O . LYS B 1 202 ? -9.719 -34.25 -22.766 1 75.62 202 LYS B O 1
ATOM 3259 N N . ALA B 1 203 ? -7.746 -35 -23.297 1 62.62 203 ALA B N 1
ATOM 3260 C CA . ALA B 1 203 ? -8.281 -36 -24.203 1 62.62 203 ALA B CA 1
ATOM 3261 C C . ALA B 1 203 ? -9.148 -37.031 -23.469 1 62.62 203 ALA B C 1
ATOM 3263 O O . ALA B 1 203 ? -10.148 -37.5 -24 1 62.62 203 ALA B O 1
ATOM 3264 N N . TYR B 1 204 ? -8.75 -37.125 -22.312 1 58.16 204 TYR B N 1
ATOM 3265 C CA . TYR B 1 204 ? -9.523 -38.062 -21.516 1 58.16 204 TYR B CA 1
ATOM 3266 C C . TYR B 1 204 ? -10.828 -37.438 -21.031 1 58.16 204 TYR B C 1
ATOM 3268 O O . TYR B 1 204 ? -11.82 -38.156 -20.844 1 58.16 204 TYR B O 1
ATOM 3276 N N . LEU B 1 205 ? -10.75 -36.188 -20.766 1 57.56 205 LEU B N 1
ATOM 3277 C CA . LEU B 1 205 ? -11.953 -35.531 -20.266 1 57.56 205 LEU B CA 1
ATOM 3278 C C . LEU B 1 205 ? -12.977 -35.344 -21.375 1 57.56 205 LEU B C 1
ATOM 3280 O O . LEU B 1 205 ? -14.18 -35.312 -21.125 1 57.56 205 LEU B O 1
ATOM 3284 N N . PHE B 1 206 ? -12.664 -35.156 -22.672 1 51.34 206 PHE B N 1
ATOM 3285 C CA . PHE B 1 206 ? -13.586 -35.094 -23.797 1 51.34 206 PHE B CA 1
ATOM 3286 C C . PHE B 1 206 ? -13.5 -36.375 -24.609 1 51.34 206 PHE B C 1
ATOM 3288 O O . PHE B 1 206 ? -12.422 -36.969 -24.766 1 51.34 206 PHE B O 1
#

Nearest PDB structures (foldseek):
  5i9h-assembly1_A  TM=3.280E-01  e=1.946E-01  unidentified
  8xzv-assembly1_H  TM=4.275E-01  e=6.561E-01  Spinacia oleracea
  5i9h-assembly1_A  TM=3.307E-01  e=2.182E-01  unidentified
  8xzv-assembly1_H  TM=4.514E-01  e=8.431E-01  Spinacia oleracea

Radius of gyration: 25.24 Å; Cα contacts (8 Å, |Δi|>4): 523; chains: 2; bounding box: 38×73×58 Å

pLDDT: mean 85.28, std 11.51, range [49.59, 97.62]

Foldseek 3Di:
DDFAADPDPVVLVVLLVCLLVLVQVVNVVSCVNHPYDQVSLQVSLLSNLLSVNLSNNLVSVVSPHACDDPRDNNSLLSNLVVLPLSSNLVNLLSPDDLPDDSDPDLCVCVVVVNLSSSLLNCLSNLPLVVNVVSVVVDDDDLVVLQSSLLSNLSSPNQVSNVVSVVVVRDQDDPPPVDDATSLRSCVVVVPVVNNVVVVVVVVVVD/DDFAEDPDPVVLVVLLVCLLVLVQVVNVVVCVNHPYDQVSLCVSLLSNLLSVNLSNNLVSVVSPHACDDPRDNNSLLSNLVVLPLSSNLVNLLSPRDLPDDSDPDLCVCVVVVNLSSSLLNCLSNLPLVVNVVSVVVDDDDLVVLQSSLLSNLSSPNQVSNVVSVVVVRDQDDPDPVDDATSLRSCVVVVPVVNNVVVVVVVVVVD